Protein AF-A0A9Q9DW95-F1 (afdb_monomer)

Foldseek 3Di:
DPPVVVVVVVVVPDPDDDDDPDPDPPVVVVVVPPPPQPPLLNLLVVLLVCLQADPDADPVNVVVNCVSNDDVDDALVSLVSNLVVQLVVVVPCLPSGHPLLNVQLVVQLVVQVPDPPDDCPDSCSSSSSSQSSCCRGPVVSVVNNCDDPDGHDDDDQDPLCVVCVVLLVVLLPDLLNQVCLCLLLVQDADEAEDADDDDDDDDDDDDDDDDDDDDDDDDDDDDDDDDDDDADADEDEDEDEAEAEAEDEAEAEAQAALAWDAFDFWDWDFPPPPPPPPPRPPPPRDDDPSDDPPDDSVSSNSSSVSDPHPRNYHYDYDDDHDDPDDDDDDDDDDDDDDDDDDADDDPDDDRHDYDYDYDYHYHYTYIYTYGYAYDQFAWKKFKFFDQFAQADLCRVDKPCVVVPTDGPDMDGALAQWFWDPPPPVHFQWTDGPGDPGTDGQFGMKMKIKFKFAAQAFFKKKKKWDLVFFAAKKWKDKAPCQAAVPIPVRTQWMFGVGNDPTDMIMHIDGGHHRIIIIMIMMGHHNGTIGTDFMWMQHRVRDIDRRRRPTTHYHPDPNSRD

Solvent-accessible surface area (backbone atoms only — not comparable to full-atom values): 33742 Å² total; per-residue (Å²): 137,68,66,74,61,53,58,64,57,58,70,76,69,64,93,72,92,73,93,72,96,64,94,66,80,52,78,70,51,66,75,67,48,75,72,82,70,74,51,61,68,58,43,26,50,52,48,43,53,47,58,43,62,32,87,67,57,60,74,63,36,49,55,54,47,51,65,63,55,41,95,80,50,93,45,55,71,42,45,51,49,32,49,56,51,40,18,54,48,63,73,73,44,76,89,73,41,21,74,56,45,41,54,34,42,54,53,24,46,55,56,56,69,69,42,88,90,62,60,84,86,41,81,62,46,42,47,53,32,36,51,37,29,34,55,72,62,46,47,73,57,45,53,58,65,54,39,53,103,87,49,80,89,89,90,87,65,69,70,64,40,68,77,42,44,74,50,49,58,50,38,75,71,34,84,47,33,59,64,32,33,45,62,72,64,60,63,75,67,47,72,47,73,50,80,64,78,83,76,83,84,80,82,89,84,90,84,84,90,82,91,83,88,82,86,88,84,88,86,88,84,84,92,81,92,79,87,89,75,94,75,90,59,67,75,52,76,48,80,50,79,45,77,46,76,45,76,49,75,47,79,46,70,39,75,46,39,82,63,66,42,78,61,69,82,57,68,64,45,61,65,78,73,75,82,67,70,76,73,72,81,80,69,84,65,60,79,44,87,74,54,63,86,87,57,49,71,71,57,47,48,54,54,41,69,58,46,92,68,80,76,53,71,45,74,47,76,58,83,72,82,80,84,76,92,81,90,86,83,88,82,88,86,86,90,77,93,78,90,82,87,86,85,87,89,74,100,70,96,75,85,84,57,75,57,72,54,74,56,77,50,80,46,79,47,66,24,43,26,59,43,77,46,74,45,55,73,6,24,39,34,35,34,32,76,60,86,46,40,36,85,37,69,79,45,81,78,56,69,55,60,60,77,76,50,70,61,82,48,70,55,52,40,47,45,80,40,51,54,15,56,65,63,92,79,44,52,35,51,32,61,54,94,76,44,94,62,65,45,72,26,29,38,26,32,39,45,33,40,26,27,43,44,33,87,52,62,38,49,38,32,43,36,30,46,30,92,52,30,32,23,35,38,38,33,21,55,47,80,35,21,35,62,72,55,35,81,89,63,45,54,27,51,21,28,46,36,36,76,80,60,34,59,19,59,39,79,48,80,44,47,47,63,15,28,39,31,30,22,39,37,39,33,16,27,50,52,44,28,25,42,48,46,32,38,33,38,62,89,66,52,74,40,58,70,36,72,72,32,22,20,24,49,72,48,76,73,61,53,92

Structure (mmCIF, N/CA/C/O backbone):
data_AF-A0A9Q9DW95-F1
#
_entry.id   AF-A0A9Q9DW95-F1
#
loop_
_atom_site.group_PDB
_atom_site.id
_atom_site.type_symbol
_atom_site.label_atom_id
_atom_site.label_alt_id
_atom_site.label_comp_id
_atom_site.label_asym_id
_atom_site.label_entity_id
_atom_site.label_seq_id
_atom_site.pdbx_PDB_ins_code
_atom_site.Cartn_x
_atom_site.Cartn_y
_atom_site.Cartn_z
_atom_site.occupancy
_atom_site.B_iso_or_equiv
_atom_site.auth_seq_id
_atom_site.auth_comp_id
_atom_site.auth_asym_id
_atom_site.auth_atom_id
_atom_site.pdbx_PDB_model_num
ATOM 1 N N . MET A 1 1 ? -35.678 -61.742 -13.729 1.00 56.94 1 MET A N 1
ATOM 2 C CA . MET A 1 1 ? -35.086 -60.841 -12.709 1.00 56.94 1 MET A CA 1
ATOM 3 C C . MET A 1 1 ? -36.108 -60.007 -11.910 1.00 56.94 1 MET A C 1
ATOM 5 O O . MET A 1 1 ? -35.690 -59.138 -11.160 1.00 56.94 1 MET A O 1
ATOM 9 N N . ALA A 1 2 ? -37.418 -60.298 -11.972 1.00 54.91 2 ALA A N 1
ATOM 10 C CA . ALA A 1 2 ? -38.447 -59.600 -11.177 1.00 54.91 2 ALA A CA 1
ATOM 11 C C . ALA A 1 2 ? -39.005 -60.425 -9.990 1.00 54.91 2 ALA A C 1
ATOM 13 O O . ALA A 1 2 ? -39.640 -59.872 -9.102 1.00 54.91 2 ALA A O 1
ATOM 14 N N . ILE A 1 3 ? -38.725 -61.733 -9.928 1.00 51.41 3 ILE A N 1
ATOM 15 C CA . ILE A 1 3 ? -39.269 -62.645 -8.900 1.00 51.41 3 ILE A CA 1
ATOM 16 C C . ILE A 1 3 ? -38.456 -62.599 -7.589 1.00 51.41 3 ILE A C 1
ATOM 18 O O . ILE A 1 3 ? -39.031 -62.651 -6.507 1.00 51.41 3 ILE A O 1
ATOM 22 N N . ALA A 1 4 ? -37.140 -62.364 -7.665 1.00 50.78 4 ALA A N 1
ATOM 23 C CA . ALA A 1 4 ? -36.276 -62.257 -6.482 1.00 50.78 4 ALA A CA 1
ATOM 24 C C . ALA A 1 4 ? -36.528 -60.988 -5.640 1.00 50.78 4 ALA A C 1
ATOM 26 O O . ALA A 1 4 ? -36.248 -60.973 -4.447 1.00 50.78 4 ALA A O 1
ATOM 27 N N . ARG A 1 5 ? -37.087 -59.921 -6.236 1.00 50.78 5 ARG A N 1
ATOM 28 C CA . ARG A 1 5 ? -37.433 -58.691 -5.500 1.00 50.78 5 ARG A CA 1
ATOM 29 C C . ARG A 1 5 ? -38.812 -58.749 -4.838 1.00 50.78 5 ARG A C 1
ATOM 31 O O . ARG A 1 5 ? -39.019 -58.067 -3.843 1.00 50.78 5 ARG A O 1
ATOM 38 N N . LEU A 1 6 ? -39.721 -59.594 -5.331 1.00 52.03 6 LEU A N 1
ATOM 39 C CA . LEU A 1 6 ? -41.043 -59.782 -4.724 1.00 52.03 6 LEU A CA 1
ATOM 40 C C . LEU A 1 6 ? -40.970 -60.645 -3.449 1.00 52.03 6 LEU A C 1
ATOM 42 O O . LEU A 1 6 ? -41.694 -60.391 -2.491 1.00 52.03 6 LEU A O 1
ATOM 46 N N . GLN A 1 7 ? -40.037 -61.606 -3.396 1.00 55.00 7 GLN A N 1
ATOM 47 C CA . GLN A 1 7 ? -39.797 -62.435 -2.205 1.00 55.00 7 GLN A CA 1
ATOM 48 C C . GLN A 1 7 ? -39.175 -61.651 -1.036 1.00 55.00 7 GLN A C 1
ATOM 50 O O . GLN A 1 7 ? -39.480 -61.944 0.116 1.00 55.00 7 GLN A O 1
ATOM 55 N N . ALA A 1 8 ? -38.378 -60.612 -1.313 1.00 53.31 8 ALA A N 1
ATOM 56 C CA . ALA A 1 8 ? -37.793 -59.756 -0.275 1.00 53.31 8 ALA A CA 1
ATOM 57 C C . ALA A 1 8 ? -38.812 -58.800 0.379 1.00 53.31 8 ALA A C 1
ATOM 59 O O . ALA A 1 8 ? -38.626 -58.401 1.522 1.00 53.31 8 ALA A O 1
ATOM 60 N N . ILE A 1 9 ? -39.898 -58.450 -0.322 1.00 55.66 9 ILE A N 1
ATOM 61 C CA . ILE A 1 9 ? -40.952 -57.567 0.206 1.00 55.66 9 ILE A CA 1
ATOM 62 C C . ILE A 1 9 ? -41.971 -58.362 1.041 1.00 55.66 9 ILE A C 1
ATOM 64 O O . ILE A 1 9 ? -42.456 -57.858 2.051 1.00 55.66 9 ILE A O 1
ATOM 68 N N . LEU A 1 10 ? -42.253 -59.622 0.680 1.00 49.09 10 LEU A N 1
ATOM 69 C CA . LEU A 1 10 ? -43.183 -60.472 1.437 1.00 49.09 10 LEU A CA 1
ATOM 70 C C . LEU A 1 10 ? -42.647 -60.883 2.821 1.00 49.09 10 LEU A C 1
ATOM 72 O O . LEU A 1 10 ? -43.438 -61.046 3.745 1.00 49.09 10 LEU A O 1
ATOM 76 N N . ALA A 1 11 ? -41.324 -60.986 2.987 1.00 51.09 11 ALA A N 1
ATOM 77 C CA . ALA A 1 11 ? -40.697 -61.313 4.272 1.00 51.09 11 ALA A CA 1
ATOM 78 C C . ALA A 1 11 ? -40.811 -60.190 5.326 1.00 51.09 11 ALA A C 1
ATOM 80 O O . ALA A 1 11 ? -40.630 -60.450 6.511 1.00 51.09 11 ALA A O 1
ATOM 81 N N . CYS A 1 12 ? -41.147 -58.958 4.920 1.00 48.25 12 CYS A N 1
ATOM 82 C CA . CYS A 1 12 ? -41.281 -57.814 5.829 1.00 48.25 12 CYS A CA 1
ATOM 83 C C . CYS A 1 12 ? -42.717 -57.568 6.332 1.00 48.25 12 CYS A C 1
ATOM 85 O O . CYS A 1 12 ? -42.911 -56.666 7.142 1.00 48.25 12 CYS A O 1
ATOM 87 N N . ILE A 1 13 ? -43.729 -58.307 5.850 1.00 58.03 13 ILE A N 1
ATOM 88 C CA . ILE A 1 13 ? -45.153 -58.003 6.125 1.00 58.03 13 ILE A CA 1
ATOM 89 C C . ILE A 1 13 ? -45.812 -59.011 7.084 1.00 58.03 13 ILE A C 1
ATOM 91 O O . ILE A 1 13 ? -46.801 -58.678 7.734 1.00 58.03 13 ILE A O 1
ATOM 95 N N . THR A 1 14 ? -45.271 -60.218 7.256 1.00 45.94 14 THR A N 1
ATOM 96 C CA . THR A 1 14 ? -45.849 -61.210 8.176 1.00 45.94 14 THR A CA 1
ATOM 97 C C . THR A 1 14 ? -45.093 -61.243 9.501 1.00 45.94 14 THR A C 1
ATOM 99 O O . THR A 1 14 ? -44.084 -61.933 9.631 1.00 45.94 14 THR A O 1
ATOM 102 N N . CYS A 1 15 ? -45.607 -60.529 10.507 1.00 43.94 15 CYS A N 1
ATOM 103 C CA . CYS A 1 15 ? -45.314 -60.807 11.913 1.00 43.94 15 CYS A CA 1
ATOM 104 C C . CYS A 1 15 ? -45.815 -62.219 12.259 1.00 43.94 15 CYS A C 1
ATOM 106 O O . CYS A 1 15 ? -46.967 -62.392 12.652 1.00 43.94 15 CYS A O 1
ATOM 108 N N . ALA A 1 16 ? -44.955 -63.221 12.095 1.00 39.94 16 ALA A N 1
ATOM 109 C CA . ALA A 1 16 ? -45.126 -64.542 12.679 1.00 39.94 16 ALA A CA 1
ATOM 110 C C . ALA A 1 16 ? -44.112 -64.688 13.817 1.00 39.94 16 ALA A C 1
ATOM 112 O O . ALA A 1 16 ? -42.906 -64.567 13.628 1.00 39.94 16 ALA A O 1
ATOM 113 N N . THR A 1 17 ? -44.654 -64.866 15.013 1.00 49.34 17 THR A N 1
ATOM 114 C CA . THR A 1 17 ? -43.971 -65.113 16.278 1.00 49.34 17 THR A CA 1
ATOM 115 C C . THR A 1 17 ? -43.210 -66.435 16.239 1.00 49.34 17 THR A C 1
ATOM 117 O O . THR A 1 17 ? -43.836 -67.490 16.165 1.00 49.34 17 THR A O 1
ATOM 120 N N . GLU A 1 18 ? -41.886 -66.380 16.368 1.00 37.22 18 GLU A N 1
ATOM 121 C CA . GLU A 1 18 ? -41.079 -67.506 16.839 1.00 37.22 18 GLU A CA 1
ATOM 122 C C . GLU A 1 18 ? -40.326 -67.064 18.096 1.00 37.22 18 GLU A C 1
ATOM 124 O O . GLU A 1 18 ? -39.609 -66.061 18.108 1.00 37.22 18 GLU A O 1
ATOM 129 N N . GLU A 1 19 ? -40.580 -67.787 19.184 1.00 47.56 19 GLU A N 1
ATOM 130 C CA . GLU A 1 19 ? -40.000 -67.584 20.504 1.00 47.56 19 GLU A CA 1
ATOM 131 C C . GLU A 1 19 ? -38.493 -67.845 20.462 1.00 47.56 19 GLU A C 1
ATOM 133 O O . GLU A 1 19 ? -38.032 -68.983 20.529 1.00 47.56 19 GLU A O 1
ATOM 138 N N . ILE A 1 20 ? -37.705 -66.774 20.393 1.00 38.44 20 ILE A N 1
ATOM 139 C CA . ILE A 1 20 ? -36.289 -66.822 20.742 1.00 38.44 20 ILE A CA 1
ATOM 140 C C . ILE A 1 20 ? -36.138 -66.141 22.095 1.00 38.44 20 ILE A C 1
ATOM 142 O O . ILE A 1 20 ? -36.223 -64.923 22.238 1.00 38.44 20 ILE A O 1
ATOM 146 N N . HIS A 1 21 ? -35.927 -66.981 23.102 1.00 48.25 21 HIS A N 1
ATOM 147 C CA . HIS A 1 21 ? -35.548 -66.613 24.455 1.00 48.25 21 HIS A CA 1
ATOM 148 C C . HIS A 1 21 ? -34.118 -66.038 24.436 1.00 48.25 21 HIS A C 1
ATOM 150 O O . HIS A 1 21 ? -33.146 -66.713 24.765 1.00 48.25 21 HIS A O 1
ATOM 156 N N . THR A 1 22 ? -33.968 -64.778 24.036 1.00 38.16 22 THR A N 1
ATOM 157 C CA . THR A 1 22 ? -32.773 -63.981 24.319 1.00 38.16 22 THR A CA 1
ATOM 158 C C . THR A 1 22 ? -33.190 -62.824 25.209 1.00 38.16 22 THR A C 1
ATOM 160 O O . THR A 1 22 ? -33.941 -61.934 24.819 1.00 38.16 22 THR A O 1
ATOM 163 N N . SER A 1 23 ? -32.738 -62.862 26.462 1.00 48.94 23 SER A N 1
ATOM 164 C CA . SER A 1 23 ? -32.902 -61.767 27.412 1.00 48.94 23 SER A CA 1
ATOM 165 C C . SER A 1 23 ? -32.042 -60.581 26.969 1.00 48.94 23 SER A C 1
ATOM 167 O O . SER A 1 23 ? -30.962 -60.337 27.506 1.00 48.94 23 SER A O 1
ATOM 169 N N . HIS A 1 24 ? -32.493 -59.856 25.954 1.00 42.38 24 HIS A N 1
ATOM 170 C CA . HIS A 1 24 ? -32.001 -58.518 25.686 1.00 42.38 24 HIS A CA 1
ATOM 171 C C . HIS A 1 24 ? -32.763 -57.565 26.611 1.00 42.38 24 HIS A C 1
ATOM 173 O O . HIS A 1 24 ? -33.998 -57.580 26.604 1.00 42.38 24 HIS A O 1
ATOM 179 N N . PRO A 1 25 ? -32.072 -56.775 27.454 1.00 43.75 25 PRO A N 1
ATOM 180 C CA . PRO A 1 25 ? -32.746 -55.754 28.240 1.00 43.75 25 PRO A CA 1
ATOM 181 C C . PRO A 1 25 ? -33.463 -54.822 27.263 1.00 43.75 25 PRO A C 1
ATOM 183 O O . PRO A 1 25 ? -32.881 -54.401 26.264 1.00 43.75 25 PRO A O 1
ATOM 186 N N . SER A 1 26 ? -34.746 -54.555 27.505 1.00 49.00 26 SER A N 1
ATOM 187 C CA . SER A 1 26 ? -35.503 -53.651 26.644 1.00 49.00 26 SER A CA 1
ATOM 188 C C . SER A 1 26 ? -34.791 -52.294 26.589 1.00 49.00 26 SER A C 1
ATOM 190 O O . SER A 1 26 ? -34.295 -51.825 27.611 1.00 49.00 26 SER A O 1
ATOM 192 N N . GLU A 1 27 ? -34.768 -51.620 25.438 1.00 51.56 27 GLU A N 1
ATOM 193 C CA . GLU A 1 27 ? -34.245 -50.242 25.340 1.00 51.56 27 GLU A CA 1
ATOM 194 C C . GLU A 1 27 ? -35.001 -49.270 26.274 1.00 51.56 27 GLU A C 1
ATOM 196 O O . GLU A 1 27 ? -34.472 -48.233 26.669 1.00 51.56 27 GLU A O 1
ATOM 201 N N . LYS A 1 28 ? -36.215 -49.636 26.721 1.00 48.06 28 LYS A N 1
ATOM 202 C CA . LYS A 1 28 ? -36.948 -48.929 27.786 1.00 48.06 28 LYS A CA 1
ATOM 203 C C . LYS A 1 28 ? -36.366 -49.152 29.184 1.00 48.06 28 LYS A C 1
ATOM 205 O O . LYS A 1 28 ? -36.560 -48.310 30.052 1.00 48.06 28 LYS A O 1
ATOM 210 N N . THR A 1 29 ? -35.633 -50.238 29.407 1.00 48.12 29 THR A N 1
ATOM 211 C CA . THR A 1 29 ? -34.900 -50.493 30.650 1.00 48.12 29 THR A CA 1
ATOM 212 C C . THR A 1 29 ? -33.663 -49.596 30.738 1.00 48.12 29 THR A C 1
ATOM 214 O O . THR A 1 29 ? -33.338 -49.146 31.827 1.00 48.12 29 THR A O 1
ATOM 217 N N . SER A 1 30 ? -33.037 -49.223 29.613 1.00 47.06 30 SER A N 1
ATOM 218 C CA . SER A 1 30 ? -31.919 -48.260 29.575 1.00 47.06 30 SER A CA 1
ATOM 219 C C . SER A 1 30 ? -32.314 -46.822 29.939 1.00 47.06 30 SER A C 1
ATOM 221 O O . SER A 1 30 ? -31.449 -46.041 30.312 1.00 47.06 30 SER A O 1
ATOM 223 N N . LEU A 1 31 ? -33.606 -46.476 29.865 1.00 44.81 31 LEU A N 1
ATOM 224 C CA . LEU A 1 31 ? -34.157 -45.198 30.348 1.00 44.81 31 LEU A CA 1
ATOM 225 C C . LEU A 1 31 ? -34.581 -45.237 31.827 1.00 44.81 31 LEU A C 1
ATOM 227 O O . LEU A 1 31 ? -34.906 -44.198 32.393 1.00 44.81 31 LEU A O 1
ATOM 231 N N . LEU A 1 32 ? -34.615 -46.428 32.434 1.00 44.78 32 LEU A N 1
ATOM 232 C CA . LEU A 1 32 ? -34.973 -46.652 33.841 1.00 44.78 32 LEU A CA 1
ATOM 233 C C . LEU A 1 32 ? -33.764 -47.012 34.713 1.00 44.78 32 LEU A C 1
ATOM 235 O O . LEU A 1 32 ? -33.900 -47.113 35.929 1.00 44.78 32 LEU A O 1
ATOM 239 N N . VAL A 1 33 ? -32.590 -47.198 34.108 1.00 43.62 33 VAL A N 1
ATOM 240 C CA . VAL A 1 33 ? -31.327 -47.160 34.841 1.00 43.62 33 VAL A CA 1
ATOM 241 C C . VAL A 1 33 ? -31.052 -45.683 35.096 1.00 43.62 33 VAL A C 1
ATOM 243 O O . VAL A 1 33 ? -30.729 -44.956 34.158 1.00 43.62 33 VAL A O 1
ATOM 246 N N . GLU A 1 34 ? -31.220 -45.224 36.341 1.00 46.78 34 GLU A N 1
ATOM 247 C CA . GLU A 1 34 ? -30.567 -43.983 36.766 1.00 46.78 34 GLU A CA 1
ATOM 248 C C . GLU A 1 34 ? -29.101 -44.107 36.335 1.00 46.78 34 GLU A C 1
ATOM 250 O O . GLU A 1 34 ? -28.442 -45.065 36.754 1.00 46.78 34 GLU A O 1
ATOM 255 N N . PRO A 1 35 ? -28.590 -43.230 35.446 1.00 52.16 35 PRO A N 1
ATOM 256 C CA . PRO A 1 35 ? -27.168 -43.213 35.158 1.00 52.16 35 PRO A CA 1
ATOM 257 C C . PRO A 1 35 ? -26.485 -43.092 36.507 1.00 52.16 35 PRO A C 1
ATOM 259 O O . PRO A 1 35 ? -26.871 -42.209 37.270 1.00 52.16 35 PRO A O 1
ATOM 262 N N . ASP A 1 36 ? -25.556 -44.002 36.793 1.00 52.75 36 ASP A N 1
ATOM 263 C CA . ASP A 1 36 ? -24.794 -44.057 38.037 1.00 52.75 36 ASP A CA 1
ATOM 264 C C . ASP A 1 36 ? -24.228 -42.653 38.291 1.00 52.75 36 ASP A C 1
ATOM 266 O O . ASP A 1 36 ? -23.265 -42.212 37.652 1.00 52.75 36 ASP A O 1
ATOM 270 N N . ALA A 1 37 ? -24.964 -41.861 39.075 1.00 59.09 37 ALA A N 1
ATOM 271 C CA . ALA A 1 37 ? -24.761 -40.431 39.127 1.00 59.09 37 ALA A CA 1
ATOM 272 C C . ALA A 1 37 ? -23.490 -40.255 39.930 1.00 59.09 37 ALA A C 1
ATOM 274 O O . ALA A 1 37 ? -23.494 -40.468 41.144 1.00 59.09 37 ALA A O 1
ATOM 275 N N . ARG A 1 38 ? -22.391 -39.929 39.236 1.00 73.88 38 ARG A N 1
ATOM 276 C CA . ARG A 1 38 ? -21.097 -39.698 39.877 1.00 73.88 38 ARG A CA 1
ATOM 277 C C . ARG A 1 38 ? -21.327 -38.821 41.111 1.00 73.88 38 ARG A C 1
ATOM 279 O O . ARG A 1 38 ? -21.911 -37.741 40.962 1.00 73.88 38 ARG A O 1
ATOM 286 N N . PRO A 1 39 ? -20.925 -39.269 42.313 1.00 81.44 39 PRO A N 1
ATOM 287 C CA . PRO A 1 39 ? -21.168 -38.515 43.531 1.00 81.44 39 PRO A CA 1
ATOM 288 C C . PRO A 1 39 ? -20.650 -37.083 43.384 1.00 81.44 39 PRO A C 1
ATOM 290 O O . PRO A 1 39 ? -19.532 -36.878 42.911 1.00 81.44 39 PRO A O 1
ATOM 293 N N . GLU A 1 40 ? -21.427 -36.084 43.813 1.00 79.94 40 GLU A N 1
ATOM 294 C CA . GLU A 1 40 ? -21.042 -34.665 43.681 1.00 79.94 40 GLU A CA 1
ATOM 295 C C . GLU A 1 40 ? -19.675 -34.377 44.318 1.00 79.94 40 GLU A C 1
ATOM 297 O O . GLU A 1 40 ? -18.902 -33.571 43.806 1.00 79.94 40 GLU A O 1
ATOM 302 N N . ALA A 1 41 ? -19.335 -35.106 45.384 1.00 82.25 41 ALA A N 1
ATOM 303 C CA . ALA A 1 41 ? -18.028 -35.051 46.024 1.00 82.25 41 ALA A CA 1
ATOM 304 C C . ALA A 1 41 ? -16.881 -35.522 45.108 1.00 82.25 41 ALA A C 1
ATOM 306 O O . ALA A 1 41 ? -15.797 -34.943 45.125 1.00 82.25 41 ALA A O 1
ATOM 307 N N . GLU A 1 42 ? -17.099 -36.561 44.300 1.00 85.44 42 GLU A N 1
ATOM 308 C CA . GLU A 1 42 ? -16.112 -37.061 43.338 1.00 85.44 42 GLU A CA 1
ATOM 309 C C . GLU A 1 42 ? -15.910 -36.054 42.201 1.00 85.44 42 GLU A C 1
ATOM 311 O O . GLU A 1 42 ? -14.776 -35.690 41.890 1.00 85.44 42 GLU A O 1
ATOM 316 N N . ILE A 1 43 ? -17.012 -35.522 41.660 1.00 87.44 43 ILE A N 1
ATOM 317 C CA . ILE A 1 43 ? -16.992 -34.472 40.634 1.00 87.44 43 ILE A CA 1
ATOM 318 C C . ILE A 1 43 ? -16.260 -33.232 41.162 1.00 87.44 43 ILE A C 1
ATOM 320 O O . ILE A 1 43 ? -15.361 -32.712 40.502 1.00 87.44 43 ILE A O 1
ATOM 324 N N . GLY A 1 44 ? -16.600 -32.776 42.368 1.00 86.31 44 GLY A N 1
ATOM 325 C CA . GLY A 1 44 ? -15.975 -31.620 43.002 1.00 86.31 44 GLY A CA 1
ATOM 326 C C . GLY A 1 44 ? -14.474 -31.807 43.231 1.00 86.31 44 GLY A C 1
ATOM 327 O O . GLY A 1 44 ? -13.694 -30.897 42.946 1.00 86.31 44 GLY A O 1
ATOM 328 N N . ASN A 1 45 ? -14.041 -32.995 43.664 1.00 87.81 45 ASN A N 1
ATOM 329 C CA . ASN A 1 45 ? -12.618 -33.309 43.827 1.00 87.81 45 ASN A CA 1
ATOM 330 C C . ASN A 1 45 ? -11.862 -33.281 42.492 1.00 87.81 45 ASN A C 1
ATOM 332 O O . ASN A 1 45 ? -10.755 -32.742 42.429 1.00 87.81 45 ASN A O 1
ATOM 336 N N . ASP A 1 46 ? -12.454 -33.808 41.421 1.00 87.25 46 ASP A N 1
ATOM 337 C CA . ASP A 1 46 ? -11.848 -33.784 40.088 1.00 87.25 46 ASP A CA 1
ATOM 338 C C . ASP A 1 46 ? -11.772 -32.373 39.507 1.00 87.25 46 ASP A C 1
ATOM 340 O O . ASP A 1 46 ? -10.754 -32.003 38.912 1.00 87.25 46 ASP A O 1
ATOM 344 N N . VAL A 1 47 ? -12.809 -31.557 39.717 1.00 87.94 47 VAL A N 1
ATOM 345 C CA . VAL A 1 47 ? -12.810 -30.141 39.332 1.00 87.94 47 VAL A CA 1
ATOM 346 C C . VAL A 1 47 ? -11.692 -29.400 40.059 1.00 87.94 47 VAL A C 1
ATOM 348 O O . VAL A 1 47 ? -10.866 -28.761 39.407 1.00 87.94 47 VAL A O 1
ATOM 351 N N . VAL A 1 48 ? -11.597 -29.537 41.383 1.00 88.31 48 VAL A N 1
ATOM 352 C CA . VAL A 1 48 ? -10.552 -28.885 42.189 1.00 88.31 48 VAL A CA 1
ATOM 353 C C . VAL A 1 48 ? -9.166 -29.368 41.773 1.00 88.31 48 VAL A C 1
ATOM 355 O O . VAL A 1 48 ? -8.277 -28.553 41.540 1.00 88.31 48 VAL A O 1
ATOM 358 N N . LYS A 1 49 ? -8.971 -30.674 41.572 1.00 86.25 49 LYS A N 1
ATOM 359 C CA . LYS A 1 49 ? -7.702 -31.232 41.085 1.00 86.25 49 LYS A CA 1
ATOM 360 C C . LYS A 1 49 ? -7.335 -30.702 39.699 1.00 86.25 49 LYS A C 1
ATOM 362 O O . LYS A 1 49 ? -6.158 -30.440 39.442 1.00 86.25 49 LYS A O 1
ATOM 367 N N . SER A 1 50 ? -8.312 -30.551 38.808 1.00 86.31 50 SER A N 1
ATOM 368 C CA . SER A 1 50 ? -8.103 -29.979 37.479 1.00 86.31 50 SER A CA 1
ATOM 369 C C . SER A 1 50 ? -7.723 -28.503 37.574 1.00 86.31 50 SER A C 1
ATOM 371 O O . SER A 1 50 ? -6.756 -28.104 36.934 1.00 86.31 50 SER A O 1
ATOM 373 N N . ILE A 1 51 ? -8.402 -27.716 38.417 1.00 85.25 51 ILE A N 1
ATOM 374 C CA . ILE A 1 51 ? -8.081 -26.302 38.664 1.00 85.25 51 ILE A CA 1
ATOM 375 C C . ILE A 1 51 ? -6.663 -26.168 39.229 1.00 85.25 51 ILE A C 1
ATOM 377 O O . ILE A 1 51 ? -5.862 -25.439 38.659 1.00 85.25 51 ILE A O 1
ATOM 381 N N . LEU A 1 52 ? -6.308 -26.911 40.279 1.00 84.31 52 LEU A N 1
ATOM 382 C CA . LEU A 1 52 ? -5.011 -26.786 40.961 1.00 84.31 52 LEU A CA 1
ATOM 383 C C . LEU A 1 52 ? -3.801 -27.125 40.072 1.00 84.31 52 LEU A C 1
ATOM 385 O O . LEU A 1 52 ? -2.719 -26.579 40.285 1.00 84.31 52 LEU A O 1
ATOM 389 N N . ASN A 1 53 ? -3.977 -27.997 39.073 1.00 82.31 53 ASN A N 1
ATOM 390 C CA . ASN A 1 53 ? -2.890 -28.506 38.225 1.00 82.31 53 ASN A CA 1
ATOM 391 C C . ASN A 1 53 ? -2.919 -27.984 36.777 1.00 82.31 53 ASN A C 1
ATOM 393 O O . ASN A 1 53 ? -2.088 -28.390 35.963 1.00 82.31 53 ASN A O 1
ATOM 397 N N . THR A 1 54 ? -3.884 -27.139 36.403 1.00 78.81 54 THR A N 1
ATOM 398 C CA . THR A 1 54 ? -4.036 -26.703 35.007 1.00 78.81 54 THR A CA 1
ATOM 399 C C . THR A 1 54 ? -3.003 -25.648 34.604 1.00 78.81 54 THR A C 1
ATOM 401 O O . THR A 1 54 ? -2.676 -24.736 35.362 1.00 78.81 54 THR A O 1
ATOM 404 N N . SER A 1 55 ? -2.539 -25.728 33.357 1.00 75.50 55 SER A N 1
ATOM 405 C CA . SER A 1 55 ? -1.870 -24.629 32.647 1.00 75.50 55 SER A CA 1
ATOM 406 C C . SER A 1 55 ? -2.818 -23.873 31.699 1.00 75.50 55 SER A C 1
ATOM 408 O O . SER A 1 55 ? -2.454 -22.820 31.174 1.00 75.50 55 SER A O 1
ATOM 410 N N . TYR A 1 56 ? -4.036 -24.387 31.489 1.00 76.69 56 TYR A N 1
ATOM 411 C CA . TYR A 1 56 ? -5.062 -23.821 30.607 1.00 76.69 56 TYR A CA 1
ATOM 412 C C . TYR A 1 56 ? -5.871 -22.705 31.286 1.00 76.69 56 TYR A C 1
ATOM 414 O O . TYR A 1 56 ? -6.075 -22.740 32.498 1.00 76.69 56 TYR A O 1
ATOM 422 N N . ALA A 1 57 ? -6.396 -21.763 30.494 1.00 71.81 57 ALA A N 1
ATOM 423 C CA . ALA A 1 57 ? -7.259 -20.668 30.947 1.00 71.81 57 ALA A CA 1
ATOM 424 C C . ALA A 1 57 ? -8.414 -20.407 29.961 1.00 71.81 57 ALA A C 1
ATOM 426 O O . ALA A 1 57 ? -8.401 -20.889 28.824 1.00 71.81 57 ALA A O 1
ATOM 427 N N . GLY A 1 58 ? -9.405 -19.624 30.395 1.00 76.19 58 GLY A N 1
ATOM 428 C CA . GLY A 1 58 ? -10.482 -19.139 29.532 1.00 76.19 58 GLY A CA 1
ATOM 429 C C . GLY A 1 58 ? -11.352 -20.267 28.949 1.00 76.19 58 GLY A C 1
ATOM 430 O O . GLY A 1 58 ? -11.647 -21.235 29.655 1.00 76.19 58 GLY A O 1
ATOM 431 N N . PRO A 1 59 ? -11.766 -20.180 27.669 1.00 77.38 59 PRO A N 1
ATOM 432 C CA . PRO A 1 59 ? -12.679 -21.151 27.053 1.00 77.38 59 PRO A CA 1
ATOM 433 C C . PRO A 1 59 ? -12.192 -22.607 27.107 1.00 77.38 59 PRO A C 1
ATOM 435 O O . PRO A 1 59 ? -12.999 -23.523 27.242 1.00 77.38 59 PRO A O 1
ATOM 438 N N . VAL A 1 60 ? -10.874 -22.827 27.059 1.00 80.19 60 VAL A N 1
ATOM 439 C CA . VAL A 1 60 ? -10.270 -24.171 27.091 1.00 80.19 60 VAL A CA 1
ATOM 440 C C . VAL A 1 60 ? -10.414 -24.813 28.471 1.00 80.19 60 VAL A C 1
ATOM 442 O O . VAL A 1 60 ? -10.746 -25.993 28.574 1.00 80.19 60 VAL A O 1
ATOM 445 N N . LEU A 1 61 ? -10.205 -24.035 29.540 1.00 83.06 61 LEU A N 1
ATOM 446 C CA . LEU A 1 61 ? -10.429 -24.515 30.903 1.00 83.06 61 LEU A CA 1
ATOM 447 C C . LEU A 1 61 ? -11.915 -24.799 31.133 1.00 83.06 61 LEU A C 1
ATOM 449 O O . LEU A 1 61 ? -12.249 -25.845 31.678 1.00 83.06 61 LEU A O 1
ATOM 453 N N . ARG A 1 62 ? -12.798 -23.916 30.655 1.00 85.06 62 ARG A N 1
ATOM 454 C CA . ARG A 1 62 ? -14.250 -24.100 30.750 1.00 85.06 62 ARG A CA 1
ATOM 455 C C . ARG A 1 62 ? -14.702 -25.407 30.102 1.00 85.06 62 ARG A C 1
ATOM 457 O O . ARG A 1 62 ? -15.328 -26.213 30.771 1.00 85.06 62 ARG A O 1
ATOM 464 N N . MET A 1 63 ? -14.287 -25.670 28.863 1.00 82.81 63 MET A N 1
ATOM 465 C CA . MET A 1 63 ? -14.620 -26.917 28.164 1.00 82.81 63 MET A CA 1
ATOM 466 C C . MET A 1 63 ? -14.153 -28.161 28.937 1.00 82.81 63 MET A C 1
ATOM 468 O O . MET A 1 63 ? -14.864 -29.162 29.008 1.00 82.81 63 MET A O 1
ATOM 472 N N . LYS A 1 64 ? -12.967 -28.095 29.554 1.00 85.00 64 LYS A N 1
ATOM 473 C CA . LYS A 1 64 ? -12.437 -29.186 30.377 1.00 85.00 64 LYS A CA 1
ATOM 474 C C . LYS A 1 64 ? -13.243 -29.390 31.662 1.00 85.00 64 LYS A C 1
ATOM 476 O O . LYS A 1 64 ? -13.494 -30.531 32.029 1.00 85.00 64 LYS A O 1
ATOM 481 N N . LEU A 1 65 ? -13.637 -28.314 32.343 1.00 88.00 65 LEU A N 1
ATOM 482 C CA . LEU A 1 65 ? -14.437 -28.397 33.567 1.00 88.00 65 LEU A CA 1
ATOM 483 C C . LEU A 1 65 ? -15.873 -28.850 33.274 1.00 88.00 65 LEU A C 1
ATOM 485 O O . LEU A 1 65 ? -16.375 -29.726 33.971 1.00 88.00 65 LEU A O 1
ATOM 489 N N . ASP A 1 66 ? -16.484 -28.360 32.196 1.00 86.12 66 ASP A N 1
ATOM 490 C CA . ASP A 1 66 ? -17.805 -28.802 31.736 1.00 86.12 66 ASP A CA 1
ATOM 491 C C . ASP A 1 66 ? -17.801 -30.301 31.390 1.00 86.12 66 ASP A C 1
ATOM 493 O O . ASP A 1 66 ? -18.741 -31.021 31.722 1.00 86.12 66 ASP A O 1
ATOM 497 N N . SER A 1 67 ? -16.704 -30.813 30.819 1.00 86.94 67 SER A N 1
ATOM 498 C CA . SER A 1 67 ? -16.531 -32.253 30.590 1.00 86.94 67 SER A CA 1
ATOM 499 C C . SER A 1 67 ? -16.425 -33.076 31.882 1.00 86.94 67 SER A C 1
ATOM 501 O O . SER A 1 67 ? -16.763 -34.257 31.851 1.00 86.94 67 SER A O 1
ATOM 503 N N . ILE A 1 68 ? -15.935 -32.504 32.988 1.00 86.31 68 ILE A N 1
ATOM 504 C CA . ILE A 1 68 ? -15.838 -33.190 34.292 1.00 86.31 68 ILE A CA 1
ATOM 505 C C . ILE A 1 68 ? -17.200 -33.200 34.991 1.00 86.31 68 ILE A C 1
ATOM 507 O O . ILE A 1 68 ? -17.586 -34.217 35.567 1.00 86.31 68 ILE A O 1
ATOM 511 N N . VAL A 1 69 ? -17.922 -32.078 34.924 1.00 85.69 69 VAL A N 1
ATOM 512 C CA . VAL A 1 69 ? -19.252 -31.908 35.526 1.00 85.69 69 VAL A CA 1
ATOM 513 C C . VAL A 1 69 ? -20.322 -32.706 34.777 1.00 85.69 69 VAL A C 1
ATOM 515 O O . VAL A 1 69 ? -21.247 -33.239 35.392 1.00 85.69 69 VAL A O 1
ATOM 518 N N . GLY A 1 70 ? -20.162 -32.869 33.464 1.00 82.81 70 GLY A N 1
ATOM 519 C CA . GLY A 1 70 ? -21.024 -33.713 32.646 1.00 82.81 70 GLY A CA 1
ATOM 520 C C . GLY A 1 70 ? -22.440 -33.155 32.479 1.00 82.81 70 GLY A C 1
ATOM 521 O O . GLY A 1 70 ? -22.701 -31.966 32.658 1.00 82.81 70 GLY A O 1
ATOM 522 N N . ALA A 1 71 ? -23.376 -34.031 32.103 1.00 76.06 71 ALA A N 1
ATOM 523 C CA . ALA A 1 71 ? -24.719 -33.646 31.655 1.00 76.06 71 ALA A CA 1
ATOM 524 C C . ALA A 1 71 ? -25.609 -33.005 32.738 1.00 76.06 71 ALA A C 1
ATOM 526 O O . ALA A 1 71 ? -26.571 -32.319 32.403 1.00 76.06 71 ALA A O 1
ATOM 527 N N . TYR A 1 72 ? -25.297 -33.209 34.022 1.00 71.25 72 TYR A N 1
ATOM 528 C CA . TYR A 1 72 ? -26.077 -32.660 35.137 1.00 71.25 72 TYR A CA 1
ATOM 529 C C . TYR A 1 72 ? -25.761 -31.190 35.445 1.00 71.25 72 TYR A C 1
ATOM 531 O O . TYR A 1 72 ? -26.484 -30.565 36.219 1.00 71.25 72 TYR A O 1
ATOM 539 N N . GLY A 1 73 ? -24.719 -30.637 34.816 1.00 80.19 73 GLY A N 1
ATOM 540 C CA . GLY A 1 73 ? -24.398 -29.216 34.870 1.00 80.19 73 GLY A CA 1
ATOM 541 C C . GLY A 1 73 ? -23.971 -28.700 36.247 1.00 80.19 73 GLY A C 1
ATOM 542 O O . GLY A 1 73 ? -23.803 -29.438 37.220 1.00 80.19 73 GLY A O 1
ATOM 543 N N . TRP A 1 74 ? -23.758 -27.387 36.302 1.00 80.94 74 TRP A N 1
ATOM 544 C CA . TRP A 1 74 ? -23.320 -26.676 37.499 1.00 80.94 74 TRP A CA 1
ATOM 545 C C . TRP A 1 74 ? -24.491 -26.490 38.468 1.00 80.94 74 TRP A C 1
ATOM 547 O O . TRP A 1 74 ? -25.487 -25.854 38.131 1.00 80.94 74 TRP A O 1
ATOM 557 N N . ARG A 1 75 ? -24.361 -27.053 39.673 1.00 79.44 75 ARG A N 1
ATOM 558 C CA . ARG A 1 75 ? -25.323 -26.928 40.778 1.00 79.44 75 ARG A CA 1
ATOM 559 C C . ARG A 1 75 ? -24.716 -26.107 41.911 1.00 79.44 75 ARG A C 1
ATOM 561 O O . ARG A 1 75 ? -23.503 -26.138 42.108 1.00 79.44 75 ARG A O 1
ATOM 568 N N . GLU A 1 76 ? -25.560 -25.421 42.675 1.00 72.69 76 GLU A N 1
ATOM 569 C CA . GLU A 1 76 ? -25.142 -24.608 43.826 1.00 72.69 76 GLU A CA 1
ATOM 570 C C . GLU A 1 76 ? -24.376 -25.443 44.869 1.00 72.69 76 GLU A C 1
ATOM 572 O O . GLU A 1 76 ? -23.305 -25.042 45.321 1.00 72.69 76 GLU A O 1
ATOM 577 N N . THR A 1 77 ? -24.846 -26.664 45.155 1.00 78.12 77 THR A N 1
ATOM 578 C CA . THR A 1 77 ? -24.191 -27.613 46.077 1.00 78.12 77 THR A CA 1
ATOM 579 C C . THR A 1 77 ? -22.786 -28.006 45.620 1.00 78.12 77 THR A C 1
ATOM 581 O O . THR A 1 77 ? -21.851 -28.041 46.420 1.00 78.12 77 THR A O 1
ATOM 584 N N . LEU A 1 78 ? -22.611 -28.246 44.317 1.00 81.75 78 LEU A N 1
ATOM 585 C CA . LEU A 1 78 ? -21.316 -28.553 43.711 1.00 81.75 78 LEU A CA 1
ATOM 586 C C . LEU A 1 78 ? -20.376 -27.342 43.764 1.00 81.75 78 LEU A C 1
ATOM 588 O O . LEU A 1 78 ? -19.195 -27.493 44.073 1.00 81.75 78 LEU A O 1
ATOM 592 N N . ALA A 1 79 ? -20.889 -26.142 43.489 1.00 78.88 79 ALA A N 1
ATOM 593 C CA . ALA A 1 79 ? -20.105 -24.914 43.548 1.00 78.88 79 ALA A CA 1
ATOM 594 C C . ALA A 1 79 ? -19.618 -24.623 44.978 1.00 78.88 79 ALA A C 1
ATOM 596 O O . ALA A 1 79 ? -18.438 -24.322 45.173 1.00 78.88 79 ALA A O 1
ATOM 597 N N . GLN A 1 80 ? -20.485 -24.794 45.980 1.00 78.00 80 GLN A N 1
ATOM 598 C CA . GLN A 1 80 ? -20.121 -24.667 47.392 1.00 78.00 80 GLN A CA 1
ATOM 599 C C . GLN A 1 80 ? -19.050 -25.694 47.787 1.00 78.00 80 GLN A C 1
ATOM 601 O O . GLN A 1 80 ? -18.043 -25.336 48.397 1.00 78.00 80 GLN A O 1
ATOM 606 N N . TYR A 1 81 ? -19.199 -26.949 47.349 1.00 84.00 81 TYR A N 1
ATOM 607 C CA . TYR A 1 81 ? -18.205 -27.998 47.588 1.00 84.00 81 TYR A CA 1
ATOM 608 C C . TYR A 1 81 ? -16.834 -27.663 46.978 1.00 84.00 81 TYR A C 1
ATOM 610 O O . TYR A 1 81 ? -15.796 -27.879 47.607 1.00 84.00 81 TYR A O 1
ATOM 618 N N . ILE A 1 82 ? -16.811 -27.115 45.758 1.00 84.88 82 ILE A N 1
ATOM 619 C CA . ILE A 1 82 ? -15.581 -26.676 45.085 1.00 84.88 82 ILE A CA 1
ATOM 620 C C . ILE A 1 82 ? -14.915 -25.540 45.862 1.00 84.88 82 ILE A C 1
ATOM 622 O O . ILE A 1 82 ? -13.698 -25.581 46.048 1.00 84.88 82 ILE A O 1
ATOM 626 N N . LEU A 1 83 ? -15.687 -24.555 46.334 1.00 84.38 83 LEU A N 1
ATOM 627 C CA . LEU A 1 83 ? -15.166 -23.439 47.124 1.00 84.38 83 LEU A CA 1
ATOM 628 C C . LEU A 1 83 ? -14.517 -23.931 48.425 1.00 84.38 83 LEU A C 1
ATOM 630 O O . LEU A 1 83 ? -13.373 -23.571 48.710 1.00 84.38 83 LEU A O 1
ATOM 634 N N . ASP A 1 84 ? -15.196 -24.809 49.164 1.00 84.25 84 ASP A N 1
ATOM 635 C CA . ASP A 1 84 ? -14.688 -25.371 50.419 1.00 84.25 84 ASP A CA 1
ATOM 636 C C . ASP A 1 84 ? -13.397 -26.169 50.207 1.00 84.25 84 ASP A C 1
ATOM 638 O O . ASP A 1 84 ? -12.426 -26.037 50.960 1.00 84.25 84 ASP A O 1
ATOM 642 N N . LYS A 1 85 ? -13.351 -26.993 49.155 1.00 84.31 85 LYS A N 1
ATOM 643 C CA . LYS A 1 85 ? -12.176 -27.809 48.827 1.00 84.31 85 LYS A CA 1
ATOM 644 C C . LYS A 1 85 ? -11.013 -26.989 48.292 1.00 84.31 85 LYS A C 1
ATOM 646 O O . LYS A 1 85 ? -9.866 -27.306 48.606 1.00 84.31 85 LYS A O 1
ATOM 651 N N . LEU A 1 86 ? -11.284 -25.933 47.532 1.00 85.81 86 LEU A N 1
ATOM 652 C CA . LEU A 1 86 ? -10.257 -25.004 47.077 1.00 85.81 86 LEU A CA 1
ATOM 653 C C . LEU A 1 86 ? -9.660 -24.239 48.264 1.00 85.81 86 LEU A C 1
ATOM 655 O O . LEU A 1 86 ? -8.440 -24.181 48.385 1.00 85.81 86 LEU A O 1
ATOM 659 N N . ALA A 1 87 ? -10.490 -23.739 49.184 1.00 84.75 87 ALA A N 1
ATOM 660 C CA . ALA A 1 87 ? -10.022 -23.084 50.405 1.00 84.75 87 ALA A CA 1
ATOM 661 C C . ALA A 1 87 ? -9.147 -24.021 51.262 1.00 84.75 87 ALA A C 1
ATOM 663 O O . ALA A 1 87 ? -8.069 -23.620 51.700 1.00 84.75 87 ALA A O 1
ATOM 664 N N . GLN A 1 88 ? -9.548 -25.288 51.429 1.00 82.94 88 GLN A N 1
ATOM 665 C CA . GLN A 1 88 ? -8.744 -26.313 52.117 1.00 82.94 88 GLN A CA 1
ATOM 666 C C . GLN A 1 88 ? -7.412 -26.596 51.405 1.00 82.94 88 GLN A C 1
ATOM 668 O O . GLN A 1 88 ? -6.374 -26.726 52.051 1.00 82.94 88 GLN A O 1
ATOM 673 N N . ALA A 1 89 ? -7.412 -26.689 50.073 1.00 80.88 89 ALA A N 1
ATOM 674 C CA . ALA A 1 89 ? -6.197 -26.954 49.304 1.00 80.88 89 ALA A CA 1
ATOM 675 C C . ALA A 1 89 ? -5.182 -25.804 49.409 1.00 80.88 89 ALA A C 1
ATOM 677 O O . ALA A 1 89 ? -3.980 -26.047 49.534 1.00 80.88 89 ALA A O 1
ATOM 678 N N . LEU A 1 90 ? -5.670 -24.562 49.410 1.00 80.81 90 LEU A N 1
ATOM 679 C CA . LEU A 1 90 ? -4.843 -23.365 49.550 1.00 80.81 90 LEU A CA 1
ATOM 680 C C . LEU A 1 90 ? -4.247 -23.215 50.960 1.00 80.81 90 LEU A C 1
ATOM 682 O O . LEU A 1 90 ? -3.171 -22.640 51.092 1.00 80.81 90 LEU A O 1
ATOM 686 N N . GLN A 1 91 ? -4.872 -23.793 51.993 1.00 79.12 91 GLN A N 1
ATOM 687 C CA . GLN A 1 91 ? -4.306 -23.854 53.349 1.00 79.12 91 GLN A CA 1
ATOM 688 C C . GLN A 1 91 ? -3.111 -24.815 53.473 1.00 79.12 91 GLN A C 1
ATOM 690 O O . GLN A 1 91 ? -2.239 -24.597 54.310 1.00 79.12 91 GLN A O 1
ATOM 695 N N . GLY A 1 92 ? -3.076 -25.896 52.685 1.00 66.81 92 GLY A N 1
ATOM 696 C CA . GLY A 1 92 ? -2.183 -27.034 52.939 1.00 66.81 92 GLY A CA 1
ATOM 697 C C . GLY A 1 92 ? -0.921 -27.139 52.077 1.00 66.81 92 GLY A C 1
ATOM 698 O O . GLY A 1 92 ? -0.007 -27.868 52.462 1.00 66.81 92 GLY A O 1
ATOM 699 N N . ALA A 1 93 ? -0.847 -26.493 50.903 1.00 62.16 93 ALA A N 1
ATOM 700 C CA . ALA A 1 93 ? 0.277 -26.713 49.980 1.00 62.16 93 ALA A CA 1
ATOM 701 C C . ALA A 1 93 ? 0.481 -25.604 48.923 1.00 62.16 93 ALA A C 1
ATOM 703 O O . ALA A 1 93 ? 0.316 -25.848 47.726 1.00 62.16 93 ALA A O 1
ATOM 704 N N . HIS A 1 94 ? 0.924 -24.410 49.335 1.00 65.50 94 HIS A N 1
ATOM 705 C CA . HIS A 1 94 ? 1.273 -23.319 48.403 1.00 65.50 94 HIS A CA 1
ATOM 706 C C . HIS A 1 94 ? 2.394 -23.694 47.404 1.00 65.50 94 HIS A C 1
ATOM 708 O O . HIS A 1 94 ? 2.420 -23.194 46.281 1.00 65.50 94 HIS A O 1
ATOM 714 N N . GLU A 1 95 ? 3.289 -24.620 47.770 1.00 61.50 95 GLU A N 1
ATOM 715 C CA . GLU A 1 95 ? 4.431 -25.052 46.939 1.00 61.50 95 GLU A CA 1
ATOM 716 C C . GLU A 1 95 ? 4.067 -26.064 45.840 1.00 61.50 95 GLU A C 1
ATOM 718 O O . GLU A 1 95 ? 4.889 -26.358 44.977 1.00 61.50 95 GLU A O 1
ATOM 723 N N . LYS A 1 96 ? 2.847 -26.619 45.861 1.00 69.06 96 LYS A N 1
ATOM 724 C CA . LYS A 1 96 ? 2.396 -27.658 44.912 1.00 69.06 96 LYS A CA 1
ATOM 725 C C . LYS A 1 96 ? 1.360 -27.150 43.908 1.00 69.06 96 LYS A C 1
ATOM 727 O O . LYS A 1 96 ? 0.753 -27.950 43.199 1.00 69.06 96 LYS A O 1
ATOM 732 N N . LEU A 1 97 ? 1.139 -25.838 43.862 1.00 79.38 97 LEU A N 1
ATOM 733 C CA . LEU A 1 97 ? 0.204 -25.214 42.931 1.00 79.38 97 LEU A CA 1
ATOM 734 C C . LEU A 1 97 ? 0.812 -25.166 41.527 1.00 79.38 97 LEU A C 1
ATOM 736 O O . LEU A 1 97 ? 1.982 -24.823 41.357 1.00 79.38 97 LEU A O 1
ATOM 740 N N . GLY A 1 98 ? 0.007 -25.464 40.505 1.00 78.44 98 GLY A N 1
ATOM 741 C CA . GLY A 1 98 ? 0.410 -25.240 39.120 1.00 78.44 98 GLY A CA 1
ATOM 742 C C . GLY A 1 98 ? 0.765 -23.761 38.875 1.00 78.44 98 GLY A C 1
ATOM 743 O O . GLY A 1 98 ? 0.212 -22.886 39.548 1.00 78.44 98 GLY A O 1
ATOM 744 N N . PRO A 1 99 ? 1.628 -23.438 37.889 1.00 78.12 99 PRO A N 1
ATOM 745 C CA . PRO A 1 99 ? 2.180 -22.087 37.710 1.00 78.12 99 PRO A CA 1
ATOM 746 C C . PRO A 1 99 ? 1.120 -20.978 37.621 1.00 78.12 99 PRO A C 1
ATOM 748 O O . PRO A 1 99 ? 1.303 -19.883 38.142 1.00 78.12 99 PRO A O 1
ATOM 751 N N . ARG A 1 100 ? -0.022 -21.280 36.992 1.00 79.56 100 ARG A N 1
ATOM 752 C CA . ARG A 1 100 ? -1.161 -20.361 36.845 1.00 79.56 100 ARG A CA 1
ATOM 753 C C . ARG A 1 100 ? -1.899 -20.099 38.155 1.00 79.56 100 ARG A C 1
ATOM 755 O O . ARG A 1 100 ? -2.271 -18.962 38.419 1.00 79.56 100 ARG A O 1
ATOM 762 N N . ILE A 1 101 ? -2.131 -21.139 38.954 1.00 83.94 101 ILE A N 1
ATOM 763 C CA . ILE A 1 101 ? -2.817 -21.002 40.244 1.00 83.94 101 ILE A CA 1
ATOM 764 C C . ILE A 1 101 ? -1.900 -20.342 41.263 1.00 83.94 101 ILE A C 1
ATOM 766 O O . ILE A 1 101 ? -2.376 -19.567 42.080 1.00 83.94 101 ILE A O 1
ATOM 770 N N . ASN A 1 102 ? -0.595 -20.592 41.175 1.00 84.12 102 ASN A N 1
ATOM 771 C CA . ASN A 1 102 ? 0.394 -19.913 41.996 1.00 84.12 102 ASN A CA 1
ATOM 772 C C . ASN A 1 102 ? 0.391 -18.386 41.738 1.00 84.12 102 ASN A C 1
ATOM 774 O O . ASN A 1 102 ? 0.247 -17.620 42.687 1.00 84.12 102 ASN A O 1
ATOM 778 N N . ASP A 1 103 ? 0.408 -17.940 40.471 1.00 84.81 103 ASP A N 1
ATOM 779 C CA . ASP A 1 103 ? 0.271 -16.510 40.117 1.00 84.81 103 ASP A CA 1
ATOM 780 C C . ASP A 1 103 ? -1.074 -15.920 40.584 1.00 84.81 103 ASP A C 1
ATOM 782 O O . ASP A 1 103 ? -1.110 -14.863 41.215 1.00 84.81 103 ASP A O 1
ATOM 786 N N . ALA A 1 104 ? -2.189 -16.621 40.346 1.00 87.62 1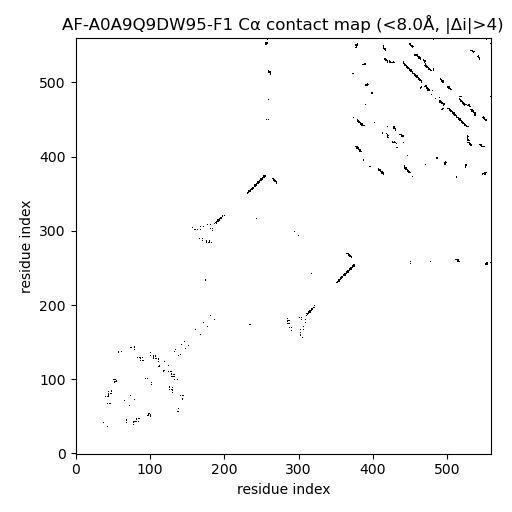04 ALA A N 1
ATOM 787 C CA . ALA A 1 104 ? -3.512 -16.171 40.787 1.00 87.62 104 ALA A CA 1
ATOM 788 C C . ALA A 1 104 ? -3.621 -16.069 42.319 1.00 87.62 104 ALA A C 1
ATOM 790 O O . ALA A 1 104 ? -4.204 -15.115 42.832 1.00 87.62 104 ALA A O 1
ATOM 791 N N . TYR A 1 105 ? -3.035 -17.022 43.045 1.00 87.88 105 TYR A N 1
ATOM 792 C CA . TYR A 1 105 ? -2.972 -17.027 44.502 1.00 87.88 105 TYR A CA 1
ATOM 793 C C . TYR A 1 105 ? -2.198 -15.818 45.027 1.00 87.88 105 TYR A C 1
ATOM 795 O O . TYR A 1 105 ? -2.710 -15.110 45.889 1.00 87.88 105 TYR A O 1
ATOM 803 N N . HIS A 1 106 ? -1.009 -15.534 44.485 1.00 86.69 106 HIS A N 1
ATOM 804 C CA . HIS A 1 106 ? -0.204 -14.392 44.923 1.00 86.69 106 HIS A CA 1
ATOM 805 C C . HIS A 1 106 ? -0.905 -13.054 44.677 1.00 86.69 106 HIS A C 1
ATOM 807 O O . HIS A 1 106 ? -0.897 -12.200 45.560 1.00 86.69 106 HIS A O 1
ATOM 813 N N . ARG A 1 107 ? -1.588 -12.898 43.537 1.00 86.56 107 ARG A N 1
ATOM 814 C CA . ARG A 1 107 ? -2.394 -11.700 43.250 1.00 86.56 107 ARG A CA 1
ATOM 815 C C . ARG A 1 107 ? -3.585 -11.560 44.195 1.00 86.56 107 ARG A C 1
ATOM 817 O O . ARG A 1 107 ? -3.825 -10.478 44.720 1.00 86.56 107 ARG A O 1
ATOM 824 N N . ALA A 1 108 ? -4.328 -12.644 44.425 1.00 87.38 108 ALA A N 1
ATOM 825 C CA . ALA A 1 108 ? -5.462 -12.640 45.350 1.00 87.38 108 ALA A CA 1
ATOM 826 C C . ALA A 1 108 ? -5.012 -12.332 46.788 1.00 87.38 108 ALA A C 1
ATOM 828 O O . ALA A 1 108 ? -5.674 -11.581 47.500 1.00 87.38 108 ALA A O 1
ATOM 829 N N . TRP A 1 109 ? -3.860 -12.869 47.188 1.00 85.44 109 TRP A N 1
ATOM 830 C CA . TRP A 1 109 ? -3.227 -12.615 48.476 1.00 85.44 109 TRP A CA 1
ATOM 831 C C . TRP A 1 109 ? -2.798 -11.151 48.641 1.00 85.44 109 TRP A C 1
ATOM 833 O O . TRP A 1 109 ? -3.116 -10.542 49.658 1.00 85.44 109 TRP A O 1
ATOM 843 N N . GLU A 1 110 ? -2.122 -10.573 47.644 1.00 84.88 110 GLU A N 1
ATOM 844 C CA . GLU A 1 110 ? -1.691 -9.167 47.650 1.00 84.88 110 GLU A CA 1
ATOM 845 C C . GLU A 1 110 ? -2.883 -8.212 47.798 1.00 84.88 110 GLU A C 1
ATOM 847 O O . GLU A 1 110 ? -2.871 -7.328 48.654 1.00 84.88 110 GLU A O 1
ATOM 852 N N . VAL A 1 111 ? -3.953 -8.440 47.028 1.00 84.31 111 VAL A N 1
ATOM 853 C CA . VAL A 1 111 ? -5.182 -7.639 47.118 1.00 84.31 111 VAL A CA 1
ATOM 854 C C . VAL A 1 111 ? -5.836 -7.790 48.488 1.00 84.31 111 VAL A C 1
ATOM 856 O O . VAL A 1 111 ? -6.223 -6.790 49.084 1.00 84.31 111 VAL A O 1
ATOM 859 N N . ALA A 1 112 ? -5.936 -9.015 49.011 1.00 82.88 112 ALA A N 1
ATOM 860 C CA . ALA A 1 112 ? -6.558 -9.267 50.307 1.00 82.88 112 ALA A CA 1
ATOM 861 C C . ALA A 1 112 ? -5.773 -8.641 51.476 1.00 82.88 112 ALA A C 1
ATOM 863 O O . ALA A 1 112 ? -6.390 -8.151 52.419 1.00 82.88 112 ALA A O 1
ATOM 864 N N . GLN A 1 113 ? -4.435 -8.593 51.409 1.00 77.50 113 GLN A N 1
ATOM 865 C CA . GLN A 1 113 ? -3.611 -7.892 52.405 1.00 77.50 113 GLN A CA 1
ATOM 866 C C . GLN A 1 113 ? -3.791 -6.370 52.379 1.00 77.50 113 GLN A C 1
ATOM 868 O O . GLN A 1 113 ? -3.647 -5.722 53.412 1.00 77.50 113 GLN A O 1
ATOM 873 N N . GLY A 1 114 ? -4.099 -5.797 51.214 1.00 75.44 114 GLY A N 1
ATOM 874 C CA . GLY A 1 114 ? -4.323 -4.360 51.057 1.00 75.44 114 GLY A CA 1
ATOM 875 C C . GLY A 1 114 ? -5.647 -3.852 51.642 1.00 75.44 114 GLY A C 1
ATOM 876 O O . GLY A 1 114 ? -5.869 -2.643 51.657 1.00 75.44 114 GLY A O 1
ATOM 877 N N . ILE A 1 115 ? -6.534 -4.740 52.109 1.00 76.62 115 ILE A N 1
ATOM 878 C CA . ILE A 1 115 ? -7.839 -4.366 52.668 1.00 76.62 115 ILE A CA 1
ATOM 879 C C . ILE A 1 115 ? -7.667 -3.953 54.135 1.00 76.62 115 ILE A C 1
ATOM 881 O O . ILE A 1 115 ? -7.462 -4.781 55.024 1.00 76.62 115 ILE A O 1
ATOM 885 N N . GLU A 1 116 ? -7.777 -2.650 54.390 1.00 59.44 116 GLU A N 1
ATOM 886 C CA . GLU A 1 116 ? -7.665 -2.064 55.726 1.00 59.44 116 GLU A CA 1
ATOM 887 C C . GLU A 1 116 ? -8.716 -2.662 56.686 1.00 59.44 116 GLU A C 1
ATOM 889 O O . GLU A 1 116 ? -9.918 -2.634 56.420 1.00 59.44 116 GLU A O 1
ATOM 894 N N . GLY A 1 117 ? -8.259 -3.237 57.805 1.00 63.47 117 GLY A N 1
ATOM 895 C CA . GLY A 1 117 ? -9.117 -3.862 58.821 1.00 63.47 117 GLY A CA 1
ATOM 896 C C . GLY A 1 117 ? -9.364 -5.368 58.658 1.00 63.47 117 GLY A C 1
ATOM 897 O O . GLY A 1 117 ? -10.021 -5.960 59.518 1.00 63.47 117 GLY A O 1
ATOM 898 N N . PHE A 1 118 ? -8.828 -6.017 57.618 1.00 63.88 118 PHE A N 1
ATOM 899 C CA . PHE A 1 118 ? -8.939 -7.468 57.453 1.00 63.88 118 PHE A CA 1
ATOM 900 C C . PHE A 1 118 ? -7.824 -8.212 58.214 1.00 63.88 118 PHE A C 1
ATOM 902 O O . PHE A 1 118 ? -6.636 -7.981 57.998 1.00 63.88 118 PHE A O 1
ATOM 909 N N . VAL A 1 119 ? -8.193 -9.109 59.136 1.00 59.16 119 VAL A N 1
ATOM 910 C CA . VAL A 1 119 ? -7.230 -9.855 59.968 1.00 59.16 119 VAL A CA 1
ATOM 911 C C . VAL A 1 119 ? -6.683 -11.053 59.188 1.00 59.16 119 VAL A C 1
ATOM 913 O O . VAL A 1 119 ? -7.423 -11.983 58.873 1.00 59.16 119 VAL A O 1
ATOM 916 N N . VAL A 1 120 ? -5.372 -11.049 58.922 1.00 59.38 120 VAL A N 1
ATOM 917 C CA . VAL A 1 120 ? -4.656 -12.075 58.130 1.00 59.38 120 VAL A CA 1
ATOM 918 C C . VAL A 1 120 ? -4.817 -13.497 58.697 1.00 59.38 120 VAL A C 1
ATOM 920 O O . VAL A 1 120 ? -4.807 -14.462 57.939 1.00 59.38 120 VAL A O 1
ATOM 923 N N . GLU A 1 121 ? -5.035 -13.641 60.007 1.00 58.12 121 GLU A N 1
ATOM 924 C CA . GLU A 1 121 ? -5.203 -14.941 60.683 1.00 58.12 121 GLU A CA 1
ATOM 925 C C . GLU A 1 121 ? -6.662 -15.434 60.772 1.00 58.12 121 GLU A C 1
ATOM 927 O O . GLU A 1 121 ? -6.952 -16.426 61.442 1.00 58.12 121 GLU A O 1
ATOM 932 N N . HIS A 1 122 ? -7.616 -14.772 60.111 1.00 62.78 122 HIS A N 1
ATOM 933 C CA . HIS A 1 122 ? -9.015 -15.195 60.162 1.00 62.78 122 HIS A CA 1
ATOM 934 C C . HIS A 1 122 ? -9.275 -16.389 59.214 1.00 62.78 122 HIS A C 1
ATOM 936 O O . HIS A 1 122 ? -8.861 -16.336 58.055 1.00 62.78 122 HIS A O 1
ATOM 942 N N . PRO A 1 123 ? -10.030 -17.437 59.612 1.00 63.50 123 PRO A N 1
ATOM 943 C CA . PRO A 1 123 ? -10.326 -18.595 58.749 1.00 63.50 123 PRO A CA 1
ATOM 944 C C . PRO A 1 123 ? -11.027 -18.221 57.429 1.00 63.50 123 PRO A C 1
ATOM 946 O O . PRO A 1 123 ? -10.910 -18.932 56.434 1.00 63.50 123 PRO A O 1
ATOM 949 N N . VAL A 1 124 ? -11.689 -17.060 57.396 1.00 73.50 124 VAL A N 1
ATOM 950 C CA . VAL A 1 124 ? -12.339 -16.490 56.201 1.00 73.50 124 VAL A CA 1
ATOM 951 C C . VAL A 1 124 ? -11.325 -15.968 55.172 1.00 73.50 124 VAL A C 1
ATOM 953 O O . VAL A 1 124 ? -11.667 -15.868 53.999 1.00 73.50 124 VAL A O 1
ATOM 956 N N . MET A 1 125 ? -10.067 -15.707 55.550 1.00 77.88 125 MET A N 1
ATOM 957 C CA . MET A 1 125 ? -9.009 -15.280 54.622 1.00 77.88 125 MET A CA 1
ATOM 958 C C . MET A 1 125 ? -8.797 -16.309 53.510 1.00 77.88 125 MET A C 1
ATOM 960 O O . MET A 1 125 ? -8.702 -15.956 52.341 1.00 77.88 125 MET A O 1
ATOM 964 N N . CYS A 1 126 ? -8.817 -17.599 53.846 1.00 78.12 126 CYS A N 1
ATOM 965 C CA . CYS A 1 126 ? -8.657 -18.667 52.858 1.00 78.12 126 CYS A CA 1
ATOM 966 C C . CYS A 1 126 ? -9.838 -18.732 51.886 1.00 78.12 126 CYS A C 1
ATOM 968 O O . CYS A 1 126 ? -9.638 -18.965 50.698 1.00 78.12 126 CYS A O 1
ATOM 970 N N . THR A 1 127 ? -11.054 -18.466 52.366 1.00 83.06 127 THR A N 1
ATOM 971 C CA . THR A 1 127 ? -12.249 -18.360 51.522 1.00 83.06 127 THR A CA 1
ATOM 972 C C . THR A 1 127 ? -12.178 -17.133 50.616 1.00 83.06 127 THR A C 1
ATOM 974 O O . THR A 1 127 ? -12.479 -17.239 49.434 1.00 83.06 127 THR A O 1
ATOM 977 N N . VAL A 1 128 ? -11.715 -15.987 51.123 1.00 83.06 128 VAL A N 1
ATOM 978 C CA . VAL A 1 128 ? -11.516 -14.761 50.329 1.00 83.06 128 VAL A CA 1
ATOM 979 C C . VAL A 1 128 ? -10.462 -14.976 49.244 1.00 83.06 128 VAL A C 1
ATOM 981 O O . VAL A 1 128 ? -10.697 -14.634 48.087 1.00 83.06 128 VAL A O 1
ATOM 984 N N . ILE A 1 129 ? -9.336 -15.611 49.574 1.00 84.44 129 ILE A N 1
ATOM 985 C CA . ILE A 1 129 ? -8.307 -15.959 48.589 1.00 84.44 129 ILE A CA 1
ATOM 986 C C . ILE A 1 129 ? -8.857 -16.968 47.576 1.00 84.44 129 ILE A C 1
ATOM 988 O O . ILE A 1 129 ? -8.625 -16.807 46.382 1.00 84.44 129 ILE A O 1
ATOM 992 N N . ALA A 1 130 ? -9.621 -17.975 48.011 1.00 85.62 130 ALA A N 1
ATOM 993 C CA . ALA A 1 130 ? -10.248 -18.942 47.111 1.00 85.62 130 ALA A CA 1
ATOM 994 C C . ALA A 1 130 ? -11.227 -18.264 46.137 1.00 85.62 130 ALA A C 1
ATOM 996 O O . ALA A 1 130 ? -11.183 -18.544 44.940 1.00 85.62 130 ALA A O 1
ATOM 997 N N . LEU A 1 131 ? -12.045 -17.319 46.614 1.00 85.25 131 LEU A N 1
ATOM 998 C CA . LEU A 1 131 ? -12.917 -16.495 45.772 1.00 85.25 131 LEU A CA 1
ATOM 999 C C . LEU A 1 131 ? -12.107 -15.619 44.805 1.00 85.25 131 LEU A C 1
ATOM 1001 O O . LEU A 1 131 ? -12.458 -15.532 43.632 1.00 85.25 131 LEU A O 1
ATOM 1005 N N . GLY A 1 132 ? -10.993 -15.030 45.250 1.00 85.75 132 GLY A N 1
ATOM 1006 C CA . GLY A 1 132 ? -10.087 -14.257 44.395 1.00 85.75 132 GLY A CA 1
ATOM 1007 C C . GLY A 1 132 ? -9.423 -15.101 43.300 1.00 85.75 132 GLY A C 1
ATOM 1008 O O . GLY A 1 132 ? -9.366 -14.691 42.141 1.00 85.75 132 GLY A O 1
ATOM 1009 N N . VAL A 1 133 ? -8.989 -16.320 43.627 1.00 85.62 133 VAL A N 1
ATOM 1010 C CA . VAL A 1 133 ? -8.459 -17.282 42.648 1.00 85.62 133 VAL A CA 1
ATOM 1011 C C . VAL A 1 133 ? -9.543 -17.674 41.642 1.00 85.62 133 VAL A C 1
ATOM 1013 O O . VAL A 1 133 ? -9.271 -17.701 40.440 1.00 85.62 133 VAL A O 1
ATOM 1016 N N . LEU A 1 134 ? -10.779 -17.919 42.093 1.00 84.69 134 LEU A N 1
ATOM 1017 C CA . LEU A 1 134 ? -11.913 -18.194 41.203 1.00 84.69 134 LEU A CA 1
ATOM 1018 C C . LEU A 1 134 ? -12.238 -16.997 40.305 1.00 84.69 134 LEU A C 1
ATOM 1020 O O . LEU A 1 134 ? -12.437 -17.194 39.111 1.00 84.69 134 LEU A O 1
ATOM 1024 N N . ALA A 1 135 ? -12.198 -15.767 40.818 1.00 84.88 135 ALA A N 1
ATOM 1025 C CA . ALA A 1 135 ? -12.414 -14.560 40.020 1.00 84.88 135 ALA A CA 1
ATOM 1026 C C . ALA A 1 135 ? -11.392 -14.420 38.877 1.00 84.88 135 ALA A C 1
ATOM 1028 O O . ALA A 1 135 ? -11.739 -13.985 37.780 1.00 84.88 135 ALA A O 1
ATOM 1029 N N . ILE A 1 136 ? -10.138 -14.822 39.109 1.00 83.88 136 ILE A N 1
ATOM 1030 C CA . ILE A 1 136 ? -9.061 -14.739 38.111 1.00 83.88 136 ILE A CA 1
ATOM 1031 C C . ILE A 1 136 ? -9.125 -15.902 37.111 1.00 83.88 136 ILE A C 1
ATOM 1033 O O . ILE A 1 136 ? -8.889 -15.716 35.916 1.00 83.88 136 ILE A O 1
ATOM 1037 N N . VAL A 1 137 ? -9.404 -17.117 37.586 1.00 81.69 137 VAL A N 1
ATOM 1038 C CA . VAL A 1 137 ? -9.234 -18.350 36.798 1.00 81.69 137 VAL A CA 1
ATOM 1039 C C . VAL A 1 137 ? -10.546 -18.824 36.165 1.00 81.69 137 VAL A C 1
ATOM 1041 O O . VAL A 1 137 ? -10.532 -19.348 35.048 1.00 81.69 137 VAL A O 1
ATOM 1044 N N . ALA A 1 138 ? -11.677 -18.635 36.846 1.00 79.56 138 ALA A N 1
ATOM 1045 C CA . ALA A 1 138 ? -13.001 -19.092 36.425 1.00 79.56 138 ALA A CA 1
ATOM 1046 C C . ALA A 1 138 ? -14.148 -18.196 36.966 1.00 79.56 138 ALA A C 1
ATOM 1048 O O . ALA A 1 138 ? -14.983 -18.679 37.732 1.00 79.56 138 ALA A O 1
ATOM 1049 N N . PRO A 1 139 ? -14.232 -16.909 36.560 1.00 79.19 139 PRO A N 1
ATOM 1050 C CA . PRO A 1 139 ? -15.170 -15.941 37.147 1.00 79.19 139 PRO A CA 1
ATOM 1051 C C . PRO A 1 139 ? -16.648 -16.355 37.093 1.00 79.19 139 PRO A C 1
ATOM 1053 O O . PRO A 1 139 ? -17.408 -16.057 38.005 1.00 79.19 139 PRO A O 1
ATOM 1056 N N . TRP A 1 140 ? -17.046 -17.115 36.072 1.00 75.88 140 TRP A N 1
ATOM 1057 C CA . TRP A 1 140 ? -18.414 -17.615 35.906 1.00 75.88 140 TRP A CA 1
ATOM 1058 C C . TRP A 1 140 ? -18.862 -18.588 37.020 1.00 75.88 140 TRP A C 1
ATOM 1060 O O . TRP A 1 140 ? -20.059 -18.782 37.206 1.00 75.88 140 TRP A O 1
ATOM 1070 N N . ILE A 1 141 ? -17.939 -19.182 37.794 1.00 76.56 141 ILE A N 1
ATOM 1071 C CA . ILE A 1 141 ? -18.285 -20.013 38.965 1.00 76.56 141 ILE A CA 1
ATOM 1072 C C . ILE A 1 141 ? -18.903 -19.155 40.085 1.00 76.56 141 ILE A C 1
ATOM 1074 O O . ILE A 1 141 ? -19.730 -19.651 40.847 1.00 76.56 141 ILE A O 1
ATOM 1078 N N . LEU A 1 142 ? -18.552 -17.867 40.177 1.00 78.38 142 LEU A N 1
ATOM 1079 C CA . LEU A 1 142 ? -19.074 -16.961 41.209 1.00 78.38 142 LEU A CA 1
ATOM 1080 C C . LEU A 1 142 ? -20.560 -16.640 41.004 1.00 78.38 142 LEU A C 1
ATOM 1082 O O . LEU A 1 142 ? -21.306 -16.568 41.976 1.00 78.38 142 LEU A O 1
ATOM 1086 N N . GLU A 1 143 ? -21.002 -16.539 39.749 1.00 74.62 143 GLU A N 1
ATOM 1087 C CA . GLU A 1 143 ? -22.418 -16.345 39.411 1.00 74.62 143 GLU A CA 1
ATOM 1088 C C . GLU A 1 143 ? -23.274 -17.531 39.889 1.00 74.62 143 GLU A C 1
ATOM 1090 O O . GLU A 1 143 ? -24.378 -17.348 40.399 1.00 74.62 143 GLU A O 1
ATOM 1095 N N . VAL A 1 144 ? -22.738 -18.756 39.801 1.00 70.69 144 VAL A N 1
ATOM 1096 C CA . VAL A 1 144 ? -23.405 -19.979 40.288 1.00 70.69 144 VAL A CA 1
ATOM 1097 C C . VAL A 1 144 ? -23.484 -20.016 41.820 1.00 70.69 144 VAL A C 1
ATOM 1099 O O . VAL A 1 144 ? -24.409 -20.608 42.368 1.00 70.69 144 VAL A O 1
ATOM 1102 N N . LEU A 1 145 ? -22.552 -19.360 42.517 1.00 65.25 145 LEU A N 1
ATOM 1103 C CA . LEU A 1 145 ? -22.527 -19.239 43.980 1.00 65.25 145 LEU A CA 1
ATOM 1104 C C . LEU A 1 145 ? -23.487 -18.163 44.524 1.00 65.25 145 LEU A C 1
ATOM 1106 O O . LEU A 1 145 ? -23.446 -17.855 45.713 1.00 65.25 145 LEU A O 1
ATOM 1110 N N . GLY A 1 146 ? -24.323 -17.561 43.673 1.00 63.53 146 GLY A N 1
ATOM 1111 C CA . GLY A 1 146 ? -25.271 -16.525 44.088 1.00 63.53 146 GLY A CA 1
ATOM 1112 C C . GLY A 1 146 ? -24.628 -15.160 44.344 1.00 63.53 146 GLY A C 1
ATOM 1113 O O . GLY A 1 146 ? -25.256 -14.296 44.956 1.00 63.53 146 GLY A O 1
ATOM 1114 N N . PHE A 1 147 ? -23.396 -14.942 43.871 1.00 66.31 147 PHE A N 1
ATOM 1115 C CA . PHE A 1 147 ? -22.772 -13.623 43.867 1.00 66.31 147 PHE A CA 1
ATOM 1116 C C . PHE A 1 147 ? -23.165 -12.887 42.585 1.00 66.31 147 PHE A C 1
ATOM 1118 O O . PHE A 1 147 ? -22.801 -13.293 41.483 1.00 66.31 147 PHE A O 1
ATOM 1125 N N . ALA A 1 148 ? -23.900 -11.787 42.736 1.00 59.59 148 ALA A N 1
ATOM 1126 C CA . ALA A 1 148 ? -23.998 -10.766 41.697 1.00 59.59 148 ALA A CA 1
ATOM 1127 C C . ALA A 1 148 ? -22.837 -9.766 41.842 1.00 59.59 148 ALA A C 1
ATOM 1129 O O . ALA A 1 148 ? -22.091 -9.818 42.822 1.00 59.59 148 ALA A O 1
ATOM 1130 N N . ASP A 1 149 ? -22.748 -8.791 40.933 1.00 50.25 149 ASP A N 1
ATOM 1131 C CA . ASP A 1 149 ? -21.732 -7.720 40.938 1.00 50.25 149 ASP A CA 1
ATOM 1132 C C . ASP A 1 149 ? -21.599 -6.965 42.284 1.00 50.25 149 ASP A C 1
ATOM 1134 O O . ASP A 1 149 ? -20.619 -6.253 42.495 1.00 50.25 149 ASP A O 1
ATOM 1138 N N . LEU A 1 150 ? -22.579 -7.104 43.194 1.00 46.88 150 LEU A N 1
ATOM 1139 C CA . LEU A 1 150 ? -22.668 -6.395 44.476 1.00 46.88 150 LEU A CA 1
ATOM 1140 C C . LEU A 1 150 ? -22.822 -7.286 45.739 1.00 46.88 150 LEU A C 1
ATOM 1142 O O . LEU A 1 150 ? -22.932 -6.722 46.826 1.00 46.88 150 LEU A O 1
ATOM 1146 N N . GLY A 1 151 ? -22.816 -8.630 45.657 1.00 54.31 151 GLY A N 1
ATOM 1147 C CA . GLY A 1 151 ? -22.870 -9.533 46.839 1.00 54.31 151 GLY A CA 1
ATOM 1148 C C . GLY A 1 151 ? -24.143 -10.410 47.007 1.00 54.31 151 GLY A C 1
ATOM 1149 O O . GLY A 1 151 ? -24.862 -10.588 46.023 1.00 54.31 151 GLY A O 1
ATOM 1150 N N . PRO A 1 152 ? -24.405 -10.995 48.213 1.00 51.06 152 PRO A N 1
ATOM 1151 C CA . PRO A 1 152 ? -25.470 -11.994 48.472 1.00 51.06 152 PRO A CA 1
ATOM 1152 C C . PRO A 1 152 ? -26.874 -11.423 48.825 1.00 51.06 152 PRO A C 1
ATOM 1154 O O . PRO A 1 152 ? -26.995 -10.270 49.233 1.00 51.06 152 PRO A O 1
ATOM 1157 N N . VAL A 1 153 ? -27.947 -12.234 48.702 1.00 50.22 153 VAL A N 1
ATOM 1158 C CA . VAL A 1 153 ? -29.390 -11.851 48.817 1.00 50.22 153 VAL A CA 1
ATOM 1159 C C . VAL A 1 153 ? -30.087 -12.545 50.033 1.00 50.22 153 VAL A C 1
ATOM 1161 O O . VAL A 1 153 ? -30.001 -13.764 50.126 1.00 50.22 153 VAL A O 1
ATOM 1164 N N . GLU A 1 154 ? -30.793 -11.840 50.958 1.00 47.34 154 GLU A N 1
ATOM 1165 C CA . GLU A 1 154 ? -31.287 -12.368 52.283 1.00 47.34 154 GLU A CA 1
ATOM 1166 C C . GLU A 1 154 ? -32.808 -12.182 52.647 1.00 47.34 154 GLU A C 1
ATOM 1168 O O . GLU A 1 154 ? -33.508 -11.381 52.033 1.00 47.34 154 GLU A O 1
ATOM 1173 N N . ALA A 1 155 ? -33.323 -12.899 53.687 1.00 42.09 155 ALA A N 1
ATOM 1174 C CA . ALA A 1 155 ? -34.743 -13.271 53.948 1.00 42.09 155 ALA A CA 1
ATOM 1175 C C . ALA A 1 155 ? -35.395 -12.912 55.339 1.00 42.09 155 ALA A C 1
ATOM 1177 O O . ALA A 1 155 ? -35.962 -13.782 56.005 1.00 42.09 155 ALA A O 1
ATOM 1178 N N . VAL A 1 156 ? -35.412 -11.648 55.802 1.00 46.19 156 VAL A N 1
ATOM 1179 C CA . VAL A 1 156 ? -35.928 -11.248 57.156 1.00 46.19 156 VAL A CA 1
ATOM 1180 C C . VAL A 1 156 ? -37.340 -10.584 57.167 1.00 46.19 156 VAL A C 1
ATOM 1182 O O . VAL A 1 156 ? -37.838 -10.167 58.215 1.00 46.19 156 VAL A O 1
ATOM 1185 N N . ASP A 1 157 ? -38.073 -10.521 56.049 1.00 59.94 157 ASP A N 1
ATOM 1186 C CA . ASP A 1 157 ? -39.240 -9.614 55.909 1.00 59.94 157 ASP A CA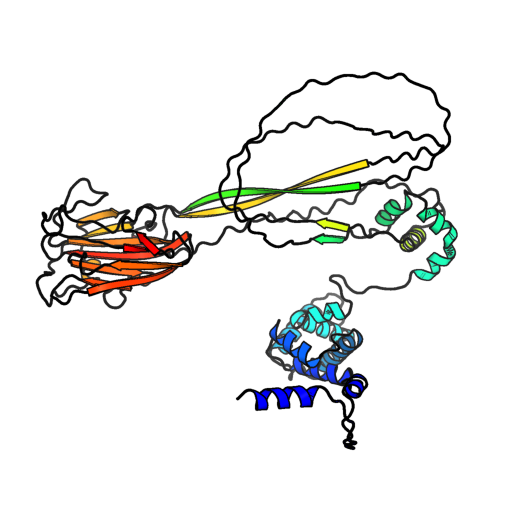 1
ATOM 1187 C C . ASP A 1 157 ? -40.650 -10.175 56.242 1.00 59.94 157 ASP A C 1
ATOM 1189 O O . ASP A 1 157 ? -41.581 -9.411 56.512 1.00 59.94 157 ASP A O 1
ATOM 1193 N N . ALA A 1 158 ? -40.857 -11.494 56.304 1.00 60.78 158 ALA A N 1
ATOM 1194 C CA . ALA A 1 158 ? -42.214 -12.072 56.238 1.00 60.78 158 ALA A CA 1
ATOM 1195 C C . ALA A 1 158 ? -43.140 -11.810 57.456 1.00 60.78 158 ALA A C 1
ATOM 1197 O O . ALA A 1 158 ? -44.362 -11.693 57.306 1.00 60.78 158 ALA A O 1
ATOM 1198 N N . ALA A 1 159 ? -42.602 -11.710 58.678 1.00 65.31 159 ALA A N 1
ATOM 1199 C CA . ALA A 1 159 ? -43.417 -11.615 59.900 1.00 65.31 159 ALA A CA 1
ATOM 1200 C C . ALA A 1 159 ? -44.093 -10.240 60.084 1.00 65.31 159 ALA A C 1
ATOM 1202 O O . ALA A 1 159 ? -45.216 -10.153 60.586 1.00 65.31 159 ALA A O 1
ATOM 1203 N N . PHE A 1 160 ? -43.434 -9.160 59.651 1.00 77.81 160 PHE A N 1
ATOM 1204 C CA . PHE A 1 160 ? -43.976 -7.801 59.746 1.00 77.81 160 PHE A CA 1
ATOM 1205 C C . PHE A 1 160 ? -45.153 -7.593 58.786 1.00 77.81 160 PHE A C 1
ATOM 1207 O O . PHE A 1 160 ? -46.146 -6.959 59.160 1.00 77.81 160 PHE A O 1
ATOM 1214 N N . CYS A 1 161 ? -45.070 -8.171 57.583 1.00 76.69 161 CYS A N 1
ATOM 1215 C CA . CYS A 1 161 ? -46.103 -8.047 56.559 1.00 76.69 161 CYS A CA 1
ATOM 1216 C C . CYS A 1 161 ? -47.435 -8.634 57.025 1.00 76.69 161 CYS A C 1
ATOM 1218 O O . CYS A 1 161 ? -48.483 -8.003 56.911 1.00 76.69 161 CYS A O 1
ATOM 1220 N N . LYS A 1 162 ? -47.388 -9.809 57.658 1.00 75.88 162 LYS A N 1
ATOM 1221 C CA . LYS A 1 162 ? -48.589 -10.499 58.139 1.00 75.88 162 LYS A CA 1
ATOM 1222 C C . LYS A 1 162 ? -49.305 -9.740 59.261 1.00 75.88 162 LYS A C 1
ATOM 1224 O O . LYS A 1 162 ? -50.531 -9.708 59.291 1.00 75.88 162 LYS A O 1
ATOM 1229 N N . ALA A 1 163 ? -48.559 -9.101 60.163 1.00 77.94 163 ALA A N 1
ATOM 1230 C CA . ALA A 1 163 ? -49.127 -8.353 61.287 1.00 77.94 163 ALA A CA 1
ATOM 1231 C C . ALA A 1 163 ? -49.803 -7.028 60.876 1.00 77.94 163 ALA A C 1
ATOM 1233 O O . ALA A 1 163 ? -50.610 -6.497 61.635 1.00 77.94 163 ALA A O 1
ATOM 1234 N N . ASN A 1 164 ? -49.491 -6.493 59.689 1.00 82.12 164 ASN A N 1
ATOM 1235 C CA . ASN A 1 164 ? -49.972 -5.189 59.216 1.00 82.12 164 ASN A CA 1
ATOM 1236 C C . ASN A 1 164 ? -50.797 -5.282 57.914 1.00 82.12 164 ASN A C 1
ATOM 1238 O O . ASN A 1 164 ? -50.964 -4.277 57.222 1.00 82.12 164 ASN A O 1
ATOM 1242 N N . ASP A 1 165 ? -51.344 -6.462 57.597 1.00 82.75 165 ASP A N 1
ATOM 1243 C CA . ASP A 1 165 ? -52.047 -6.770 56.337 1.00 82.75 165 ASP A CA 1
ATOM 1244 C C . ASP A 1 165 ? -53.155 -5.757 55.981 1.00 82.75 165 ASP A C 1
ATOM 1246 O O . ASP A 1 165 ? -53.269 -5.321 54.840 1.00 82.75 165 ASP A O 1
ATOM 1250 N N . VAL A 1 166 ? -53.930 -5.281 56.963 1.00 80.06 166 VAL A N 1
ATOM 1251 C CA . VAL A 1 166 ? -55.008 -4.292 56.738 1.00 80.06 166 VAL A CA 1
ATOM 1252 C C . VAL A 1 166 ? -54.472 -2.960 56.193 1.00 80.06 166 VAL A C 1
ATOM 1254 O O . VAL A 1 166 ? -55.057 -2.366 55.280 1.00 80.06 166 VAL A O 1
ATOM 1257 N N . VAL A 1 167 ? -53.338 -2.494 56.724 1.00 82.69 167 VAL A N 1
ATOM 1258 C CA . VAL A 1 167 ? -52.682 -1.262 56.263 1.00 82.69 167 VAL A CA 1
ATOM 1259 C C . VAL A 1 167 ? -52.033 -1.496 54.901 1.00 82.69 167 VAL A C 1
ATOM 1261 O O . VAL A 1 167 ? -52.151 -0.648 54.021 1.00 82.69 167 VAL A O 1
ATOM 1264 N N . LEU A 1 168 ? -51.425 -2.666 54.683 1.00 82.12 168 LEU A N 1
ATOM 1265 C CA . LEU A 1 168 ? -50.799 -3.028 53.409 1.00 82.12 168 LEU A CA 1
ATOM 1266 C C . LEU A 1 168 ? -51.810 -3.131 52.263 1.00 82.12 168 LEU A C 1
ATOM 1268 O O . LEU A 1 168 ? -51.560 -2.580 51.198 1.00 82.12 168 LEU A O 1
ATOM 1272 N N . ARG A 1 169 ? -52.989 -3.723 52.481 1.00 78.62 169 ARG A N 1
ATOM 1273 C CA . ARG A 1 169 ? -54.074 -3.740 51.480 1.00 78.62 169 ARG A CA 1
ATOM 1274 C C . ARG A 1 169 ? -54.597 -2.344 51.155 1.00 78.62 169 ARG A C 1
ATOM 1276 O O . ARG A 1 169 ? -54.999 -2.079 50.026 1.00 78.62 169 ARG A O 1
ATOM 1283 N N . SER A 1 170 ? -54.601 -1.451 52.142 1.00 79.69 170 SER A N 1
ATOM 1284 C CA . SER A 1 170 ? -54.990 -0.051 51.942 1.00 79.69 170 SER A CA 1
ATOM 1285 C C . SER A 1 170 ? -53.921 0.723 51.165 1.00 79.69 170 SER A C 1
ATOM 1287 O O . SER A 1 170 ? -54.260 1.530 50.302 1.00 79.69 170 SER A O 1
ATOM 1289 N N . LEU A 1 171 ? -52.640 0.434 51.417 1.00 80.38 171 LEU A N 1
ATOM 1290 C CA . LEU A 1 171 ? -51.508 0.967 50.658 1.00 80.38 171 LEU A CA 1
ATOM 1291 C C . LEU A 1 171 ? -51.504 0.452 49.214 1.00 80.38 171 LEU A C 1
ATOM 1293 O O . LEU A 1 171 ? -51.364 1.259 48.307 1.00 80.38 171 LEU A O 1
ATOM 1297 N N . GLN A 1 172 ? -51.755 -0.840 48.976 1.00 78.69 172 GLN A N 1
ATOM 1298 C CA . GLN A 1 172 ? -51.848 -1.423 47.627 1.00 78.69 172 GLN A CA 1
ATOM 1299 C C . GLN A 1 172 ? -52.917 -0.755 46.748 1.00 78.69 172 GLN A C 1
ATOM 1301 O O . GLN A 1 172 ? -52.762 -0.695 45.534 1.00 78.69 172 GLN A O 1
ATOM 1306 N N . LYS A 1 173 ? -53.996 -0.240 47.350 1.00 76.00 173 LYS A N 1
ATOM 1307 C CA . LYS A 1 173 ? -55.068 0.479 46.641 1.00 76.00 173 LYS A CA 1
ATOM 1308 C C . LYS A 1 173 ? -54.780 1.969 46.439 1.00 76.00 173 LYS A C 1
ATOM 1310 O O . LYS A 1 173 ? -55.533 2.640 45.739 1.00 76.00 173 LYS A O 1
ATOM 1315 N N . ASN A 1 174 ? -53.752 2.516 47.085 1.00 76.25 174 ASN A N 1
ATOM 1316 C CA . ASN A 1 174 ? -53.452 3.940 47.047 1.00 76.25 174 ASN A CA 1
ATOM 1317 C C . ASN A 1 174 ? -52.403 4.237 45.968 1.00 76.25 174 ASN A C 1
ATOM 1319 O O . ASN A 1 174 ? -51.254 3.820 46.092 1.00 76.25 174 ASN A O 1
ATOM 1323 N N . ALA A 1 175 ? -52.776 5.021 44.952 1.00 71.00 175 ALA A N 1
ATOM 1324 C CA . ALA A 1 175 ? -51.892 5.380 43.840 1.00 71.00 175 ALA A CA 1
ATOM 1325 C C . ALA A 1 175 ? -50.585 6.074 44.280 1.00 71.00 175 ALA A C 1
ATOM 1327 O O . ALA A 1 175 ? -49.565 5.937 43.612 1.00 71.00 175 ALA A O 1
ATOM 1328 N N . ALA A 1 176 ? -50.573 6.760 45.429 1.00 76.31 176 ALA A N 1
ATOM 1329 C CA . ALA A 1 176 ? -49.372 7.401 45.963 1.00 76.31 176 ALA A CA 1
ATOM 1330 C C . ALA A 1 176 ? -48.421 6.427 46.688 1.00 76.31 176 ALA A C 1
ATOM 1332 O O . ALA A 1 176 ? -47.273 6.782 46.946 1.00 76.31 176 ALA A O 1
ATOM 1333 N N . ALA A 1 177 ? -48.854 5.209 47.041 1.00 78.25 177 ALA A N 1
ATOM 1334 C CA . ALA A 1 177 ? -48.055 4.291 47.857 1.00 78.25 177 ALA A CA 1
ATOM 1335 C C . ALA A 1 177 ? -46.850 3.710 47.110 1.00 78.25 177 ALA A C 1
ATOM 1337 O O . ALA A 1 177 ? -45.756 3.688 47.668 1.00 78.25 177 ALA A O 1
ATOM 1338 N N . THR A 1 178 ? -47.024 3.291 45.855 1.00 74.62 178 THR A N 1
ATOM 1339 C CA . THR A 1 178 ? -45.940 2.750 45.019 1.00 74.62 178 THR A CA 1
ATOM 1340 C C . THR A 1 178 ? -44.821 3.771 44.776 1.00 74.62 178 THR A C 1
ATOM 1342 O O . THR A 1 178 ? -43.685 3.474 45.151 1.00 74.62 178 THR A O 1
ATOM 1345 N N . PRO A 1 179 ? -45.082 4.985 44.242 1.00 67.00 179 PRO A N 1
ATOM 1346 C CA . PRO A 1 179 ? -44.025 5.979 44.040 1.00 67.00 179 PRO A CA 1
ATOM 1347 C C . PRO A 1 179 ? -43.396 6.436 45.363 1.00 67.00 179 PRO A C 1
ATOM 1349 O O . PRO A 1 179 ? -42.181 6.635 45.425 1.00 67.00 179 PRO A O 1
ATOM 1352 N N . TYR A 1 180 ? -44.181 6.531 46.445 1.00 80.81 180 TYR A N 1
ATOM 1353 C CA . TYR A 1 180 ? -43.658 6.861 47.772 1.00 80.81 180 TYR A CA 1
ATOM 1354 C C . TYR A 1 180 ? -42.702 5.780 48.281 1.00 80.81 180 TYR A C 1
ATOM 1356 O O . TYR A 1 180 ? -41.601 6.100 48.711 1.00 80.81 180 TYR A O 1
ATOM 1364 N N . CYS A 1 181 ? -43.080 4.503 48.200 1.00 79.31 181 CYS A N 1
ATOM 1365 C CA . CYS A 1 181 ? -42.271 3.396 48.701 1.00 79.31 181 CYS A CA 1
ATOM 1366 C C . CYS A 1 181 ? -41.024 3.120 47.856 1.00 79.31 181 CYS A C 1
ATOM 1368 O O . CYS A 1 181 ? -39.968 2.862 48.430 1.00 79.31 181 CYS A O 1
ATOM 1370 N N . VAL A 1 182 ? -41.104 3.249 46.527 1.00 75.06 182 VAL A N 1
ATOM 1371 C CA . VAL A 1 182 ? -39.931 3.181 45.635 1.00 75.06 182 VAL A CA 1
ATOM 1372 C C . VAL A 1 182 ? -38.932 4.288 45.981 1.00 75.06 182 VAL A C 1
ATOM 1374 O O . VAL A 1 182 ? -37.741 4.018 46.135 1.00 75.06 182 VAL A O 1
ATOM 1377 N N . SER A 1 183 ? -39.418 5.518 46.191 1.00 74.62 183 SER A N 1
ATOM 1378 C CA . SER A 1 183 ? -38.576 6.639 46.620 1.00 74.62 183 SER A CA 1
ATOM 1379 C C . SER A 1 183 ? -38.019 6.453 48.035 1.00 74.62 183 SER A C 1
ATOM 1381 O O . SER A 1 183 ? -36.859 6.783 48.273 1.00 74.62 183 SER A O 1
ATOM 1383 N N . PHE A 1 184 ? -38.824 5.957 48.977 1.00 78.94 184 PHE A N 1
ATOM 1384 C CA . PHE A 1 184 ? -38.457 5.829 50.389 1.00 78.94 184 PHE A CA 1
ATOM 1385 C C . PHE A 1 184 ? -37.410 4.734 50.615 1.00 78.94 184 PHE A C 1
ATOM 1387 O O . PHE A 1 184 ? -36.468 4.930 51.379 1.00 78.94 184 PHE A O 1
ATOM 1394 N N . LEU A 1 185 ? -37.551 3.599 49.926 1.00 75.06 185 LEU A N 1
ATOM 1395 C CA . LEU A 1 185 ? -36.610 2.479 49.988 1.00 75.06 185 LEU A CA 1
ATOM 1396 C C . LEU A 1 185 ? -35.343 2.703 49.159 1.00 75.06 185 LEU A C 1
ATOM 1398 O O . LEU A 1 185 ? -34.420 1.901 49.251 1.00 75.06 185 LEU A O 1
ATOM 1402 N N . SER A 1 186 ? -35.278 3.780 48.368 1.00 71.44 186 SER A N 1
ATOM 1403 C CA . SER A 1 186 ? -34.172 4.027 47.435 1.00 71.44 186 SER A CA 1
ATOM 1404 C C . SER A 1 186 ? -33.904 2.820 46.526 1.00 71.44 186 SER A C 1
ATOM 1406 O O . SER A 1 186 ? -32.748 2.466 46.303 1.00 71.44 186 SER A O 1
ATOM 1408 N N . ILE A 1 187 ? -34.967 2.165 46.033 1.00 63.66 187 ILE A N 1
ATOM 1409 C CA . ILE A 1 187 ? -34.825 0.976 45.181 1.00 63.66 187 ILE A CA 1
ATOM 1410 C C . ILE A 1 187 ? -34.050 1.384 43.922 1.00 63.66 187 ILE A C 1
ATOM 1412 O O . ILE A 1 187 ? -34.509 2.280 43.205 1.00 63.66 187 ILE A O 1
ATOM 1416 N N . PRO A 1 188 ? -32.887 0.767 43.651 1.00 47.38 188 PRO A N 1
ATOM 1417 C CA . PRO A 1 188 ? -32.102 1.094 42.476 1.00 47.38 188 PRO A CA 1
ATOM 1418 C C . PRO A 1 188 ? -32.878 0.716 41.214 1.00 47.38 188 PRO A C 1
ATOM 1420 O O . PRO A 1 188 ? -33.445 -0.371 41.102 1.00 47.38 188 PRO A O 1
ATOM 1423 N N . THR A 1 189 ? -32.899 1.630 40.252 1.00 45.28 189 THR A N 1
ATOM 1424 C CA . THR A 1 189 ? -33.459 1.382 38.926 1.00 45.28 189 THR A CA 1
ATOM 1425 C C . THR A 1 189 ? -32.573 0.383 38.191 1.00 45.28 189 THR A C 1
ATOM 1427 O O . THR A 1 189 ? -31.377 0.623 38.025 1.00 45.28 189 THR A O 1
ATOM 1430 N N . SER A 1 190 ? -33.135 -0.739 37.739 1.00 35.28 190 SER A N 1
ATOM 1431 C CA . SER A 1 190 ? -32.390 -1.671 36.892 1.00 35.28 190 SER A CA 1
ATOM 1432 C C . SER A 1 190 ? -32.351 -1.126 35.467 1.00 35.28 190 SER A C 1
ATOM 1434 O O . SER A 1 190 ? -33.368 -1.112 34.769 1.00 35.28 190 SER A O 1
ATOM 1436 N N . THR A 1 191 ? -31.172 -0.686 35.032 1.00 36.28 191 THR A N 1
ATOM 1437 C CA . THR A 1 191 ? -30.907 -0.336 33.634 1.00 36.28 191 THR A CA 1
ATOM 1438 C C . THR A 1 191 ? -30.599 -1.612 32.861 1.00 36.28 191 THR A C 1
ATOM 1440 O O . THR A 1 191 ? -29.530 -2.200 33.015 1.00 36.28 191 THR A O 1
ATOM 1443 N N . ILE A 1 192 ? -31.529 -2.060 32.023 1.00 32.38 192 ILE A N 1
ATOM 1444 C CA . ILE A 1 192 ? -31.280 -3.145 31.075 1.00 32.38 192 ILE A CA 1
ATOM 1445 C C . ILE A 1 192 ? -30.774 -2.498 29.785 1.00 32.38 192 ILE A C 1
ATOM 1447 O O . ILE A 1 192 ? -31.556 -2.022 28.962 1.00 32.38 192 ILE A O 1
ATOM 1451 N N . SER A 1 193 ? -29.454 -2.474 29.607 1.00 34.41 193 SER A N 1
ATOM 1452 C CA . SER A 1 193 ? -28.833 -2.126 28.325 1.00 34.41 193 SER A CA 1
ATOM 1453 C C . SER A 1 193 ? -28.916 -3.333 27.400 1.00 34.41 193 SER A C 1
ATOM 1455 O O . SER A 1 193 ? -28.152 -4.287 27.541 1.00 34.41 193 SER A O 1
ATOM 1457 N N . THR A 1 194 ? -29.849 -3.319 26.452 1.00 32.34 194 THR A N 1
ATOM 1458 C CA . THR A 1 194 ? -29.921 -4.368 25.426 1.00 32.34 194 THR A CA 1
ATOM 1459 C C . THR A 1 194 ? -29.066 -3.935 24.239 1.00 32.34 194 THR A C 1
ATOM 1461 O O . THR A 1 194 ? -29.371 -2.957 23.559 1.00 32.34 194 THR A O 1
ATOM 1464 N N . LYS A 1 195 ? -27.950 -4.636 24.010 1.00 32.75 195 LYS A N 1
ATOM 1465 C CA . LYS A 1 195 ? -27.071 -4.414 22.856 1.00 32.75 195 LYS A CA 1
ATOM 1466 C C . LYS A 1 195 ? -27.572 -5.270 21.696 1.00 32.75 195 LYS A C 1
ATOM 1468 O O . LYS A 1 195 ? -27.252 -6.453 21.615 1.00 32.75 195 LYS A O 1
ATOM 1473 N N . THR A 1 196 ? -28.388 -4.693 20.823 1.00 34.62 196 THR A N 1
ATOM 1474 C CA . THR A 1 196 ? -28.888 -5.401 19.639 1.00 34.62 196 THR A CA 1
ATOM 1475 C C . THR A 1 196 ? -27.828 -5.395 18.537 1.00 34.62 196 THR A C 1
ATOM 1477 O O . THR A 1 196 ? -27.145 -4.396 18.312 1.00 34.62 196 THR A O 1
ATOM 1480 N N . ALA A 1 197 ? -27.659 -6.549 17.894 1.00 31.81 197 ALA A N 1
ATOM 1481 C CA . ALA A 1 197 ? -26.633 -6.822 16.898 1.00 31.81 197 ALA A CA 1
ATOM 1482 C C . ALA A 1 197 ? -26.803 -6.027 15.593 1.00 31.81 197 ALA A C 1
ATOM 1484 O O . ALA A 1 197 ? -27.900 -5.634 15.199 1.00 31.81 197 ALA A O 1
ATOM 1485 N N . THR A 1 198 ? -2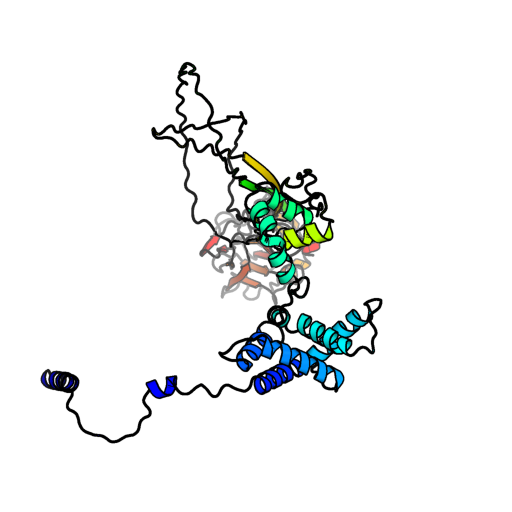5.670 -5.851 14.917 1.00 32.34 198 THR A N 1
ATOM 1486 C CA . THR A 1 198 ? -25.489 -5.237 13.603 1.00 32.34 198 THR A CA 1
ATOM 1487 C C . THR A 1 198 ? -26.381 -5.882 12.542 1.00 32.34 198 THR A C 1
ATOM 1489 O O . THR A 1 198 ? -26.245 -7.069 12.254 1.00 32.34 198 THR A O 1
ATOM 1492 N N . VAL A 1 199 ? -27.237 -5.082 11.905 1.00 31.78 199 VAL A N 1
ATOM 1493 C CA . VAL A 1 199 ? -27.894 -5.448 10.646 1.00 31.78 199 VAL A CA 1
ATOM 1494 C C . VAL A 1 199 ? -27.316 -4.551 9.561 1.00 31.78 199 VAL A C 1
ATOM 1496 O O . VAL A 1 199 ? -27.454 -3.332 9.620 1.00 31.78 199 VAL A O 1
ATOM 1499 N N . THR A 1 200 ? -26.632 -5.149 8.590 1.00 32.31 200 THR A N 1
ATOM 1500 C CA . THR A 1 200 ? -26.192 -4.478 7.363 1.00 32.31 200 THR A CA 1
ATOM 1501 C C . THR A 1 200 ? -27.392 -4.397 6.415 1.00 32.31 200 THR A C 1
ATOM 1503 O O . THR A 1 200 ? -27.837 -5.448 5.949 1.00 32.31 200 THR A O 1
ATOM 1506 N N . PRO A 1 201 ? -27.963 -3.215 6.116 1.00 31.27 201 PRO A N 1
ATOM 1507 C CA . PRO A 1 201 ? -29.035 -3.136 5.136 1.00 31.27 201 PRO A CA 1
ATOM 1508 C C . PRO A 1 201 ? -28.461 -3.303 3.725 1.00 31.27 201 PRO A C 1
ATOM 1510 O O . PRO A 1 201 ? -27.666 -2.496 3.247 1.00 31.27 201 PRO A O 1
ATOM 1513 N N . SER A 1 202 ? -28.882 -4.362 3.041 1.00 29.20 202 SER A N 1
ATOM 1514 C CA . SER A 1 202 ? -28.766 -4.480 1.592 1.00 29.20 202 SER A CA 1
ATOM 1515 C C . SER A 1 202 ? -29.823 -3.593 0.922 1.00 29.20 202 SER A C 1
ATOM 1517 O O . SER A 1 202 ? -31.016 -3.787 1.147 1.00 29.20 202 SER A O 1
ATOM 1519 N N . SER A 1 203 ? -29.355 -2.678 0.063 1.00 29.42 203 SER A N 1
ATOM 1520 C CA . SER A 1 203 ? -30.088 -1.834 -0.906 1.00 29.42 203 SER A CA 1
ATOM 1521 C C . SER A 1 203 ? -31.070 -0.777 -0.366 1.00 29.42 203 SER A C 1
ATOM 1523 O O . SER A 1 203 ? -32.060 -1.089 0.285 1.00 29.42 203 SER A O 1
ATOM 1525 N N . ALA A 1 204 ? -30.823 0.489 -0.727 1.00 27.11 204 ALA A N 1
ATOM 1526 C CA . ALA A 1 204 ? -31.725 1.621 -0.511 1.00 27.11 204 ALA A CA 1
ATOM 1527 C C . ALA A 1 204 ? -32.616 1.861 -1.747 1.00 27.11 204 ALA A C 1
ATOM 1529 O O . ALA A 1 204 ? -32.115 1.907 -2.871 1.00 27.11 204 ALA A O 1
ATOM 1530 N N . TYR A 1 205 ? -33.920 2.055 -1.531 1.00 27.86 205 TYR A N 1
ATOM 1531 C CA . TYR A 1 205 ? -34.861 2.580 -2.527 1.00 27.86 205 TYR A CA 1
ATOM 1532 C C . TYR A 1 205 ? -35.156 4.060 -2.249 1.00 27.86 205 TYR A C 1
ATOM 1534 O O . TYR A 1 205 ? -35.131 4.502 -1.103 1.00 27.86 205 TYR A O 1
ATOM 1542 N N . SER A 1 206 ? -35.442 4.810 -3.316 1.00 24.80 206 SER A N 1
ATOM 1543 C CA . SER A 1 206 ? -35.780 6.237 -3.298 1.00 24.80 206 SER A CA 1
ATOM 1544 C C . SER A 1 206 ? -37.295 6.435 -3.391 1.00 24.80 206 SER A C 1
ATOM 1546 O O . SER A 1 206 ? -37.940 5.837 -4.253 1.00 24.80 206 SER A O 1
ATOM 1548 N N . THR A 1 207 ? -37.860 7.295 -2.542 1.00 26.88 207 THR A N 1
ATOM 1549 C CA . THR A 1 207 ? -39.255 7.759 -2.633 1.00 26.88 207 THR A CA 1
ATOM 1550 C C . THR A 1 207 ? -39.305 9.281 -2.576 1.00 26.88 207 THR A C 1
ATOM 1552 O O . THR A 1 207 ? -38.742 9.887 -1.667 1.00 26.88 207 THR A O 1
ATOM 1555 N N . ILE A 1 208 ? -40.003 9.890 -3.539 1.00 25.12 208 ILE A N 1
ATOM 1556 C CA . ILE A 1 208 ? -40.237 11.338 -3.639 1.00 25.12 208 ILE A CA 1
ATOM 1557 C C . ILE A 1 208 ? -41.612 11.648 -3.018 1.00 25.12 208 ILE A C 1
ATOM 1559 O O . ILE A 1 208 ? -42.599 11.066 -3.471 1.00 25.12 208 ILE A O 1
ATOM 1563 N N . PRO A 1 209 ? -41.727 12.548 -2.026 1.00 29.20 209 PRO A N 1
ATOM 1564 C CA . PRO A 1 209 ? -43.027 12.968 -1.513 1.00 29.20 209 PRO A CA 1
ATOM 1565 C C . PRO A 1 209 ? -43.674 14.056 -2.391 1.00 29.20 209 PRO A C 1
ATOM 1567 O O . PRO A 1 209 ? -43.015 15.002 -2.820 1.00 29.20 209 PRO A O 1
ATOM 1570 N N . VAL A 1 210 ? -44.986 13.927 -2.617 1.00 26.11 210 VAL A N 1
ATOM 1571 C CA . VAL A 1 210 ? -45.876 14.959 -3.180 1.00 26.11 210 VAL A CA 1
ATOM 1572 C C . VAL A 1 210 ? -46.741 15.509 -2.048 1.00 26.11 210 VAL A C 1
ATOM 1574 O O . VAL A 1 210 ? -47.340 14.736 -1.302 1.00 26.11 210 VAL A O 1
ATOM 1577 N N . THR A 1 211 ? -46.825 16.833 -1.932 1.00 27.69 211 THR A N 1
ATOM 1578 C CA . THR A 1 211 ? -47.639 17.522 -0.919 1.00 27.69 211 THR A CA 1
ATOM 1579 C C . THR A 1 211 ? -49.007 17.888 -1.494 1.00 27.69 211 THR A C 1
ATOM 1581 O O . THR A 1 211 ? -49.078 18.528 -2.543 1.00 27.69 211 THR A O 1
ATOM 1584 N N . ILE A 1 212 ? -50.089 17.534 -0.794 1.00 28.53 212 ILE A N 1
ATOM 1585 C CA . ILE A 1 212 ? -51.445 18.047 -1.044 1.00 28.53 212 ILE A CA 1
ATOM 1586 C C . ILE A 1 212 ? -51.922 18.726 0.241 1.00 28.53 212 ILE A C 1
ATOM 1588 O O . ILE A 1 212 ? -51.885 18.119 1.309 1.00 28.53 212 ILE A O 1
ATOM 1592 N N . THR A 1 213 ? -52.364 19.976 0.127 1.00 29.72 213 THR A N 1
ATOM 1593 C CA . THR A 1 213 ? -52.889 20.782 1.237 1.00 29.72 213 THR A CA 1
ATOM 1594 C C . THR A 1 213 ? -54.406 20.894 1.105 1.00 29.72 213 THR A C 1
ATOM 1596 O O . THR A 1 213 ? -54.898 21.206 0.022 1.00 29.72 213 THR A O 1
ATOM 1599 N N . THR A 1 214 ? -55.146 20.679 2.194 1.00 31.27 214 THR A N 1
ATOM 1600 C CA . THR A 1 214 ? -56.585 20.987 2.282 1.00 31.27 214 THR A CA 1
ATOM 1601 C C . THR A 1 214 ? -56.889 21.736 3.577 1.00 31.27 214 THR A C 1
ATOM 1603 O O . THR A 1 214 ? -56.324 21.401 4.618 1.00 31.27 214 THR A O 1
ATOM 1606 N N . ASP A 1 215 ? -57.779 22.728 3.500 1.00 31.20 215 ASP A N 1
ATOM 1607 C CA . ASP A 1 215 ? -58.119 23.652 4.591 1.00 31.20 215 ASP A CA 1
ATOM 1608 C C . ASP A 1 215 ? -58.997 23.030 5.694 1.00 31.20 215 ASP A C 1
ATOM 1610 O O . ASP A 1 215 ? -59.781 22.108 5.459 1.00 31.20 215 ASP A O 1
ATOM 1614 N N . ALA A 1 216 ? -58.870 23.569 6.913 1.00 30.08 216 ALA A N 1
ATOM 1615 C CA . ALA A 1 216 ? -59.550 23.102 8.121 1.00 30.08 216 ALA A CA 1
ATOM 1616 C C . ALA A 1 216 ? -60.997 23.620 8.242 1.00 30.08 216 ALA A C 1
ATOM 1618 O O . ALA A 1 216 ? -61.273 24.801 8.029 1.00 30.08 216 ALA A O 1
ATOM 1619 N N . VAL A 1 217 ? -61.911 22.735 8.654 1.00 27.56 217 VAL A N 1
ATOM 1620 C CA . VAL A 1 217 ? -63.321 23.035 8.956 1.00 27.56 217 VAL A CA 1
ATOM 1621 C C . VAL A 1 217 ? -63.514 23.135 10.470 1.00 27.56 217 VAL A C 1
ATOM 1623 O O . VAL A 1 217 ? -63.148 22.223 11.209 1.00 27.56 217 VAL A O 1
ATOM 1626 N N . THR A 1 218 ? -64.130 24.224 10.928 1.00 32.44 218 THR A N 1
ATOM 1627 C CA . THR A 1 218 ? -64.501 24.457 12.332 1.00 32.44 218 THR A CA 1
ATOM 1628 C C . THR A 1 218 ? -65.921 23.954 12.600 1.00 32.44 218 THR A C 1
ATOM 1630 O O . THR A 1 218 ? -66.840 24.296 11.855 1.00 32.44 218 THR A O 1
ATOM 1633 N N . VAL A 1 219 ? -66.132 23.200 13.685 1.00 28.30 219 VAL A N 1
ATOM 1634 C CA . VAL A 1 219 ? -67.471 22.822 14.176 1.00 28.30 219 VAL A CA 1
ATOM 1635 C C . VAL A 1 219 ? -67.604 23.200 15.651 1.00 28.30 219 VAL A C 1
ATOM 1637 O O . VAL A 1 219 ? -66.755 22.850 16.466 1.00 28.30 219 VAL A O 1
ATOM 1640 N N . THR A 1 220 ? -68.686 23.903 15.983 1.00 37.41 220 THR A N 1
ATOM 1641 C CA . THR A 1 220 ? -69.069 24.322 17.341 1.00 37.41 220 THR A CA 1
ATOM 1642 C C . THR A 1 220 ? -70.246 23.469 17.826 1.00 37.41 220 THR A C 1
ATOM 1644 O O . THR A 1 220 ? -71.188 23.259 17.062 1.00 37.41 220 THR A O 1
ATOM 1647 N N . VAL A 1 221 ? -70.241 23.013 19.086 1.00 29.73 221 VAL A N 1
ATOM 1648 C CA . VAL A 1 221 ? -71.356 22.261 19.711 1.00 29.73 221 VAL A CA 1
ATOM 1649 C C . VAL A 1 221 ? -71.607 22.792 21.139 1.00 29.73 221 VAL A C 1
ATOM 1651 O O . VAL A 1 221 ? -70.631 23.151 21.800 1.00 29.73 221 VAL A O 1
ATOM 1654 N N . PRO A 1 222 ? -72.871 22.907 21.612 1.00 36.12 222 PRO A N 1
ATOM 1655 C CA . PRO A 1 222 ? -73.210 23.651 22.830 1.00 36.12 222 PRO A CA 1
ATOM 1656 C C . PRO A 1 222 ? -73.186 22.814 24.125 1.00 36.12 222 PRO A C 1
ATOM 1658 O O . PRO A 1 222 ? -73.338 21.594 24.105 1.00 36.12 222 PRO A O 1
ATOM 1661 N N . GLU A 1 223 ? -73.029 23.517 25.254 1.00 36.91 223 GLU A N 1
ATOM 1662 C CA . GLU A 1 223 ? -72.978 22.999 26.630 1.00 36.91 223 GLU A CA 1
ATOM 1663 C C . GLU A 1 223 ? -74.281 22.334 27.096 1.00 36.91 223 GLU A C 1
ATOM 1665 O O . GLU A 1 223 ? -75.386 22.807 26.826 1.00 36.91 223 GLU A O 1
ATOM 1670 N N . THR A 1 224 ? -74.156 21.263 27.885 1.00 29.66 224 THR A N 1
ATOM 1671 C CA . THR A 1 224 ? -75.255 20.710 28.689 1.00 29.66 224 THR A CA 1
ATOM 1672 C C . THR A 1 224 ? -74.744 20.317 30.075 1.00 29.66 224 THR A C 1
ATOM 1674 O O . THR A 1 224 ? -73.723 19.646 30.215 1.00 29.66 224 THR A O 1
ATOM 1677 N N . THR A 1 225 ? -75.461 20.755 31.107 1.00 40.38 225 THR A N 1
ATOM 1678 C CA . THR A 1 225 ? -75.169 20.553 32.532 1.00 40.38 225 THR A CA 1
ATOM 1679 C C . THR A 1 225 ? -75.555 19.136 32.977 1.00 40.38 225 THR A C 1
ATOM 1681 O O . THR A 1 225 ? -76.712 18.750 32.813 1.00 40.38 225 THR A O 1
ATOM 1684 N N . ILE A 1 226 ? -74.631 18.371 33.579 1.00 33.06 226 ILE A N 1
ATOM 1685 C CA . ILE A 1 226 ? -74.898 17.031 34.146 1.00 33.06 226 ILE A CA 1
ATOM 1686 C C . ILE A 1 226 ? -74.366 16.930 35.587 1.00 33.06 226 ILE A C 1
ATOM 1688 O O . ILE A 1 226 ? -73.306 17.450 35.928 1.00 33.06 226 ILE A O 1
ATOM 1692 N N . THR A 1 227 ? -75.155 16.272 36.438 1.00 34.22 227 THR A N 1
ATOM 1693 C CA . THR A 1 227 ? -74.946 16.022 37.872 1.00 34.22 227 THR A CA 1
ATOM 1694 C C . THR A 1 227 ? -73.854 14.968 38.122 1.00 34.22 227 THR A C 1
ATOM 1696 O O . THR A 1 227 ? -73.835 13.923 37.479 1.00 34.22 227 THR A O 1
ATOM 1699 N N . VAL A 1 228 ? -72.955 15.236 39.077 1.00 31.88 228 VAL A N 1
ATOM 1700 C CA . VAL A 1 228 ? -71.739 14.445 39.356 1.00 31.88 228 VAL A CA 1
ATOM 1701 C C . VAL A 1 228 ? -72.027 13.227 40.245 1.00 31.88 228 VAL A C 1
ATOM 1703 O O . VAL A 1 228 ? -72.550 13.377 41.349 1.00 31.88 228 VAL A O 1
ATOM 1706 N N . ILE A 1 229 ? -71.600 12.036 39.809 1.00 35.12 229 ILE A N 1
ATOM 1707 C CA . ILE A 1 229 ? -71.419 10.838 40.647 1.00 35.12 229 ILE A CA 1
ATOM 1708 C C . ILE A 1 229 ? -69.905 10.608 40.776 1.00 35.12 229 ILE A C 1
ATOM 1710 O O . ILE A 1 229 ? -69.182 10.703 39.789 1.00 35.12 229 ILE A O 1
ATOM 1714 N N . GLN A 1 230 ? -69.413 10.374 41.997 1.00 36.94 230 GLN A N 1
ATOM 1715 C CA . GLN A 1 230 ? -67.987 10.160 42.274 1.00 36.94 230 GLN A CA 1
ATOM 1716 C C . GLN A 1 230 ? -67.465 8.899 41.579 1.00 36.94 230 GLN A C 1
ATOM 1718 O O . GLN A 1 230 ? -67.969 7.802 41.816 1.00 36.94 230 GLN A O 1
ATOM 1723 N N . GLU A 1 231 ? -66.408 9.058 40.787 1.00 36.31 231 GLU A N 1
ATOM 1724 C CA . GLU A 1 231 ? -65.842 8.000 39.961 1.00 36.31 231 GLU A CA 1
ATOM 1725 C C . GLU A 1 231 ? -64.348 7.808 40.230 1.00 36.31 231 GLU A C 1
ATOM 1727 O O . GLU A 1 231 ? -63.607 8.757 40.492 1.00 36.31 231 GLU A O 1
ATOM 1732 N N . THR A 1 232 ? -63.916 6.547 40.227 1.00 36.91 232 THR A N 1
ATOM 1733 C CA . THR A 1 232 ? -62.547 6.141 40.569 1.00 36.91 232 THR A CA 1
ATOM 1734 C C . THR A 1 232 ? -61.709 6.083 39.295 1.00 36.91 232 THR A C 1
ATOM 1736 O O . THR A 1 232 ? -61.753 5.098 38.564 1.00 36.91 232 THR A O 1
ATOM 1739 N N . ALA A 1 233 ? -60.945 7.139 39.021 1.00 34.44 233 ALA A N 1
ATOM 1740 C CA . ALA A 1 233 ? -59.965 7.164 37.939 1.00 34.44 233 ALA A CA 1
ATOM 1741 C C . ALA A 1 233 ? -58.641 6.537 38.408 1.00 34.44 233 ALA A C 1
ATOM 1743 O O . ALA A 1 233 ? -58.097 6.924 39.443 1.00 34.44 233 ALA A O 1
ATOM 1744 N N . THR A 1 234 ? -58.113 5.577 37.647 1.00 37.03 234 THR A N 1
ATOM 1745 C CA . THR A 1 234 ? -56.771 5.017 37.877 1.00 37.03 234 THR A CA 1
ATOM 1746 C C . THR A 1 234 ? -55.800 5.758 36.952 1.00 37.03 234 THR A C 1
ATOM 1748 O O . THR A 1 234 ? -55.900 5.575 35.738 1.00 37.03 234 THR A O 1
ATOM 1751 N N . PRO A 1 235 ? -54.912 6.633 37.458 1.00 35.59 235 PRO A N 1
ATOM 1752 C CA . PRO A 1 235 ? -53.950 7.326 36.607 1.00 35.59 235 PRO A CA 1
ATOM 1753 C C . PRO A 1 235 ? -52.907 6.325 36.097 1.00 35.59 235 PRO A C 1
ATOM 1755 O O . PRO A 1 235 ? -52.279 5.618 36.885 1.00 35.59 235 PRO A O 1
ATOM 1758 N N . VAL A 1 236 ? -52.733 6.259 34.777 1.00 36.62 236 VAL A N 1
ATOM 1759 C CA . VAL A 1 236 ? -51.649 5.504 34.137 1.00 36.62 236 VAL A CA 1
ATOM 1760 C C . VAL A 1 236 ? -50.604 6.523 33.694 1.00 36.62 236 VAL A C 1
ATOM 1762 O O . VAL A 1 236 ? -50.779 7.204 32.684 1.00 36.62 236 VAL A O 1
ATOM 1765 N N . GLU A 1 237 ? -49.535 6.665 34.477 1.00 38.88 237 GLU A N 1
ATOM 1766 C CA . GLU A 1 237 ? -48.353 7.429 34.068 1.00 38.88 237 GLU A CA 1
ATOM 1767 C C . GLU A 1 237 ? -47.513 6.564 33.130 1.00 38.88 237 GLU A C 1
ATOM 1769 O O . GLU A 1 237 ? -47.036 5.494 33.514 1.00 38.88 237 GLU A O 1
ATOM 1774 N N . THR A 1 238 ? -47.349 7.019 31.889 1.00 33.94 238 THR A N 1
ATOM 1775 C CA . THR A 1 238 ? -46.527 6.321 30.895 1.00 33.94 238 THR A CA 1
ATOM 1776 C C . THR A 1 238 ? -45.294 7.172 30.631 1.00 33.94 238 THR A C 1
ATOM 1778 O O . THR A 1 238 ? -45.384 8.244 30.037 1.00 33.94 238 THR A O 1
ATOM 1781 N N . HIS A 1 239 ? -44.141 6.714 31.114 1.00 39.19 239 HIS A N 1
ATOM 1782 C CA . HIS A 1 239 ? -42.856 7.384 30.916 1.00 39.19 239 HIS A CA 1
ATOM 1783 C C . HIS A 1 239 ? -42.183 6.809 29.674 1.00 39.19 239 HIS A C 1
ATOM 1785 O O . HIS A 1 239 ? -41.911 5.608 29.632 1.00 39.19 239 HIS A O 1
ATOM 1791 N N . THR A 1 240 ? -41.932 7.642 28.662 1.00 37.09 240 THR A N 1
ATOM 1792 C CA . THR A 1 240 ? -41.240 7.207 27.440 1.00 37.09 240 THR A CA 1
ATOM 1793 C C . THR A 1 240 ? -39.963 8.018 27.265 1.00 37.09 240 THR A C 1
ATOM 1795 O O . THR A 1 240 ? -40.003 9.231 27.062 1.00 37.09 240 THR A O 1
ATOM 1798 N N . GLU A 1 241 ? -38.819 7.343 27.354 1.00 39.03 241 GLU A N 1
ATOM 1799 C CA . GLU A 1 241 ? -37.507 7.948 27.123 1.00 39.03 241 GLU A CA 1
ATOM 1800 C C . GLU A 1 241 ? -37.056 7.663 25.694 1.00 39.03 241 GLU A C 1
ATOM 1802 O O . GLU A 1 241 ? -36.991 6.509 25.268 1.00 39.03 241 GLU A O 1
ATOM 1807 N N . TYR A 1 242 ? -36.705 8.717 24.962 1.00 39.75 242 TYR A N 1
ATOM 1808 C CA . TYR A 1 242 ? -36.107 8.598 23.639 1.00 39.75 242 TYR A CA 1
ATOM 1809 C C . TYR A 1 242 ? -34.642 9.017 23.727 1.00 39.75 242 TYR A C 1
ATOM 1811 O O . TYR A 1 242 ? -34.315 10.118 24.174 1.00 39.75 242 TYR A O 1
ATOM 1819 N N . THR A 1 243 ? -33.742 8.145 23.275 1.00 37.94 243 THR A N 1
ATOM 1820 C CA . THR A 1 243 ? -32.337 8.509 23.070 1.00 37.94 243 THR A CA 1
ATOM 1821 C C . THR A 1 243 ? -32.111 8.739 21.584 1.00 37.94 243 THR A C 1
ATOM 1823 O O . THR A 1 243 ? -32.255 7.820 20.782 1.00 37.94 243 THR A O 1
ATOM 1826 N N . THR A 1 244 ? -31.758 9.966 21.213 1.00 42.44 244 THR A N 1
ATOM 1827 C CA . THR A 1 244 ? -31.372 10.315 19.843 1.00 42.44 244 THR A CA 1
ATOM 1828 C C . THR A 1 244 ? -29.852 10.281 19.754 1.00 42.44 244 THR A C 1
ATOM 1830 O O . THR A 1 244 ? -29.170 11.034 20.448 1.00 42.44 244 THR A O 1
ATOM 1833 N N . THR A 1 245 ? -29.294 9.394 18.931 1.00 43.19 245 THR A N 1
ATOM 1834 C CA . THR A 1 245 ? -27.850 9.367 18.668 1.00 43.19 245 THR A CA 1
ATOM 1835 C C . THR A 1 245 ? -27.548 10.151 17.398 1.00 43.19 245 THR A C 1
ATOM 1837 O O . THR A 1 245 ? -27.971 9.762 16.312 1.00 43.19 245 THR A O 1
ATOM 1840 N N . THR A 1 246 ? -26.794 11.237 17.527 1.00 46.84 246 THR A N 1
ATOM 1841 C CA . THR A 1 246 ? -26.317 12.036 16.397 1.00 46.84 246 THR A CA 1
ATOM 1842 C C . THR A 1 246 ? -24.876 11.639 16.104 1.00 46.84 246 THR A C 1
ATOM 1844 O O . THR A 1 246 ? -24.006 11.791 16.956 1.00 46.84 246 THR A O 1
ATOM 1847 N N . VAL A 1 247 ? -24.592 11.109 14.916 1.00 48.34 247 VAL A N 1
ATOM 1848 C CA . VAL A 1 247 ? -23.213 10.796 14.516 1.00 48.34 247 VAL A CA 1
ATOM 1849 C C . VAL A 1 247 ? -22.671 11.954 13.690 1.00 48.34 247 VAL A C 1
ATOM 1851 O O . VAL A 1 247 ? -23.173 12.233 12.605 1.00 48.34 247 VAL A O 1
ATOM 1854 N N . THR A 1 248 ? -21.637 12.615 14.197 1.00 52.88 248 THR A N 1
ATOM 1855 C CA . THR A 1 248 ? -20.905 13.653 13.470 1.00 52.88 248 THR A CA 1
ATOM 1856 C C . THR A 1 248 ? -19.641 13.031 12.892 1.00 52.88 248 THR A C 1
ATOM 1858 O O . THR A 1 248 ? -18.722 12.668 13.629 1.00 52.88 248 THR A O 1
ATOM 1861 N N . SER A 1 249 ? -19.582 12.891 11.568 1.00 56.00 249 SER A N 1
ATOM 1862 C CA . SER A 1 249 ? -18.384 12.412 10.878 1.00 56.00 249 SER A CA 1
ATOM 1863 C C . SER A 1 249 ? -17.507 13.573 10.414 1.00 56.00 249 SER A C 1
ATOM 1865 O O . SER A 1 249 ? -18.011 14.545 9.853 1.00 56.00 249 SER A O 1
ATOM 1867 N N . SER A 1 250 ? -16.195 13.447 10.589 1.00 57.59 250 SER A N 1
ATOM 1868 C CA . SER A 1 250 ? -15.204 14.312 9.942 1.00 57.59 250 SER A CA 1
ATOM 1869 C C . SER A 1 250 ? -14.272 13.472 9.074 1.00 57.59 250 SER A C 1
ATOM 1871 O O . SER A 1 250 ? -14.101 12.280 9.324 1.00 57.59 250 SER A O 1
ATOM 1873 N N . THR A 1 251 ? -13.679 14.072 8.047 1.00 67.12 251 THR A N 1
ATOM 1874 C CA . THR A 1 251 ? -12.716 13.387 7.178 1.00 67.12 251 THR A CA 1
ATOM 1875 C C . THR A 1 251 ? -11.364 14.073 7.305 1.00 67.12 251 THR A C 1
ATOM 1877 O O . THR A 1 251 ? -11.260 15.284 7.120 1.00 67.12 251 THR A O 1
ATOM 1880 N N . SER A 1 252 ? -10.332 13.299 7.624 1.00 74.06 252 SER A N 1
ATOM 1881 C CA . SER A 1 252 ? -8.934 13.723 7.590 1.00 74.06 252 SER A CA 1
ATOM 1882 C C . SER A 1 252 ? -8.266 13.114 6.365 1.00 74.06 252 SER A C 1
ATOM 1884 O O . SER A 1 252 ? -8.413 11.919 6.119 1.00 74.06 252 SER A O 1
ATOM 1886 N N . THR A 1 253 ? -7.533 13.907 5.588 1.00 83.75 253 THR A N 1
ATOM 1887 C CA . THR A 1 253 ? -6.843 13.416 4.389 1.00 83.75 253 THR A CA 1
ATOM 1888 C C . THR A 1 253 ? -5.336 13.517 4.568 1.00 83.75 253 THR A C 1
ATOM 1890 O O . THR A 1 253 ? -4.789 14.610 4.707 1.00 83.75 253 THR A O 1
ATOM 1893 N N . LEU A 1 254 ? -4.656 12.373 4.524 1.00 86.12 254 LEU A N 1
ATOM 1894 C CA . LEU A 1 254 ? -3.200 12.291 4.494 1.00 86.12 254 LEU A CA 1
ATOM 1895 C C . LEU A 1 254 ? -2.712 12.676 3.096 1.00 86.12 254 LEU A C 1
ATOM 1897 O O . LEU A 1 254 ? -3.011 11.993 2.119 1.00 86.12 254 LEU A O 1
ATOM 1901 N N . SER A 1 255 ? -1.968 13.774 2.985 1.00 90.75 255 SER A N 1
ATOM 1902 C CA . SER A 1 255 ? -1.415 14.249 1.708 1.00 90.75 255 SER A CA 1
ATOM 1903 C C . SER A 1 255 ? -0.174 13.473 1.251 1.00 90.75 255 SER A C 1
ATOM 1905 O O . SER A 1 255 ? 0.198 13.544 0.081 1.00 90.75 255 SER A O 1
ATOM 1907 N N . CYS A 1 256 ? 0.473 12.756 2.167 1.00 91.44 256 CYS A N 1
ATOM 1908 C CA . CYS A 1 256 ? 1.701 11.998 1.958 1.00 91.44 256 CYS A CA 1
ATOM 1909 C C . CYS A 1 256 ? 1.840 10.910 3.034 1.00 91.44 256 CYS A C 1
ATOM 1911 O O . CYS A 1 256 ? 1.128 10.943 4.041 1.00 91.44 256 CYS A O 1
ATOM 1913 N N . LEU A 1 257 ? 2.772 9.971 2.844 1.00 90.75 257 LEU A N 1
ATOM 1914 C CA . LEU A 1 257 ? 3.083 8.919 3.820 1.00 90.75 257 LEU A CA 1
ATOM 1915 C C . LEU A 1 257 ? 4.587 8.837 4.124 1.00 90.75 257 LEU A C 1
ATOM 1917 O O . LEU A 1 257 ? 5.423 9.176 3.294 1.00 90.75 257 LEU A O 1
ATOM 1921 N N . ASN A 1 258 ? 4.939 8.366 5.321 1.00 90.69 258 ASN A N 1
ATOM 1922 C CA . ASN A 1 258 ? 6.329 8.056 5.701 1.00 90.69 258 ASN A CA 1
ATOM 1923 C C . ASN A 1 258 ? 6.591 6.551 5.817 1.00 90.69 258 ASN A C 1
ATOM 1925 O O . ASN A 1 258 ? 7.739 6.128 5.889 1.00 90.69 258 ASN A O 1
ATOM 1929 N N . SER A 1 259 ? 5.531 5.748 5.862 1.00 92.75 259 SER A N 1
ATOM 1930 C CA . SER A 1 259 ? 5.591 4.301 6.014 1.00 92.75 259 SER A CA 1
ATOM 1931 C C . SER A 1 259 ? 4.358 3.657 5.389 1.00 92.75 259 SER A C 1
ATOM 1933 O O . SER A 1 259 ? 3.417 4.354 5.001 1.00 92.75 259 SER A O 1
ATOM 1935 N N . ALA A 1 260 ? 4.341 2.323 5.336 1.00 90.81 260 ALA A N 1
ATOM 1936 C CA . ALA A 1 260 ? 3.109 1.588 5.078 1.00 90.81 260 ALA A CA 1
ATOM 1937 C C . ALA A 1 260 ? 1.989 2.084 6.011 1.00 90.81 260 ALA A C 1
ATOM 1939 O O . ALA A 1 260 ? 2.235 2.430 7.172 1.00 90.81 260 ALA A O 1
ATOM 1940 N N . TYR A 1 261 ? 0.770 2.116 5.487 1.00 92.12 261 TYR A N 1
ATOM 1941 C CA . TYR A 1 261 ? -0.429 2.518 6.202 1.00 92.12 261 TYR A CA 1
ATOM 1942 C C . TYR A 1 261 ? -1.431 1.371 6.168 1.00 92.12 261 TYR A C 1
ATOM 1944 O O . TYR A 1 261 ? -1.736 0.837 5.103 1.00 92.12 261 TYR A O 1
ATOM 1952 N N . THR A 1 262 ? -1.942 0.996 7.335 1.00 88.88 262 THR A N 1
ATOM 1953 C CA . THR A 1 262 ? -3.059 0.059 7.454 1.00 88.88 262 THR A CA 1
ATOM 1954 C C . THR A 1 262 ? -4.301 0.862 7.786 1.00 88.88 262 THR A C 1
ATOM 1956 O O . THR A 1 262 ? -4.329 1.573 8.792 1.00 88.88 262 THR A O 1
ATOM 1959 N N . TYR A 1 263 ? -5.315 0.767 6.935 1.00 81.38 263 TYR A N 1
ATOM 1960 C CA . TYR A 1 263 ? -6.593 1.401 7.176 1.00 81.38 263 TYR A CA 1
ATOM 1961 C C . TYR A 1 263 ? -7.246 0.789 8.409 1.00 81.38 263 TYR A C 1
ATOM 1963 O O . TYR A 1 263 ? -7.430 -0.425 8.522 1.00 81.38 263 TYR A O 1
ATOM 1971 N N . VAL A 1 264 ? -7.624 1.663 9.334 1.00 71.62 264 VAL A N 1
ATOM 1972 C CA . VAL A 1 264 ? -8.425 1.308 10.496 1.00 71.62 264 VAL A CA 1
ATOM 1973 C C . VAL A 1 264 ? -9.772 1.979 10.316 1.00 71.62 264 VAL A C 1
ATOM 1975 O O . VAL A 1 264 ? -9.853 3.206 10.237 1.00 71.62 264 VAL A O 1
ATOM 1978 N N . ALA A 1 265 ? -10.828 1.169 10.236 1.00 66.44 265 ALA A N 1
ATOM 1979 C CA . ALA A 1 265 ? -12.182 1.688 10.137 1.00 66.44 265 ALA A CA 1
ATOM 1980 C C . ALA A 1 265 ? -12.460 2.621 11.329 1.00 66.44 265 ALA A C 1
ATOM 1982 O O . ALA A 1 265 ? -12.176 2.242 12.472 1.00 66.44 265 ALA A O 1
ATOM 1983 N N . PRO A 1 266 ? -13.002 3.830 11.098 1.00 61.44 266 PRO A N 1
ATOM 1984 C CA . PRO A 1 266 ? -13.258 4.764 12.178 1.00 61.44 266 PRO A CA 1
ATOM 1985 C C . PRO A 1 266 ? -14.285 4.175 13.143 1.00 61.44 266 PRO A C 1
ATOM 1987 O O . PRO A 1 266 ? -15.451 3.972 12.807 1.00 61.44 266 PRO A O 1
ATOM 1990 N N . THR A 1 267 ? -13.857 3.908 14.373 1.00 53.62 267 THR A N 1
ATOM 1991 C CA . THR A 1 267 ? -14.766 3.581 15.469 1.00 53.62 267 THR A CA 1
ATOM 1992 C C . THR A 1 267 ? -15.375 4.867 16.000 1.00 53.62 267 THR A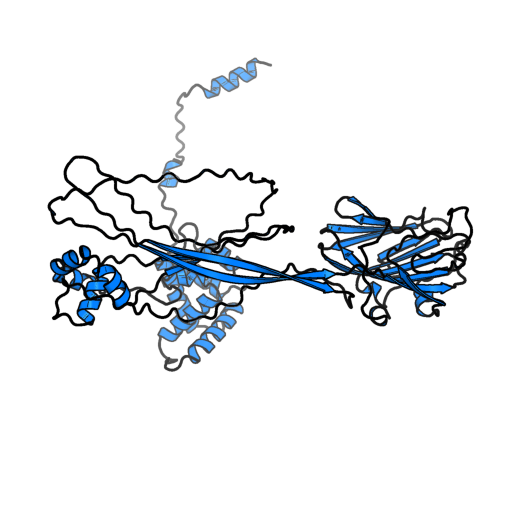 C 1
ATOM 1994 O O . THR A 1 267 ? -14.652 5.744 16.470 1.00 53.62 267 THR A O 1
ATOM 1997 N N . GLY A 1 268 ? -16.705 4.976 15.935 1.00 53.38 268 GLY A N 1
ATOM 1998 C CA . GLY A 1 268 ? -17.426 6.080 16.557 1.00 53.38 268 GLY A CA 1
ATOM 1999 C C . GLY A 1 268 ? -17.143 6.104 18.056 1.00 53.38 268 GLY A C 1
ATOM 2000 O O . GLY A 1 268 ? -17.478 5.156 18.766 1.00 53.38 268 GLY A O 1
ATOM 2001 N N . VAL A 1 269 ? -16.516 7.176 18.534 1.00 46.09 269 VAL A N 1
ATOM 2002 C CA . VAL A 1 269 ? -16.310 7.387 19.965 1.00 46.09 269 VAL A CA 1
ATOM 2003 C C . VAL A 1 269 ? -17.521 8.152 20.469 1.00 46.09 269 VAL A C 1
ATOM 2005 O O . VAL A 1 269 ? -17.733 9.314 20.116 1.00 46.09 269 VAL A O 1
ATOM 2008 N N . VAL A 1 270 ? -18.340 7.484 21.277 1.00 50.38 270 VAL A N 1
ATOM 2009 C CA . VAL A 1 270 ? -19.289 8.177 22.145 1.00 50.38 270 VAL A CA 1
ATOM 2010 C C . VAL A 1 270 ? -18.440 8.782 23.261 1.00 50.38 270 VAL A C 1
ATOM 2012 O O . VAL A 1 270 ? -17.773 8.014 23.962 1.00 50.38 270 VAL A O 1
ATOM 2015 N N . PRO A 1 271 ? -18.387 10.119 23.421 1.00 47.22 271 PRO A N 1
ATOM 2016 C CA . PRO A 1 271 ? -17.746 10.718 24.582 1.00 47.22 271 PRO A CA 1
ATOM 2017 C C . PRO A 1 271 ? -18.307 10.027 25.816 1.00 47.22 271 PRO A C 1
ATOM 2019 O O . PRO A 1 271 ? -19.524 9.836 25.890 1.00 47.22 271 PRO A O 1
ATOM 2022 N N . ALA A 1 272 ? -17.441 9.608 26.744 1.00 41.84 272 ALA A N 1
ATOM 2023 C CA . ALA A 1 272 ? -17.906 9.074 28.014 1.00 41.84 272 ALA A CA 1
ATOM 2024 C C . ALA A 1 272 ? -18.964 10.045 28.535 1.00 41.84 272 ALA A C 1
ATOM 2026 O O . ALA A 1 272 ? -18.667 11.229 28.713 1.00 41.84 272 ALA A O 1
ATOM 2027 N N . GLN A 1 273 ? -20.209 9.576 28.686 1.00 42.75 273 GLN A N 1
ATOM 2028 C CA . GLN A 1 273 ? -21.181 10.379 29.401 1.00 42.75 273 GLN A CA 1
ATOM 2029 C C . GLN A 1 273 ? -20.510 10.680 30.728 1.00 42.75 273 GLN A C 1
ATOM 2031 O O . GLN A 1 273 ? -20.094 9.754 31.436 1.00 42.75 273 GLN A O 1
ATOM 2036 N N . ASN A 1 274 ? -20.335 11.969 31.029 1.00 37.19 274 ASN A N 1
ATOM 2037 C CA . ASN A 1 274 ? -20.082 12.366 32.396 1.00 37.19 274 ASN A CA 1
ATOM 2038 C C . ASN A 1 274 ? -21.103 11.573 33.206 1.00 37.19 274 ASN A C 1
ATOM 2040 O O . ASN A 1 274 ? -22.299 11.638 32.906 1.00 37.19 274 ASN A O 1
ATOM 2044 N N . LYS A 1 275 ? -20.634 10.760 34.156 1.00 36.56 275 LYS A N 1
ATOM 2045 C CA . LYS A 1 275 ? -21.492 10.255 35.220 1.00 36.56 275 LYS A CA 1
ATOM 2046 C C . LYS A 1 275 ? -21.935 11.488 36.005 1.00 36.56 275 LYS A C 1
ATOM 2048 O O . LYS A 1 275 ? -21.450 11.733 37.102 1.00 36.56 275 LYS A O 1
ATOM 2053 N N . GLU A 1 276 ? -22.790 12.319 35.420 1.00 34.88 276 GLU A N 1
ATOM 2054 C CA . GLU A 1 276 ? -23.688 13.107 36.221 1.00 34.88 276 GLU A CA 1
ATOM 2055 C C . GLU A 1 276 ? -24.517 12.058 36.938 1.00 34.88 276 GLU A C 1
ATOM 2057 O O . GLU A 1 276 ? -25.314 11.332 36.341 1.00 34.88 276 GLU A O 1
ATOM 2062 N N . GLU A 1 277 ? -24.188 11.895 38.217 1.00 33.44 277 GLU A N 1
ATOM 2063 C CA . GLU A 1 277 ? -25.074 11.327 39.210 1.00 33.44 277 GLU A CA 1
ATOM 2064 C C . GLU A 1 277 ? -26.489 11.749 38.831 1.00 33.44 277 GLU A C 1
ATOM 2066 O O . GLU A 1 277 ? -26.783 12.947 38.774 1.00 33.44 277 GLU A O 1
ATOM 2071 N N . ILE A 1 278 ? -27.337 10.771 38.503 1.00 33.41 278 ILE A N 1
ATOM 2072 C CA . ILE A 1 278 ? -28.762 11.002 38.310 1.00 33.41 278 ILE A CA 1
ATOM 2073 C C . ILE A 1 278 ? -29.196 11.761 39.557 1.00 33.41 278 ILE A C 1
ATOM 2075 O O . ILE A 1 278 ? -29.240 11.181 40.646 1.00 33.41 278 ILE A O 1
ATOM 2079 N N . LYS A 1 279 ? -29.440 13.073 39.431 1.00 32.41 279 LYS A N 1
ATOM 2080 C CA . LYS A 1 279 ? -29.952 13.868 40.542 1.00 32.41 279 LYS A CA 1
ATOM 2081 C C . LYS A 1 279 ? -31.181 13.121 41.028 1.00 32.41 279 LYS A C 1
ATOM 2083 O O . LYS A 1 279 ? -32.126 12.934 40.259 1.00 32.41 279 LYS A O 1
ATOM 2088 N N . LYS A 1 280 ? -31.127 12.642 42.279 1.00 33.78 280 LYS A N 1
ATOM 2089 C CA . LYS A 1 280 ? -32.265 12.033 42.976 1.00 33.78 280 LYS A CA 1
ATOM 2090 C C . LYS A 1 280 ? -33.508 12.826 42.594 1.00 33.78 280 LYS A C 1
ATOM 2092 O O . LYS A 1 280 ? -33.498 14.046 42.740 1.00 33.78 280 LYS A O 1
ATOM 2097 N N . ARG A 1 281 ? -34.551 12.155 42.090 1.00 37.38 281 ARG A N 1
ATOM 2098 C CA . ARG A 1 281 ? -35.861 12.778 41.869 1.00 37.38 281 ARG A CA 1
ATOM 2099 C C . ARG A 1 281 ? -36.298 13.414 43.193 1.00 37.38 281 ARG A C 1
ATOM 2101 O O . ARG A 1 281 ? -36.797 12.727 44.074 1.00 37.38 281 ARG A O 1
ATOM 2108 N N . THR A 1 282 ? -36.100 14.720 43.349 1.00 33.41 282 THR A N 1
ATOM 2109 C CA . THR A 1 282 ? -36.568 15.496 44.507 1.00 33.41 282 THR A CA 1
ATOM 2110 C C . THR A 1 282 ? -37.982 16.020 44.267 1.00 33.41 282 THR A C 1
ATOM 2112 O O . THR A 1 282 ? -38.334 17.109 44.714 1.00 33.41 282 THR A O 1
ATOM 2115 N N . ALA A 1 283 ? -38.821 15.267 43.553 1.00 43.50 283 ALA A N 1
ATOM 2116 C CA . ALA A 1 283 ? -40.253 15.491 43.643 1.00 43.50 283 ALA A CA 1
ATOM 2117 C C . ALA A 1 283 ? -40.666 15.044 45.052 1.00 43.50 283 ALA A C 1
ATOM 2119 O O . ALA A 1 283 ? -40.465 13.887 45.417 1.00 43.50 283 ALA A O 1
ATOM 2120 N N . LYS A 1 284 ? -41.172 15.964 45.882 1.00 44.25 284 LYS A N 1
ATOM 2121 C CA . LYS A 1 284 ? -41.755 15.625 47.189 1.00 44.25 284 LYS A CA 1
ATOM 2122 C C . LYS A 1 284 ? -42.950 14.698 46.948 1.00 44.25 284 LYS A C 1
ATOM 2124 O O . LYS A 1 284 ? -44.057 15.174 46.727 1.00 44.25 284 LYS A O 1
ATOM 2129 N N . VAL A 1 285 ? -42.731 13.386 46.974 1.00 61.75 285 VAL A N 1
ATOM 2130 C CA . VAL A 1 285 ? -43.827 12.417 46.924 1.00 61.75 285 VAL A CA 1
ATOM 2131 C C . VAL A 1 285 ? -44.555 12.479 48.266 1.00 61.75 285 VAL A C 1
ATOM 2133 O O . VAL A 1 285 ? -43.957 12.239 49.319 1.00 61.75 285 VAL A O 1
ATOM 2136 N N . GLU A 1 286 ? -45.829 12.866 48.252 1.00 72.31 286 GLU A N 1
ATOM 2137 C CA . GLU A 1 286 ? -46.624 12.995 49.473 1.00 72.31 286 GLU A CA 1
ATOM 2138 C C . GLU A 1 286 ? -46.843 11.630 50.145 1.00 72.31 286 GLU A C 1
ATOM 2140 O O . GLU A 1 286 ? -47.154 10.633 49.492 1.00 72.31 286 GLU A O 1
ATOM 2145 N N . LYS A 1 287 ? -46.695 11.581 51.478 1.00 80.56 287 LYS A N 1
ATOM 2146 C CA . LYS A 1 287 ? -46.941 10.365 52.268 1.00 80.56 287 LYS A CA 1
ATOM 2147 C C . LYS A 1 287 ? -48.413 9.941 52.112 1.00 80.56 287 LYS A C 1
ATOM 2149 O O . LYS A 1 287 ? -49.295 10.754 52.400 1.00 80.56 287 LYS A O 1
ATOM 2154 N N . PRO A 1 288 ? -48.712 8.678 51.746 1.00 84.19 288 PRO A N 1
ATOM 2155 C CA . PRO A 1 288 ? -50.087 8.209 51.602 1.00 84.19 288 PRO A CA 1
ATOM 2156 C C . PRO A 1 288 ? -50.898 8.411 52.886 1.00 84.19 288 PRO A C 1
ATOM 2158 O O . PRO A 1 288 ? -50.477 7.994 53.964 1.00 84.19 288 PRO A O 1
ATOM 2161 N N . LYS A 1 289 ? -52.106 8.980 52.774 1.00 79.81 289 LYS A N 1
ATOM 2162 C CA . LYS A 1 289 ? -52.998 9.253 53.924 1.00 79.81 289 LYS A CA 1
ATOM 2163 C C . LYS A 1 289 ? -53.393 8.001 54.720 1.00 79.81 289 LYS A C 1
ATOM 2165 O O . LYS A 1 289 ? -53.733 8.103 55.892 1.00 79.81 289 LYS A O 1
ATOM 2170 N N . CYS A 1 290 ? -53.350 6.829 54.086 1.00 78.75 290 CYS A N 1
ATOM 2171 C CA . CYS A 1 290 ? -53.628 5.538 54.720 1.00 78.75 290 CYS A CA 1
ATOM 2172 C C . CYS A 1 290 ? -52.458 5.003 55.564 1.00 78.75 290 CYS A C 1
ATOM 2174 O O . CYS A 1 290 ? -52.635 4.046 56.315 1.00 78.75 290 CYS A O 1
ATOM 2176 N N . MET A 1 291 ? -51.271 5.611 55.466 1.00 84.19 291 MET A N 1
ATOM 2177 C CA . MET A 1 291 ? -50.122 5.242 56.280 1.00 84.19 291 MET A CA 1
ATOM 2178 C C . MET A 1 291 ? -50.219 5.929 57.649 1.00 84.19 291 MET A C 1
ATOM 2180 O O . MET A 1 291 ? -50.262 7.163 57.698 1.00 84.19 291 MET A O 1
ATOM 2184 N N . PRO A 1 292 ? -50.197 5.181 58.769 1.00 85.88 292 PRO A N 1
ATOM 2185 C CA . PRO A 1 292 ? -50.331 5.776 60.090 1.00 85.88 292 PRO A CA 1
ATOM 2186 C C . PRO A 1 292 ? -49.300 6.882 60.335 1.00 85.88 292 PRO A C 1
ATOM 2188 O O . PRO A 1 292 ? -48.101 6.745 60.053 1.00 85.88 292 PRO A O 1
ATOM 2191 N N . SER A 1 293 ? -49.762 8.003 60.886 1.00 80.62 293 SER A N 1
ATOM 2192 C CA . SER A 1 293 ? -48.894 9.119 61.275 1.00 80.62 293 SER A CA 1
ATOM 2193 C C . SER A 1 293 ? -47.910 8.719 62.379 1.00 80.62 293 SER A C 1
ATOM 2195 O O . SER A 1 293 ? -46.804 9.244 62.421 1.00 80.62 293 SER A O 1
ATOM 2197 N N . SER A 1 294 ? -48.270 7.728 63.201 1.00 82.31 294 SER A N 1
ATOM 2198 C CA . SER A 1 294 ? -47.452 7.163 64.281 1.00 82.31 294 SER A CA 1
ATOM 2199 C C . SER A 1 294 ? -46.340 6.210 63.820 1.00 82.31 294 SER A C 1
ATOM 2201 O O . SER A 1 294 ? -45.555 5.738 64.645 1.00 82.31 294 SER A O 1
ATOM 2203 N N . TRP A 1 295 ? -46.257 5.876 62.526 1.00 86.81 295 TRP A N 1
ATOM 2204 C CA . TRP A 1 295 ? -45.196 5.009 62.013 1.00 86.81 295 TRP A CA 1
ATOM 2205 C C . TRP A 1 295 ? -43.880 5.762 61.838 1.00 86.81 295 TRP A C 1
ATOM 2207 O O . TRP A 1 295 ? -43.801 6.756 61.117 1.00 86.81 295 TRP A O 1
ATOM 2217 N N . THR A 1 296 ? -42.833 5.233 62.468 1.00 86.62 296 THR A N 1
ATOM 2218 C CA . THR A 1 296 ? -41.450 5.686 62.311 1.00 86.62 296 THR A CA 1
ATOM 2219 C C . THR A 1 296 ? -40.858 5.197 60.988 1.00 86.62 296 THR A C 1
ATOM 2221 O O . THR A 1 296 ? -41.330 4.213 60.418 1.00 86.62 296 THR A O 1
ATOM 2224 N N . ALA A 1 297 ? -39.781 5.836 60.521 1.00 78.50 297 ALA A N 1
ATOM 2225 C CA . ALA A 1 297 ? -39.107 5.470 59.272 1.00 78.50 297 ALA A CA 1
ATOM 2226 C C . ALA A 1 297 ? -38.782 3.961 59.130 1.00 78.50 297 ALA A C 1
ATOM 2228 O O . ALA A 1 297 ? -39.047 3.413 58.062 1.00 78.50 297 ALA A O 1
ATOM 2229 N N . PRO A 1 298 ? -38.334 3.234 60.177 1.00 80.31 298 PRO A N 1
ATOM 2230 C CA . PRO A 1 298 ? -38.127 1.785 60.088 1.00 80.31 298 PRO A CA 1
ATOM 2231 C C . PRO A 1 298 ? -39.411 0.979 59.851 1.00 80.31 298 PRO A C 1
ATOM 2233 O O . PRO A 1 298 ? -39.393 -0.001 59.113 1.00 80.31 298 PRO A O 1
ATOM 2236 N N . LYS A 1 299 ? -40.542 1.383 60.447 1.00 79.81 299 LYS A N 1
ATOM 2237 C CA . LYS A 1 299 ? -41.843 0.729 60.211 1.00 79.81 299 LYS A CA 1
ATOM 2238 C C . LYS A 1 299 ? -42.376 1.035 58.813 1.00 79.81 299 LYS A C 1
ATOM 2240 O O . LYS A 1 299 ? -42.963 0.160 58.191 1.00 79.81 299 LYS A O 1
ATOM 2245 N N . ILE A 1 300 ? -42.140 2.253 58.322 1.00 83.62 300 ILE A N 1
ATOM 2246 C CA . ILE A 1 300 ? -42.470 2.657 56.950 1.00 83.62 300 ILE A CA 1
ATOM 2247 C C . ILE A 1 300 ? -41.649 1.842 55.947 1.00 83.62 300 ILE A C 1
ATOM 2249 O O . ILE A 1 300 ? -42.228 1.270 55.032 1.00 83.62 300 ILE A O 1
ATOM 2253 N N . SER A 1 301 ? -40.336 1.718 56.165 1.00 81.75 301 SER A N 1
ATOM 2254 C CA . SER A 1 301 ? -39.442 0.899 55.338 1.00 81.75 301 SER A CA 1
ATOM 2255 C C . SER A 1 301 ? -39.929 -0.550 55.259 1.00 81.75 301 SER A C 1
ATOM 2257 O O . SER A 1 301 ? -40.183 -1.054 54.169 1.00 81.75 301 SER A O 1
ATOM 2259 N N . LYS A 1 302 ? -40.209 -1.178 56.410 1.00 79.44 302 LYS A N 1
ATOM 2260 C CA . LYS A 1 302 ? -40.745 -2.547 56.450 1.00 79.44 302 LYS A CA 1
ATOM 2261 C C . LYS A 1 302 ? -42.111 -2.687 55.777 1.00 79.44 302 LYS A C 1
ATOM 2263 O O . LYS A 1 302 ? -42.404 -3.710 55.184 1.00 79.44 302 LYS A O 1
ATOM 2268 N N . ALA A 1 303 ? -42.976 -1.679 55.858 1.00 81.75 303 ALA A N 1
ATOM 2269 C CA . ALA A 1 303 ? -44.257 -1.727 55.160 1.00 81.75 303 ALA A CA 1
ATOM 2270 C C . ALA A 1 303 ? -44.092 -1.592 53.644 1.00 81.75 303 ALA A C 1
ATOM 2272 O O . ALA A 1 303 ? -44.806 -2.247 52.892 1.00 81.75 303 ALA A O 1
ATOM 2273 N N . CYS A 1 304 ? -43.141 -0.772 53.202 1.00 81.44 304 CYS A N 1
ATOM 2274 C CA . CYS A 1 304 ? -42.797 -0.634 51.798 1.00 81.44 304 CYS A CA 1
ATOM 2275 C C . CYS A 1 304 ? -42.139 -1.901 51.234 1.00 81.44 304 CYS A C 1
ATOM 2277 O O . CYS A 1 304 ? -42.442 -2.250 50.097 1.00 81.44 304 CYS A O 1
ATOM 2279 N N . SER A 1 305 ? -41.315 -2.623 52.008 1.00 79.38 305 SER A N 1
ATOM 2280 C CA . SER A 1 305 ? -40.727 -3.903 51.571 1.00 79.38 305 SER A CA 1
ATOM 2281 C C . SER A 1 305 ? -41.763 -5.028 51.463 1.00 79.38 305 SER A C 1
ATOM 2283 O O . SER A 1 305 ? -41.585 -5.958 50.684 1.00 79.38 305 SER A O 1
ATOM 2285 N N . CYS A 1 306 ? -42.888 -4.917 52.175 1.00 78.88 306 CYS A N 1
ATOM 2286 C CA . CYS A 1 306 ? -44.021 -5.839 52.058 1.00 78.88 306 CYS A CA 1
ATOM 2287 C C . CYS A 1 306 ? -44.897 -5.622 50.815 1.00 78.88 306 CYS A C 1
ATOM 2289 O O . CYS A 1 306 ? -45.777 -6.441 50.539 1.00 78.88 306 CYS A O 1
ATOM 2291 N N . LEU A 1 307 ? -44.731 -4.507 50.100 1.00 76.81 307 LEU A N 1
ATOM 2292 C CA . LEU A 1 307 ? -45.440 -4.270 48.849 1.00 76.81 307 LEU A CA 1
ATOM 2293 C C . LEU A 1 307 ? -44.683 -4.965 47.717 1.00 76.81 307 LEU A C 1
ATOM 2295 O O . LEU A 1 307 ? -43.463 -4.866 47.623 1.00 76.81 307 LEU A O 1
ATOM 2299 N N . VAL A 1 308 ? -45.413 -5.634 46.824 1.00 69.50 308 VAL A N 1
ATOM 2300 C CA . VAL A 1 308 ? -44.847 -6.102 45.553 1.00 69.50 308 VAL A CA 1
ATOM 2301 C C . VAL A 1 308 ? -44.610 -4.864 44.689 1.00 69.50 308 VAL A C 1
ATOM 2303 O O . VAL A 1 308 ? -45.487 -4.433 43.943 1.00 69.50 308 VAL A O 1
ATOM 2306 N N . LEU A 1 309 ? -43.455 -4.228 44.873 1.00 68.31 309 LEU A N 1
ATOM 2307 C CA . LEU A 1 309 ? -43.057 -3.057 44.107 1.00 68.31 309 LEU A CA 1
ATOM 2308 C C . LEU A 1 309 ? -42.462 -3.543 42.781 1.00 68.31 309 LEU A C 1
ATOM 2310 O O . LEU A 1 309 ? -41.512 -4.329 42.803 1.00 68.31 309 LEU A O 1
ATOM 2314 N N . PRO A 1 310 ? -42.987 -3.113 41.620 1.00 54.16 310 PRO A N 1
ATOM 2315 C CA . PRO A 1 310 ? -42.326 -3.403 40.361 1.00 54.16 310 PRO A CA 1
ATOM 2316 C C . PRO A 1 310 ? -40.951 -2.735 40.386 1.00 54.16 310 PRO A C 1
ATOM 2318 O O . PRO A 1 310 ? -40.853 -1.532 40.630 1.00 54.16 310 PRO A O 1
ATOM 2321 N N . THR A 1 311 ? -39.883 -3.499 40.146 1.00 46.31 311 THR A N 1
ATOM 2322 C CA . THR A 1 311 ? -38.561 -2.909 39.924 1.00 46.31 311 THR A CA 1
ATOM 2323 C C . THR A 1 311 ? -38.680 -1.973 38.722 1.00 46.31 311 THR A C 1
ATOM 2325 O O . THR A 1 311 ? -39.052 -2.447 37.642 1.00 46.31 311 THR A O 1
ATOM 2328 N N . PRO A 1 312 ? -38.413 -0.664 38.869 1.00 48.19 312 PRO A N 1
ATOM 2329 C CA . PRO A 1 312 ? -38.439 0.229 37.727 1.00 48.19 312 PRO A CA 1
ATOM 2330 C C . PRO A 1 312 ? -37.367 -0.242 36.739 1.00 48.19 312 PRO A C 1
ATOM 2332 O O . PRO A 1 312 ? -36.185 -0.342 37.080 1.00 48.19 312 PRO A O 1
ATOM 2335 N N . LYS A 1 313 ? -37.805 -0.606 35.531 1.00 38.09 313 LYS A N 1
ATOM 2336 C CA . LYS A 1 313 ? -36.934 -1.030 34.434 1.00 38.09 313 LYS A CA 1
ATOM 2337 C C . LYS A 1 313 ? -36.739 0.144 33.492 1.00 38.09 313 LYS A C 1
ATOM 2339 O O . LYS A 1 313 ? -37.701 0.606 32.886 1.00 38.09 313 LYS A O 1
ATOM 2344 N N . VAL A 1 314 ? -35.496 0.582 33.339 1.00 38.00 314 VAL A N 1
ATOM 2345 C CA . VAL A 1 314 ? -35.094 1.466 32.240 1.00 38.00 314 VAL A CA 1
ATOM 2346 C C . VAL A 1 314 ? -34.506 0.569 31.163 1.00 38.00 314 VAL A C 1
ATOM 2348 O O . VAL A 1 314 ? -33.523 -0.129 31.405 1.00 38.00 314 VAL A O 1
ATOM 2351 N N . THR A 1 315 ? -35.144 0.526 29.995 1.00 33.81 315 THR A N 1
ATOM 2352 C CA . THR A 1 315 ? -34.623 -0.229 28.849 1.00 33.81 315 THR A CA 1
ATOM 2353 C C . THR A 1 315 ? -33.893 0.741 27.937 1.00 33.81 315 THR A C 1
ATOM 2355 O O . THR A 1 315 ? -34.523 1.495 27.198 1.00 33.81 315 THR A O 1
ATOM 2358 N N . THR A 1 316 ? -32.563 0.726 27.981 1.00 33.66 316 THR A N 1
ATOM 2359 C CA . THR A 1 316 ? -31.739 1.532 27.076 1.00 33.66 316 THR A CA 1
ATOM 2360 C C . THR A 1 316 ? -31.480 0.713 25.819 1.00 33.66 316 THR A C 1
ATOM 2362 O O . THR A 1 316 ? -30.663 -0.210 25.823 1.00 33.66 316 THR A O 1
ATOM 2365 N N . THR A 1 317 ? -32.188 1.038 24.737 1.00 32.00 317 THR A N 1
ATOM 2366 C CA . THR A 1 317 ? -31.944 0.432 23.422 1.00 32.00 317 THR A CA 1
ATOM 2367 C C . THR A 1 317 ? -30.963 1.311 22.655 1.00 32.00 317 THR A C 1
ATOM 2369 O O . THR A 1 317 ? -31.324 2.391 22.193 1.00 32.00 317 THR A O 1
ATOM 2372 N N . VAL A 1 318 ? -29.714 0.861 22.520 1.00 32.53 318 VAL A N 1
ATOM 2373 C CA . VAL A 1 318 ? -28.713 1.534 21.680 1.00 32.53 318 VAL A CA 1
ATOM 2374 C C . VAL A 1 318 ? -28.691 0.840 20.325 1.00 32.53 318 VAL A C 1
ATOM 2376 O O . VAL A 1 318 ? -28.181 -0.272 20.200 1.00 32.53 318 VAL A O 1
ATOM 2379 N N . THR A 1 319 ? -29.243 1.495 19.306 1.00 33.69 319 THR A N 1
ATOM 2380 C CA . THR A 1 319 ? -29.175 1.004 17.924 1.00 33.69 319 THR A CA 1
ATOM 2381 C C . THR A 1 319 ? -27.971 1.638 17.242 1.00 33.69 319 THR A C 1
ATOM 2383 O O . THR A 1 319 ? -27.951 2.844 17.008 1.00 33.69 319 THR A O 1
ATOM 2386 N N . MET A 1 320 ? -26.950 0.838 16.933 1.00 34.25 320 MET A N 1
ATOM 2387 C CA . MET A 1 320 ? -25.781 1.299 16.184 1.00 34.25 320 MET A CA 1
ATOM 2388 C C . MET A 1 320 ? -25.990 1.002 14.698 1.00 34.25 320 MET A C 1
ATOM 2390 O O . MET A 1 320 ? -25.887 -0.145 14.265 1.00 34.25 320 MET A O 1
ATOM 2394 N N . ILE A 1 321 ? -26.299 2.038 13.919 1.00 35.59 321 ILE A N 1
ATOM 2395 C CA . ILE A 1 321 ? -26.373 1.956 12.457 1.00 35.59 321 ILE A CA 1
ATOM 2396 C C . ILE A 1 321 ? -24.983 2.298 11.905 1.00 35.59 321 ILE A C 1
ATOM 2398 O O . ILE A 1 321 ? -24.475 3.394 12.135 1.00 35.59 321 ILE A O 1
ATOM 2402 N N . LEU A 1 322 ? -24.357 1.356 11.196 1.00 34.16 322 LEU A N 1
ATOM 2403 C CA . LEU A 1 322 ? -23.134 1.605 10.426 1.00 34.16 322 LEU A CA 1
ATOM 2404 C C . LEU A 1 322 ? -23.514 2.224 9.071 1.00 34.16 322 LEU A C 1
ATOM 2406 O O . LEU A 1 322 ? -24.392 1.684 8.394 1.00 34.16 322 LEU A O 1
ATOM 2410 N N . PRO A 1 323 ? -22.878 3.328 8.645 1.00 35.59 323 PRO A N 1
ATOM 2411 C CA . PRO A 1 323 ? -23.186 3.938 7.363 1.00 35.59 323 PRO A CA 1
ATOM 2412 C C . PRO A 1 323 ? -22.669 3.068 6.210 1.00 35.59 323 PRO A C 1
ATOM 2414 O O . PRO A 1 323 ? -21.523 2.625 6.213 1.00 35.59 323 PRO A O 1
ATOM 2417 N N . THR A 1 324 ? -23.486 2.892 5.172 1.00 34.66 324 THR A N 1
ATOM 2418 C CA . THR A 1 324 ? -22.966 2.841 3.799 1.00 34.66 324 THR A CA 1
ATOM 2419 C C . THR A 1 324 ? -23.112 4.252 3.249 1.00 34.66 324 THR A C 1
ATOM 2421 O O . THR A 1 324 ? -24.195 4.833 3.308 1.00 34.66 324 THR A O 1
ATOM 2424 N N . GLY A 1 325 ? -21.999 4.847 2.820 1.00 42.28 325 GLY A N 1
ATOM 2425 C CA . GLY A 1 325 ? -21.945 6.260 2.464 1.00 42.28 325 GLY A CA 1
ATOM 2426 C C . GLY A 1 325 ? -22.902 6.621 1.331 1.00 42.28 325 GLY A C 1
ATOM 2427 O O . GLY A 1 325 ? -22.825 6.043 0.253 1.00 42.28 325 GLY A O 1
ATOM 2428 N N . THR A 1 326 ? -23.794 7.578 1.592 1.00 28.75 326 THR A N 1
ATOM 2429 C CA . THR A 1 326 ? -24.077 8.802 0.814 1.00 28.75 326 THR A CA 1
ATOM 2430 C C . THR A 1 326 ? -25.059 9.635 1.653 1.00 28.75 326 THR A C 1
ATOM 2432 O O . THR A 1 326 ? -26.068 9.096 2.100 1.00 28.75 326 THR A O 1
ATOM 2435 N N . ILE A 1 327 ? -24.803 10.932 1.879 1.00 25.92 327 ILE A N 1
ATOM 2436 C CA . ILE A 1 327 ? -25.773 11.837 2.524 1.00 25.92 327 ILE A CA 1
ATOM 2437 C C . ILE A 1 327 ? -26.098 12.986 1.572 1.00 25.92 327 ILE A C 1
ATOM 2439 O O . ILE A 1 327 ? -25.241 13.782 1.199 1.00 25.92 327 ILE A O 1
ATOM 2443 N N . THR A 1 328 ? -27.373 13.113 1.227 1.00 30.38 328 THR A N 1
ATOM 2444 C CA . THR A 1 328 ? -28.006 14.407 0.976 1.00 30.38 328 THR A CA 1
ATOM 2445 C C . THR A 1 328 ? -29.418 14.320 1.528 1.00 30.38 328 THR A C 1
ATOM 2447 O O . THR A 1 328 ? -30.202 13.527 1.021 1.00 30.38 328 THR A O 1
ATOM 2450 N N . ALA A 1 329 ? -29.735 15.120 2.547 1.00 23.41 329 ALA A N 1
ATOM 2451 C CA . ALA A 1 329 ? -31.074 15.668 2.754 1.00 23.41 329 ALA A CA 1
ATOM 2452 C C . ALA A 1 329 ? -31.075 16.692 3.895 1.00 23.41 329 ALA A C 1
ATOM 2454 O O . ALA A 1 329 ? -30.551 16.455 4.982 1.00 23.41 329 ALA A O 1
ATOM 2455 N N . TYR A 1 330 ? -31.710 17.821 3.605 1.00 33.16 330 TYR A N 1
ATOM 2456 C CA . TYR A 1 330 ? -32.140 18.848 4.543 1.00 33.16 330 TYR A CA 1
ATOM 2457 C C . TYR A 1 330 ? -33.413 18.378 5.255 1.00 33.16 330 TYR A C 1
ATOM 2459 O O . TYR A 1 330 ? -34.252 17.746 4.617 1.00 33.16 330 TYR A O 1
ATOM 2467 N N . SER A 1 331 ? -33.623 18.763 6.516 1.00 25.77 331 SER A N 1
ATOM 2468 C CA . SER A 1 331 ? -34.990 18.894 7.031 1.00 25.77 331 SER A CA 1
ATOM 2469 C C . SER A 1 331 ? -35.071 19.865 8.201 1.00 25.77 331 SER A C 1
ATOM 2471 O O . SER A 1 331 ? -34.423 19.699 9.232 1.00 25.77 331 SER A O 1
ATOM 2473 N N . THR A 1 332 ? -35.915 20.870 8.019 1.00 33.69 332 THR A N 1
ATOM 2474 C CA . THR A 1 332 ? -36.490 21.744 9.039 1.00 33.69 332 THR A CA 1
ATOM 2475 C C . THR A 1 332 ? -37.681 21.033 9.679 1.00 33.69 332 THR A C 1
ATOM 2477 O O . THR A 1 332 ? -38.474 20.432 8.956 1.00 33.69 332 THR A O 1
ATOM 2480 N N . GLN A 1 333 ? -37.899 21.177 10.989 1.00 24.67 333 GLN A N 1
ATOM 2481 C CA . GLN A 1 333 ? -39.276 21.159 11.489 1.00 24.67 333 GLN A CA 1
ATOM 2482 C C . GLN A 1 333 ? -39.484 21.997 12.752 1.00 24.67 333 GLN A C 1
ATOM 2484 O O . GLN A 1 333 ? -38.671 22.019 13.672 1.00 24.67 333 GLN A O 1
ATOM 2489 N N . VAL A 1 334 ? -40.607 22.709 12.706 1.00 34.62 334 VAL A N 1
ATOM 2490 C CA . VAL A 1 334 ? -41.222 23.587 13.700 1.00 34.62 334 VAL A CA 1
ATOM 2491 C C . VAL A 1 334 ? -42.110 22.741 14.616 1.00 34.62 334 VAL A C 1
ATOM 2493 O O . VAL A 1 334 ? -42.760 21.815 14.135 1.00 34.62 334 VAL A O 1
ATOM 2496 N N . ILE A 1 335 ? -42.185 23.078 15.907 1.00 24.48 335 ILE A N 1
ATOM 2497 C CA . ILE A 1 335 ? -43.115 22.454 16.862 1.00 24.48 335 ILE A CA 1
ATOM 2498 C C . ILE A 1 335 ? -44.242 23.449 17.172 1.00 24.48 335 ILE A C 1
ATOM 2500 O O . ILE A 1 335 ? -43.981 24.592 17.543 1.00 24.48 335 ILE A O 1
ATOM 2504 N N . THR A 1 336 ? -45.495 23.014 17.038 1.00 31.09 336 THR A N 1
ATOM 2505 C CA . THR A 1 336 ? -46.690 23.669 17.598 1.00 31.09 336 THR A CA 1
ATOM 2506 C C . THR A 1 336 ? -47.360 22.664 18.541 1.00 31.09 336 THR A C 1
ATOM 2508 O O . THR A 1 336 ? -47.472 21.499 18.160 1.00 31.09 336 THR A O 1
ATOM 2511 N N . PRO A 1 337 ? -47.775 23.047 19.762 1.00 28.86 337 PRO A N 1
ATOM 2512 C CA . PRO A 1 337 ? -48.434 22.123 20.681 1.00 28.86 337 PRO A CA 1
ATOM 2513 C C . PRO A 1 337 ? -49.864 21.811 20.216 1.00 28.86 337 PRO A C 1
ATOM 2515 O O . PRO A 1 337 ? -50.570 22.686 19.716 1.00 28.86 337 PRO A O 1
ATOM 2518 N N . THR A 1 338 ? -50.305 20.565 20.386 1.00 30.84 338 THR A N 1
ATOM 2519 C CA . THR A 1 338 ? -51.707 20.160 20.208 1.00 30.84 338 THR A CA 1
ATOM 2520 C C . THR A 1 338 ? -52.094 19.236 21.355 1.00 30.84 338 THR A C 1
ATOM 2522 O O . THR A 1 338 ? -51.670 18.083 21.394 1.00 30.84 338 THR A O 1
ATOM 2525 N N . ASP A 1 339 ? -52.903 19.740 22.285 1.00 29.64 339 ASP A N 1
ATOM 2526 C CA . ASP A 1 339 ? -53.606 18.909 23.260 1.00 29.64 339 ASP A CA 1
ATOM 2527 C C . ASP A 1 339 ? -54.796 18.247 22.559 1.00 29.64 339 ASP A C 1
ATOM 2529 O O . ASP A 1 339 ? -55.641 18.931 21.982 1.00 29.64 339 ASP A O 1
ATOM 2533 N N . THR A 1 340 ? -54.872 16.916 22.589 1.00 30.81 340 THR A N 1
ATOM 2534 C CA . THR A 1 340 ? -56.037 16.177 22.078 1.00 30.81 340 THR A CA 1
ATOM 2535 C C . THR A 1 340 ? -56.670 15.389 23.217 1.00 30.81 340 THR A C 1
ATOM 2537 O O . THR A 1 340 ? -56.122 14.386 23.668 1.00 30.81 340 THR A O 1
ATOM 2540 N N . ALA A 1 341 ? -57.839 15.834 23.679 1.00 31.27 341 ALA A N 1
ATOM 2541 C CA . ALA A 1 341 ? -58.696 15.069 24.577 1.00 31.27 341 ALA A CA 1
ATOM 2542 C C . ALA A 1 341 ? -59.711 14.274 23.741 1.00 31.27 341 ALA A C 1
ATOM 2544 O O . ALA A 1 341 ? -60.415 14.848 22.914 1.00 31.27 341 ALA A O 1
ATOM 2545 N N . THR A 1 342 ? -59.788 12.957 23.947 1.00 30.22 342 THR A N 1
ATOM 2546 C CA . THR A 1 342 ? -60.782 12.098 23.281 1.00 30.22 342 THR A CA 1
ATOM 2547 C C . THR A 1 342 ? -61.820 11.658 24.307 1.00 30.22 342 THR A C 1
ATOM 2549 O O . THR A 1 342 ? -61.461 11.083 25.333 1.00 30.22 342 THR A O 1
ATOM 2552 N N . THR A 1 343 ? -63.102 11.911 24.044 1.00 30.08 343 THR A N 1
ATOM 2553 C CA . THR A 1 343 ? -64.219 11.484 24.901 1.00 30.08 343 THR A CA 1
ATOM 2554 C C . THR A 1 343 ? -65.078 10.489 24.127 1.00 30.08 343 THR A C 1
ATOM 2556 O O . THR A 1 343 ? -65.608 10.824 23.071 1.00 30.08 343 THR A O 1
ATOM 2559 N N . ILE A 1 344 ? -65.213 9.261 24.632 1.00 29.23 344 ILE A N 1
ATOM 2560 C CA . ILE A 1 344 ? -66.108 8.242 24.069 1.00 29.23 344 ILE A CA 1
ATOM 2561 C C . ILE A 1 344 ? -67.307 8.128 25.010 1.00 29.23 344 ILE A C 1
ATOM 2563 O O . ILE A 1 344 ? -67.143 7.768 26.173 1.00 29.23 344 ILE A O 1
ATOM 2567 N N . VAL A 1 345 ? -68.506 8.432 24.515 1.00 29.31 345 VAL A N 1
ATOM 2568 C CA . VAL A 1 345 ? -69.763 8.255 25.256 1.00 29.31 345 VAL A CA 1
ATOM 2569 C C . VAL A 1 345 ? -70.462 7.019 24.704 1.00 29.31 345 VAL A C 1
ATOM 2571 O O . VAL A 1 345 ? -70.783 6.968 23.520 1.00 29.31 345 VAL A O 1
ATOM 2574 N N . THR A 1 346 ? -70.680 6.011 25.549 1.00 27.73 346 THR A N 1
ATOM 2575 C CA . THR A 1 346 ? -71.552 4.868 25.242 1.00 27.73 346 THR A CA 1
ATOM 2576 C C . THR A 1 346 ? -72.605 4.781 26.342 1.00 27.73 346 THR A C 1
ATOM 2578 O O . THR A 1 346 ? -72.260 4.696 27.521 1.00 27.73 346 THR A O 1
ATOM 2581 N N . ASP A 1 347 ? -73.881 4.855 25.965 1.00 31.83 347 ASP A N 1
ATOM 2582 C CA . ASP A 1 347 ? -75.019 4.848 26.886 1.00 31.83 347 ASP A CA 1
ATOM 2583 C C . ASP A 1 347 ? -75.135 3.516 27.637 1.00 31.83 347 ASP A C 1
ATOM 2585 O O . ASP A 1 347 ? -75.643 2.527 27.112 1.00 31.83 347 ASP A O 1
ATOM 2589 N N . SER A 1 348 ? -74.637 3.488 28.874 1.00 29.86 348 SER A N 1
ATOM 2590 C CA . SER A 1 348 ? -75.234 2.856 30.066 1.00 29.86 348 SER A CA 1
ATOM 2591 C C . SER A 1 348 ? -74.245 2.953 31.239 1.00 29.86 348 SER A C 1
ATOM 2593 O O . SER A 1 348 ? -73.349 2.136 31.399 1.00 29.86 348 SER A O 1
ATOM 2595 N N . THR A 1 349 ? -74.406 4.012 32.042 1.00 37.22 349 THR A N 1
ATOM 2596 C CA . THR A 1 349 ? -73.897 4.218 33.417 1.00 37.22 349 THR A CA 1
ATOM 2597 C C . THR A 1 349 ? -72.604 3.483 33.821 1.00 37.22 349 THR A C 1
ATOM 2599 O O . THR A 1 349 ? -72.672 2.552 34.618 1.00 37.22 349 THR A O 1
ATOM 2602 N N . THR A 1 350 ? -71.436 3.926 33.336 1.00 29.78 350 THR A N 1
ATOM 2603 C CA . THR A 1 350 ? -70.139 4.025 34.064 1.00 29.78 350 THR A CA 1
ATOM 2604 C C . THR A 1 350 ? -69.190 4.884 33.198 1.00 29.78 350 THR A C 1
ATOM 2606 O O . THR A 1 350 ? -68.852 4.482 32.086 1.00 29.78 350 THR A O 1
ATOM 2609 N N . THR A 1 351 ? -68.785 6.075 33.643 1.00 33.66 351 THR A N 1
ATOM 2610 C CA . THR A 1 351 ? -67.996 7.059 32.868 1.00 33.66 351 THR A CA 1
ATOM 2611 C C . THR A 1 351 ? -66.497 6.963 33.191 1.00 33.66 351 THR A C 1
ATOM 2613 O O . THR A 1 351 ? -65.878 7.881 33.721 1.00 33.66 351 THR A O 1
ATOM 2616 N N . THR A 1 352 ? -65.847 5.849 32.861 1.00 31.48 352 THR A N 1
ATOM 2617 C CA . THR A 1 352 ? -64.424 5.655 33.205 1.00 31.48 352 THR A CA 1
ATOM 2618 C C . THR A 1 352 ? -63.535 6.754 32.592 1.00 31.48 352 THR A C 1
ATOM 2620 O O . THR A 1 352 ? -63.262 6.750 31.394 1.00 31.48 352 THR A O 1
ATOM 2623 N N . THR A 1 353 ? -63.070 7.706 33.409 1.00 33.91 353 THR A N 1
ATOM 2624 C CA . THR A 1 353 ? -62.201 8.806 32.967 1.00 33.91 353 THR A CA 1
ATOM 2625 C C . THR A 1 353 ? -60.744 8.395 33.164 1.00 33.91 353 THR A C 1
ATOM 2627 O O . THR A 1 353 ? -60.236 8.387 34.285 1.00 33.91 353 THR A O 1
ATOM 2630 N N . SER A 1 354 ? -60.058 8.019 32.088 1.00 33.38 354 SER A N 1
ATOM 2631 C CA . SER A 1 354 ? -58.620 7.738 32.099 1.00 33.38 354 SER A CA 1
ATOM 2632 C C . SER A 1 354 ? -57.839 9.007 31.756 1.00 33.38 354 SER A C 1
ATOM 2634 O O . SER A 1 354 ? -57.902 9.486 30.627 1.00 33.38 354 SER A O 1
ATOM 2636 N N . VAL A 1 355 ? -57.104 9.555 32.726 1.00 29.89 355 VAL A N 1
ATOM 2637 C CA . VAL A 1 355 ? -56.158 10.658 32.499 1.00 29.89 355 VAL A CA 1
ATOM 2638 C C . VAL A 1 355 ? -54.784 10.043 32.245 1.00 29.89 355 VAL A C 1
ATOM 2640 O O . VAL A 1 355 ? -54.210 9.421 33.140 1.00 29.89 355 VAL A O 1
ATOM 2643 N N . THR A 1 356 ? -54.272 10.189 31.025 1.00 32.28 356 THR A N 1
ATOM 2644 C CA . THR A 1 356 ? -52.934 9.721 30.641 1.00 32.28 356 THR A CA 1
ATOM 2645 C C . THR A 1 356 ? -51.994 10.919 30.607 1.00 32.28 356 THR A C 1
ATOM 2647 O O . THR A 1 356 ? -52.119 11.786 29.747 1.00 32.28 356 THR A O 1
ATOM 2650 N N . SER A 1 357 ? -51.063 10.983 31.557 1.00 30.84 357 SER A N 1
ATOM 2651 C CA . SER A 1 357 ? -49.972 11.960 31.547 1.00 30.84 357 SER A CA 1
ATOM 2652 C C . SER A 1 357 ? -48.754 11.308 30.895 1.00 30.84 357 SER A C 1
ATOM 2654 O O . SER A 1 357 ? -48.319 10.242 31.339 1.00 30.84 357 SER A O 1
ATOM 2656 N N . THR A 1 358 ? -48.242 11.914 29.821 1.00 34.88 358 THR A N 1
ATOM 2657 C CA . THR A 1 358 ? -47.065 11.421 29.090 1.00 34.88 358 THR A CA 1
ATOM 2658 C C . THR A 1 358 ? -45.921 12.405 29.291 1.00 34.88 358 THR A C 1
ATOM 2660 O O . THR A 1 358 ? -45.940 13.506 28.745 1.00 34.88 358 THR A O 1
ATOM 2663 N N . GLU A 1 359 ? -44.917 12.016 30.074 1.00 35.03 359 GLU A N 1
ATOM 2664 C CA . GLU A 1 359 ? -43.667 12.764 30.205 1.00 35.03 359 GLU A CA 1
ATOM 2665 C C . GLU A 1 359 ? -42.676 12.217 29.170 1.00 35.03 359 GLU A C 1
ATOM 2667 O O . GLU A 1 359 ? -42.401 11.016 29.126 1.00 35.03 359 GLU A O 1
ATOM 2672 N N . THR A 1 360 ? -42.186 13.090 28.287 1.00 36.66 360 THR A N 1
ATOM 2673 C CA . THR A 1 360 ? -41.216 12.727 27.246 1.00 36.66 360 THR A CA 1
ATOM 2674 C C . THR A 1 360 ? -39.861 13.313 27.609 1.00 36.66 360 THR A C 1
ATOM 2676 O O . THR A 1 360 ? -39.703 14.533 27.645 1.00 36.66 360 THR A O 1
ATOM 2679 N N . VAL A 1 361 ? -38.876 12.450 27.859 1.00 33.25 361 VAL A N 1
ATOM 2680 C CA . VAL A 1 361 ? -37.488 12.862 28.103 1.00 33.25 361 VAL A CA 1
ATOM 2681 C C . VAL A 1 361 ? -36.652 12.488 26.886 1.00 33.25 361 VAL A C 1
ATOM 2683 O O . VAL A 1 361 ? -36.504 11.309 26.558 1.00 33.25 361 VAL A O 1
ATOM 2686 N N . THR A 1 362 ? -36.103 13.501 26.216 1.00 39.03 362 THR A N 1
ATOM 2687 C CA . THR A 1 362 ? -35.220 13.323 25.058 1.00 39.03 362 THR A CA 1
ATOM 2688 C C . THR A 1 362 ? -33.775 13.533 25.486 1.00 39.03 362 THR A C 1
ATOM 2690 O O . THR A 1 362 ? -33.392 14.636 25.874 1.00 39.03 362 THR A O 1
ATOM 2693 N N . SER A 1 363 ? -32.954 12.490 25.378 1.00 38.88 363 SER A N 1
ATOM 2694 C CA . SER A 1 363 ? -31.503 12.582 25.565 1.00 38.88 363 SER A CA 1
ATOM 2695 C C . SER A 1 363 ? -30.807 12.522 24.211 1.00 38.88 363 SER A C 1
ATOM 2697 O O . SER A 1 363 ? -31.115 11.657 23.391 1.00 38.88 363 SER A O 1
ATOM 2699 N N . THR A 1 364 ? -29.884 13.449 23.950 1.00 41.53 364 THR A N 1
ATOM 2700 C CA . THR A 1 364 ? -29.100 13.468 22.706 1.00 41.53 364 THR A CA 1
ATOM 2701 C C . THR A 1 364 ? -27.671 13.038 22.998 1.00 41.53 364 THR A C 1
ATOM 2703 O O . THR A 1 364 ? -27.000 13.636 23.838 1.00 41.53 364 THR A O 1
ATOM 2706 N N . VAL A 1 365 ? -27.193 12.014 22.295 1.00 41.31 365 VAL A N 1
ATOM 2707 C CA . VAL A 1 365 ? -25.812 11.528 22.389 1.00 41.31 365 VAL A CA 1
ATOM 2708 C C . VAL A 1 365 ? -25.115 11.785 21.064 1.00 41.31 365 VAL A C 1
ATOM 2710 O O . VAL A 1 365 ? -25.499 11.213 20.048 1.00 41.31 365 VAL A O 1
ATOM 2713 N N . THR A 1 366 ? -24.076 12.619 21.070 1.00 47.38 366 THR A N 1
ATOM 2714 C CA . THR A 1 366 ? -23.284 12.889 19.865 1.00 47.38 366 THR A CA 1
ATOM 2715 C C . THR A 1 366 ? -22.055 11.986 19.828 1.00 47.38 366 THR A C 1
ATOM 2717 O O . THR A 1 366 ? -21.201 12.085 20.705 1.00 47.38 366 THR A O 1
ATOM 2720 N N . ALA A 1 367 ? -21.952 11.116 18.824 1.00 45.44 367 ALA A N 1
ATOM 2721 C CA . ALA A 1 367 ? -20.770 10.294 18.571 1.00 45.44 367 ALA A CA 1
ATOM 2722 C C . ALA A 1 367 ? -19.922 10.920 17.460 1.00 45.44 367 ALA A C 1
ATOM 2724 O O . ALA A 1 367 ? -20.467 11.371 16.453 1.00 45.44 367 ALA A O 1
ATOM 2725 N N . TYR A 1 368 ? -18.598 10.914 17.615 1.00 50.56 368 TYR A N 1
ATOM 2726 C CA . TYR A 1 368 ? -17.680 11.430 16.599 1.00 50.56 368 TYR A CA 1
ATOM 2727 C C . TYR A 1 368 ? -16.932 10.280 15.928 1.00 50.56 368 TYR A C 1
ATOM 2729 O O . TYR A 1 368 ? -16.392 9.404 16.606 1.00 50.56 368 TYR A O 1
ATOM 2737 N N . ALA A 1 369 ? -16.898 10.284 14.598 1.00 52.53 369 ALA A N 1
ATOM 2738 C CA . ALA A 1 369 ? -16.109 9.351 13.799 1.00 52.53 369 ALA A CA 1
ATOM 2739 C C . ALA A 1 369 ? -15.240 10.141 12.814 1.00 52.53 369 ALA A C 1
ATOM 2741 O O . ALA A 1 369 ? -15.754 10.975 12.070 1.00 52.53 369 ALA A O 1
ATOM 2742 N N . THR A 1 370 ? -13.929 9.897 12.803 1.00 57.62 370 THR A N 1
ATOM 2743 C CA . THR A 1 370 ? -13.013 10.565 11.866 1.00 57.62 370 THR A CA 1
ATOM 2744 C C . THR A 1 370 ? -12.498 9.565 10.850 1.00 57.62 370 THR A C 1
ATOM 2746 O O . THR A 1 370 ? -11.632 8.752 11.165 1.00 57.62 370 THR A O 1
ATOM 2749 N N . GLU A 1 371 ? -13.023 9.615 9.630 1.00 72.69 371 GLU A N 1
ATOM 2750 C CA . GLU A 1 371 ? -12.507 8.806 8.531 1.00 72.69 371 GLU A CA 1
ATOM 2751 C C . GLU A 1 371 ? -11.162 9.370 8.069 1.00 72.69 371 GLU A C 1
ATOM 2753 O O . GLU A 1 371 ? -11.033 10.571 7.835 1.00 72.69 371 GLU A O 1
ATOM 2758 N N . THR A 1 372 ? -10.155 8.507 7.941 1.00 73.75 372 THR A N 1
ATOM 2759 C CA . THR A 1 372 ? -8.866 8.894 7.363 1.00 73.75 372 THR A CA 1
ATOM 2760 C C . THR A 1 372 ? -8.797 8.410 5.922 1.00 73.75 372 THR A C 1
ATOM 2762 O O . THR A 1 372 ? -8.906 7.214 5.660 1.00 73.75 372 THR A O 1
ATOM 2765 N N . THR A 1 373 ? -8.610 9.337 4.988 1.00 84.06 373 THR A N 1
ATOM 2766 C CA . THR A 1 373 ? -8.381 9.052 3.570 1.00 84.06 373 THR A CA 1
ATOM 2767 C C . THR A 1 373 ? -6.944 9.390 3.183 1.00 84.06 373 THR A C 1
ATOM 2769 O O . THR A 1 373 ? -6.259 10.150 3.867 1.00 84.06 373 THR A O 1
ATOM 2772 N N . ILE A 1 374 ? -6.472 8.828 2.072 1.00 88.25 374 ILE A N 1
ATOM 2773 C CA . ILE A 1 374 ? -5.140 9.098 1.520 1.00 88.25 374 ILE A CA 1
ATOM 2774 C C . ILE A 1 374 ? -5.320 9.846 0.201 1.00 88.25 374 ILE A C 1
ATOM 2776 O O . ILE A 1 374 ? -6.079 9.410 -0.671 1.00 88.25 374 ILE A O 1
ATOM 2780 N N . ALA A 1 375 ? -4.634 10.977 0.052 1.00 89.38 375 ALA A N 1
ATOM 2781 C CA . ALA A 1 375 ? -4.597 11.725 -1.195 1.00 89.38 375 ALA A CA 1
ATOM 2782 C C . ALA A 1 375 ? -3.943 10.891 -2.304 1.00 89.38 375 ALA A C 1
ATOM 2784 O O . ALA A 1 375 ? -3.057 10.088 -2.050 1.00 89.38 375 ALA A O 1
ATOM 2785 N N . SER A 1 376 ? -4.334 11.117 -3.555 1.00 92.44 376 SER A N 1
ATOM 2786 C CA . SER A 1 376 ? -3.670 10.503 -4.706 1.00 92.44 376 SER A CA 1
ATOM 2787 C C . SER A 1 376 ? -2.922 11.564 -5.500 1.00 92.44 376 SER A C 1
ATOM 2789 O O . SER A 1 376 ? -3.482 12.163 -6.417 1.00 92.44 376 SER A O 1
ATOM 2791 N N . ASN A 1 377 ? -1.658 11.783 -5.159 1.00 94.25 377 ASN A N 1
ATOM 2792 C CA . ASN A 1 377 ? -0.784 12.761 -5.806 1.00 94.25 377 ASN A CA 1
ATOM 2793 C C . ASN A 1 377 ? 0.426 12.125 -6.513 1.00 94.25 377 ASN A C 1
ATOM 2795 O O . ASN A 1 377 ? 1.357 12.846 -6.859 1.00 94.25 377 ASN A O 1
ATOM 2799 N N . GLY A 1 378 ? 0.406 10.812 -6.761 1.00 96.06 378 GLY A N 1
ATOM 2800 C CA . GLY A 1 378 ? 1.398 10.119 -7.585 1.00 96.06 378 GLY A CA 1
ATOM 2801 C C . GLY A 1 378 ? 2.622 9.616 -6.821 1.00 96.06 378 GLY A C 1
ATOM 2802 O O . GLY A 1 378 ? 2.619 9.534 -5.600 1.00 96.06 378 GLY A O 1
ATOM 2803 N N . VAL A 1 379 ? 3.667 9.253 -7.557 1.00 97.12 379 VAL A N 1
ATOM 2804 C CA . VAL A 1 379 ? 4.988 8.850 -7.053 1.00 97.12 379 VAL A CA 1
ATOM 2805 C C . VAL A 1 379 ? 6.024 9.897 -7.429 1.00 97.12 379 VAL A C 1
ATOM 2807 O O . VAL A 1 379 ? 5.896 10.539 -8.472 1.00 97.12 379 VAL A O 1
ATOM 2810 N N . THR A 1 380 ? 7.072 10.049 -6.628 1.00 97.31 380 THR A N 1
ATOM 2811 C CA . THR A 1 380 ? 8.247 10.815 -7.050 1.00 97.31 380 THR A CA 1
ATOM 2812 C C . THR A 1 380 ? 9.108 9.958 -7.969 1.00 97.31 380 THR A C 1
ATOM 2814 O O . THR A 1 380 ? 9.103 8.731 -7.868 1.00 97.31 380 THR A O 1
ATOM 2817 N N . TYR A 1 381 ? 9.851 10.580 -8.880 1.00 97.62 381 TYR A N 1
ATOM 2818 C CA . TYR A 1 381 ? 10.830 9.861 -9.688 1.00 97.62 381 TYR A CA 1
ATOM 2819 C C . TYR A 1 381 ? 12.120 10.643 -9.895 1.00 97.62 381 TYR A C 1
ATOM 2821 O O . TYR A 1 381 ? 12.139 11.875 -9.832 1.00 97.62 381 TYR A O 1
ATOM 2829 N N . SER A 1 382 ? 13.181 9.910 -10.213 1.00 97.44 382 SER A N 1
ATOM 2830 C CA . SER A 1 382 ? 14.457 10.419 -10.702 1.00 97.44 382 SER A CA 1
ATOM 2831 C C . SER A 1 382 ? 14.805 9.791 -12.049 1.00 97.44 382 SER A C 1
ATOM 2833 O O . SER A 1 382 ? 14.668 8.583 -12.250 1.00 97.44 382 SER A O 1
ATOM 2835 N N . LYS A 1 383 ? 15.251 10.625 -12.993 1.00 98.12 383 LYS A N 1
ATOM 2836 C CA . LYS A 1 383 ? 15.756 10.187 -14.296 1.00 98.12 383 LYS A CA 1
ATOM 2837 C C . LYS A 1 383 ? 17.267 10.066 -14.268 1.00 98.12 383 LYS A C 1
ATOM 2839 O O . LYS A 1 383 ? 17.955 11.007 -13.879 1.00 98.12 383 LYS A O 1
ATOM 2844 N N . HIS A 1 384 ? 17.771 8.952 -14.781 1.00 98.38 384 HIS A N 1
ATOM 2845 C CA . HIS A 1 384 ? 19.196 8.666 -14.915 1.00 98.38 384 HIS A CA 1
ATOM 2846 C C . HIS A 1 384 ? 19.529 8.260 -16.353 1.00 98.38 384 HIS A C 1
ATOM 2848 O O . HIS A 1 384 ? 18.673 7.736 -17.068 1.00 98.38 384 HIS A O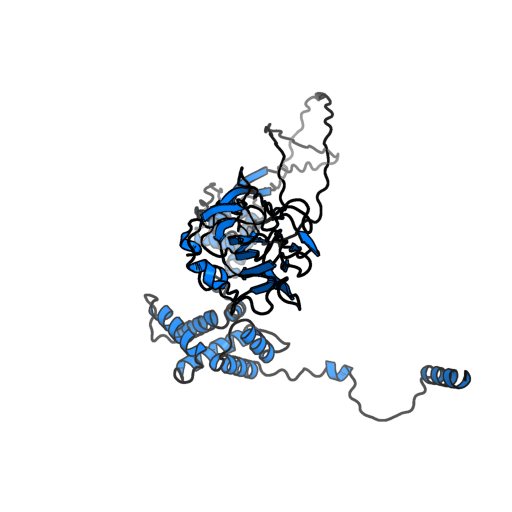 1
ATOM 2854 N N . THR A 1 385 ? 20.776 8.477 -16.768 1.00 97.50 385 THR A N 1
ATOM 2855 C CA . THR A 1 385 ? 21.348 7.864 -17.977 1.00 97.50 385 THR A CA 1
ATOM 2856 C C . THR A 1 385 ? 22.227 6.683 -17.584 1.00 97.50 385 THR A C 1
ATOM 2858 O O . THR A 1 385 ? 22.834 6.679 -16.513 1.00 97.50 385 THR A O 1
ATOM 2861 N N . HIS A 1 386 ? 22.310 5.676 -18.448 1.00 97.38 386 HIS A N 1
ATOM 2862 C CA . HIS A 1 386 ? 23.209 4.536 -18.275 1.00 97.38 386 HIS A CA 1
ATOM 2863 C C . HIS A 1 386 ? 23.853 4.100 -19.593 1.00 97.38 386 HIS A C 1
ATOM 2865 O O . HIS A 1 386 ? 23.523 4.615 -20.651 1.00 97.38 386 HIS A O 1
ATOM 2871 N N . GLY A 1 387 ? 24.781 3.142 -19.532 1.00 96.19 387 GLY A N 1
ATOM 2872 C CA . GLY A 1 387 ? 25.437 2.563 -20.714 1.00 96.19 387 GLY A CA 1
ATOM 2873 C C . GLY A 1 387 ? 24.996 1.137 -21.066 1.00 96.19 387 GLY A C 1
ATOM 2874 O O . GLY A 1 387 ? 25.595 0.522 -21.945 1.00 96.19 387 GLY A O 1
ATOM 2875 N N . PHE A 1 388 ? 24.015 0.567 -20.357 1.00 96.00 388 PHE A N 1
ATOM 2876 C CA . PHE A 1 388 ? 23.586 -0.818 -20.572 1.00 96.00 388 PHE A CA 1
ATOM 2877 C C . PHE A 1 388 ? 22.888 -0.999 -21.926 1.00 96.00 388 PHE A C 1
ATOM 2879 O O . PHE A 1 388 ? 21.855 -0.392 -22.184 1.00 96.00 388 PHE A O 1
ATOM 2886 N N . ASN A 1 389 ? 23.414 -1.889 -22.770 1.00 94.00 389 ASN A N 1
ATOM 2887 C CA . ASN A 1 389 ? 22.873 -2.152 -24.105 1.00 94.00 389 ASN A CA 1
ATOM 2888 C C . ASN A 1 389 ? 21.977 -3.398 -24.112 1.00 94.00 389 ASN A C 1
ATOM 2890 O O . ASN A 1 389 ? 22.477 -4.511 -23.959 1.00 94.00 389 ASN A O 1
ATOM 2894 N N . ALA A 1 390 ? 20.677 -3.220 -24.348 1.00 92.44 390 ALA A N 1
ATOM 2895 C CA . ALA A 1 390 ? 19.676 -4.292 -24.316 1.00 92.44 390 ALA A CA 1
ATOM 2896 C C . ALA A 1 390 ? 19.795 -5.321 -25.463 1.00 92.44 390 ALA A C 1
ATOM 2898 O O . ALA A 1 390 ? 19.205 -6.402 -25.407 1.00 92.44 390 ALA A O 1
ATOM 2899 N N . ASN A 1 391 ? 20.590 -5.026 -26.498 1.00 88.38 391 ASN A N 1
ATOM 2900 C CA . ASN A 1 391 ? 20.856 -5.965 -27.591 1.00 88.38 391 ASN A CA 1
ATOM 2901 C C . ASN A 1 391 ? 21.911 -7.021 -27.230 1.00 88.38 391 ASN A C 1
ATOM 2903 O O . ASN A 1 391 ? 22.073 -8.002 -27.956 1.00 88.38 391 ASN A O 1
ATOM 2907 N N . LEU A 1 392 ? 22.649 -6.832 -26.133 1.00 88.88 392 LEU A N 1
ATOM 2908 C CA . LEU A 1 392 ? 23.629 -7.805 -25.662 1.00 88.88 392 LEU A CA 1
ATOM 2909 C C . LEU A 1 392 ? 22.947 -8.861 -24.785 1.00 88.88 392 LEU A C 1
ATOM 2911 O O . LEU A 1 392 ? 22.081 -8.551 -23.974 1.00 88.88 392 LEU A O 1
ATOM 2915 N N . VAL A 1 393 ? 23.370 -10.121 -24.914 1.00 81.06 393 VAL A N 1
ATOM 2916 C CA . VAL A 1 393 ? 22.875 -11.215 -24.055 1.00 81.06 393 VAL A CA 1
ATOM 2917 C C . VAL A 1 393 ? 23.302 -11.006 -22.602 1.00 81.06 393 VAL A C 1
ATOM 2919 O O . VAL A 1 393 ? 22.518 -11.209 -21.681 1.00 81.06 393 VAL A O 1
ATOM 2922 N N . ASN A 1 394 ? 24.540 -10.556 -22.396 1.00 85.94 394 ASN A N 1
ATOM 2923 C CA . ASN A 1 394 ? 25.047 -10.172 -21.087 1.00 85.94 394 ASN A CA 1
ATOM 2924 C C . ASN A 1 394 ? 25.307 -8.667 -21.071 1.00 85.94 394 ASN A C 1
ATOM 2926 O O . ASN A 1 394 ? 26.347 -8.199 -21.532 1.00 85.94 394 ASN A O 1
ATOM 2930 N N . THR A 1 395 ? 24.333 -7.914 -20.574 1.00 89.44 395 THR A N 1
ATOM 2931 C CA . THR A 1 395 ? 24.388 -6.448 -20.545 1.00 89.44 395 THR A CA 1
ATOM 2932 C C . THR A 1 395 ? 25.157 -5.906 -19.345 1.00 89.44 395 THR A C 1
ATOM 2934 O O . THR A 1 395 ? 25.521 -4.734 -19.347 1.00 89.44 395 THR A O 1
ATOM 2937 N N . GLY A 1 396 ? 25.373 -6.729 -18.311 1.00 92.25 396 GLY A N 1
ATOM 2938 C CA . GLY A 1 396 ? 25.864 -6.279 -17.008 1.00 92.25 396 GLY A CA 1
ATOM 2939 C C . GLY A 1 396 ? 24.875 -5.394 -16.235 1.00 92.25 396 GLY A C 1
ATOM 2940 O O . GLY A 1 396 ? 25.289 -4.743 -15.281 1.00 92.25 396 GLY A O 1
ATOM 2941 N N . PHE A 1 397 ? 23.600 -5.339 -16.645 1.00 94.62 397 PHE A N 1
ATOM 2942 C CA . PHE A 1 397 ? 22.574 -4.530 -15.983 1.00 94.62 397 PHE A CA 1
ATOM 2943 C C . PHE A 1 397 ? 22.391 -4.958 -14.523 1.00 94.62 397 PHE A C 1
ATOM 2945 O O . PHE A 1 397 ? 22.151 -6.132 -14.243 1.00 94.62 397 PHE A O 1
ATOM 2952 N N . LEU A 1 398 ? 22.469 -3.987 -13.616 1.00 94.81 398 LEU A N 1
ATOM 2953 C CA . LEU A 1 398 ? 22.226 -4.147 -12.184 1.00 94.81 398 LEU A CA 1
ATOM 2954 C C . LEU A 1 398 ? 21.354 -2.987 -11.718 1.00 94.81 398 LEU A C 1
ATOM 2956 O O . LEU A 1 398 ? 21.682 -1.830 -11.994 1.00 94.81 398 LEU A O 1
ATOM 2960 N N . SER A 1 399 ? 20.273 -3.262 -10.988 1.00 95.81 399 SER A N 1
ATOM 2961 C CA . SER A 1 399 ? 19.383 -2.196 -10.517 1.00 95.81 399 SER A CA 1
ATOM 2962 C C . SER A 1 399 ? 20.102 -1.253 -9.552 1.00 95.81 399 SER A C 1
ATOM 2964 O O . SER A 1 399 ? 19.918 -0.037 -9.603 1.00 95.81 399 SER A O 1
ATOM 2966 N N . SER A 1 400 ? 20.995 -1.800 -8.725 1.00 95.12 400 SER A N 1
ATOM 2967 C CA . SER A 1 400 ? 21.773 -1.059 -7.731 1.00 95.12 400 SER A CA 1
ATOM 2968 C C . SER A 1 400 ? 22.679 0.019 -8.333 1.00 95.12 400 SER A C 1
ATOM 2970 O O . SER A 1 400 ? 23.024 0.967 -7.628 1.00 95.12 400 SER A O 1
ATOM 2972 N N . PHE A 1 401 ? 23.001 -0.060 -9.632 1.00 96.94 401 PHE A N 1
ATOM 2973 C CA . PHE A 1 401 ? 23.731 0.984 -10.356 1.00 96.94 401 PHE A CA 1
ATOM 2974 C C . PHE A 1 401 ? 23.078 2.361 -10.177 1.00 96.94 401 PHE A C 1
ATOM 2976 O O . PHE A 1 401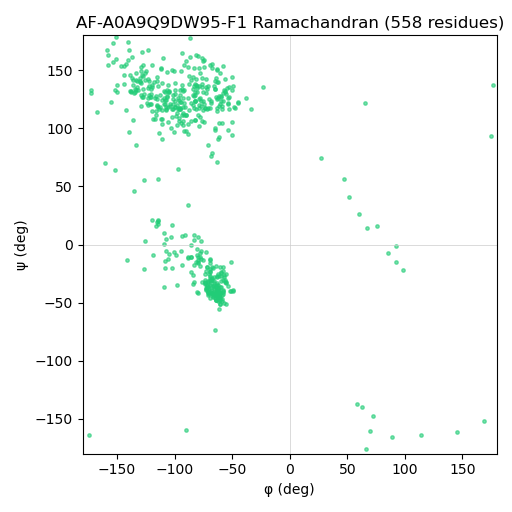 ? 23.776 3.349 -9.962 1.00 96.94 401 PHE A O 1
ATOM 2983 N N . PHE A 1 402 ? 21.743 2.426 -10.197 1.00 96.50 402 PHE A N 1
ATOM 2984 C CA . PHE A 1 402 ? 20.995 3.684 -10.148 1.00 96.50 402 PHE A CA 1
ATOM 2985 C C . PHE A 1 402 ? 20.946 4.336 -8.764 1.00 96.50 402 PHE A C 1
ATOM 2987 O O . PHE A 1 402 ? 20.626 5.515 -8.679 1.00 96.50 402 PHE A O 1
ATOM 2994 N N . LYS A 1 403 ? 21.328 3.628 -7.692 1.00 93.06 403 LYS A N 1
ATOM 2995 C CA . LYS A 1 403 ? 21.418 4.221 -6.344 1.00 93.06 403 LYS A CA 1
ATOM 2996 C C . LYS A 1 403 ? 22.502 5.285 -6.240 1.00 93.06 403 LYS A C 1
ATOM 2998 O O . LYS A 1 403 ? 22.391 6.212 -5.448 1.00 93.06 403 LYS A O 1
ATOM 3003 N N . THR A 1 404 ? 23.577 5.122 -7.008 1.00 91.69 404 THR A N 1
ATOM 3004 C CA . THR A 1 404 ? 24.749 6.004 -6.959 1.00 91.69 404 THR A CA 1
ATOM 3005 C C . THR A 1 404 ? 24.821 6.951 -8.148 1.00 91.69 404 THR A C 1
ATOM 3007 O O . THR A 1 404 ? 25.664 7.849 -8.155 1.00 91.69 404 THR A O 1
ATOM 3010 N N . GLN A 1 405 ? 23.952 6.782 -9.150 1.00 95.31 405 GLN A N 1
ATOM 3011 C CA . GLN A 1 405 ? 23.928 7.682 -10.294 1.00 95.31 405 GLN A CA 1
ATOM 3012 C C . GLN A 1 405 ? 23.259 9.009 -9.938 1.00 95.31 405 GLN A C 1
ATOM 3014 O O . GLN A 1 405 ? 22.169 9.014 -9.362 1.00 95.31 405 GLN A O 1
ATOM 3019 N N . PRO A 1 406 ? 23.842 10.148 -10.347 1.00 94.75 406 PRO A N 1
ATOM 3020 C CA . PRO A 1 406 ? 23.167 11.426 -10.214 1.00 94.75 406 PRO A CA 1
ATOM 3021 C C . PRO A 1 406 ? 21.880 11.422 -11.044 1.00 94.75 406 PRO A C 1
ATOM 3023 O O . PRO A 1 406 ? 21.836 10.894 -12.159 1.00 94.75 406 PRO A O 1
ATOM 3026 N N . ALA A 1 407 ? 20.821 12.004 -10.490 1.00 96.75 407 ALA A N 1
ATOM 3027 C CA . ALA A 1 407 ? 19.605 12.265 -11.243 1.00 96.75 407 ALA A CA 1
ATOM 3028 C C . ALA A 1 407 ? 19.832 13.468 -12.169 1.00 96.75 407 ALA A C 1
ATOM 3030 O O . ALA A 1 407 ? 20.300 14.515 -11.726 1.00 96.75 407 ALA A O 1
ATOM 3031 N N . GLU A 1 408 ? 19.470 13.346 -13.443 1.00 97.12 408 GLU A N 1
ATOM 3032 C CA . GLU A 1 408 ? 19.462 14.484 -14.373 1.00 97.12 408 GLU A CA 1
ATOM 3033 C C . GLU A 1 408 ? 18.313 15.440 -14.078 1.00 97.12 408 GLU A C 1
ATOM 3035 O O . GLU A 1 408 ? 18.447 16.656 -14.192 1.00 97.12 408 GLU A O 1
ATOM 3040 N N . PHE A 1 409 ? 17.165 14.874 -13.718 1.00 96.88 409 PHE A N 1
ATOM 3041 C CA . PHE A 1 409 ? 16.013 15.607 -13.230 1.00 96.88 409 PHE A CA 1
ATOM 3042 C C . PHE A 1 409 ? 15.117 14.684 -12.414 1.00 96.88 409 PHE A C 1
ATOM 3044 O O . PHE A 1 409 ? 15.192 13.456 -12.507 1.00 96.88 409 PHE A O 1
ATOM 3051 N N . THR A 1 410 ? 14.244 15.304 -11.633 1.00 97.00 410 THR A N 1
ATOM 3052 C CA . THR A 1 410 ? 13.216 14.638 -10.842 1.00 97.00 410 THR A CA 1
ATOM 3053 C C . THR A 1 410 ? 11.838 15.172 -11.214 1.00 97.00 410 THR A C 1
ATOM 3055 O O . THR A 1 410 ? 11.717 16.180 -11.921 1.00 97.00 410 THR A O 1
ATOM 3058 N N . GLY A 1 411 ? 10.800 14.479 -10.760 1.00 96.75 411 GLY A N 1
ATOM 3059 C CA . GLY A 1 411 ? 9.419 14.873 -10.994 1.00 96.75 411 GLY A CA 1
ATOM 3060 C C . GLY A 1 411 ? 8.424 13.992 -10.249 1.00 96.75 411 GLY A C 1
ATOM 3061 O O . GLY A 1 411 ? 8.798 13.261 -9.327 1.00 96.75 411 GLY A O 1
ATOM 3062 N N . VAL A 1 412 ? 7.158 14.069 -10.655 1.00 96.94 412 VAL A N 1
ATOM 3063 C CA . VAL A 1 412 ? 6.048 13.297 -10.085 1.00 96.94 412 VAL A CA 1
ATOM 3064 C C . VAL A 1 412 ? 5.230 12.647 -11.197 1.00 96.94 412 VAL A C 1
ATOM 3066 O O . VAL A 1 412 ? 4.847 13.311 -12.151 1.00 96.94 412 VAL A O 1
ATOM 3069 N N . LEU A 1 413 ? 4.902 11.363 -11.068 1.00 96.50 413 LEU A N 1
ATOM 3070 C CA . LEU A 1 413 ? 4.025 10.654 -12.009 1.00 96.50 413 LEU A CA 1
ATOM 3071 C C . LEU A 1 413 ? 2.794 10.118 -11.293 1.00 96.50 413 LEU A C 1
ATOM 3073 O O . LEU A 1 413 ? 2.917 9.494 -10.243 1.00 96.50 413 LEU A O 1
ATOM 3077 N N . THR A 1 414 ? 1.608 10.271 -11.880 1.00 95.75 414 THR A N 1
ATOM 3078 C CA . THR A 1 414 ? 0.413 9.561 -11.391 1.00 95.75 414 THR A CA 1
ATOM 3079 C C . THR A 1 414 ? 0.256 8.185 -12.035 1.00 95.75 414 THR A C 1
ATOM 3081 O O . THR A 1 414 ? -0.508 7.362 -11.540 1.00 95.75 414 THR A O 1
ATOM 3084 N N . SER A 1 415 ? 1.028 7.889 -13.088 1.00 95.50 415 SER A N 1
ATOM 3085 C CA . SER A 1 415 ? 1.041 6.591 -13.760 1.00 95.50 415 SER A CA 1
ATOM 3086 C C . SER A 1 415 ? 2.456 6.079 -14.029 1.00 95.50 415 SER A C 1
ATOM 3088 O O . SER A 1 415 ? 3.293 6.780 -14.587 1.00 95.50 415 SER A O 1
ATOM 3090 N N . LEU A 1 416 ? 2.689 4.806 -13.696 1.00 96.81 416 LEU A N 1
ATOM 3091 C CA . LEU A 1 416 ? 3.916 4.061 -14.014 1.00 96.81 416 LEU A CA 1
ATOM 3092 C C . LEU A 1 416 ? 3.916 3.463 -15.437 1.00 96.81 416 LEU A C 1
ATOM 3094 O O . LEU A 1 416 ? 4.837 2.730 -15.803 1.00 96.81 416 LEU A O 1
ATOM 3098 N N . SER A 1 417 ? 2.876 3.746 -16.229 1.00 97.12 417 SER A N 1
ATOM 3099 C CA . SER A 1 417 ? 2.743 3.302 -17.619 1.00 97.12 417 SER A CA 1
ATOM 3100 C C . SER A 1 417 ? 2.896 4.483 -18.570 1.00 97.12 417 SER A C 1
ATOM 3102 O O . SER A 1 417 ? 2.129 5.441 -18.510 1.00 97.12 417 SER A O 1
ATOM 3104 N N . PHE A 1 418 ? 3.877 4.398 -19.462 1.00 96.56 418 PHE A N 1
ATOM 3105 C CA . PHE A 1 418 ? 4.217 5.425 -20.444 1.00 96.56 418 PHE A CA 1
ATOM 3106 C C . PHE A 1 418 ? 4.981 4.793 -21.608 1.00 96.56 418 PHE A C 1
ATOM 3108 O O . PHE A 1 418 ? 5.636 3.763 -21.456 1.00 96.56 418 PHE A O 1
ATOM 3115 N N . ALA A 1 419 ? 4.915 5.418 -22.778 1.00 97.12 419 ALA A N 1
ATOM 3116 C CA . ALA A 1 419 ? 5.605 4.943 -23.967 1.00 97.12 419 ALA A CA 1
ATOM 3117 C C . ALA A 1 419 ? 6.061 6.113 -24.830 1.00 97.12 419 ALA A C 1
ATOM 3119 O O . ALA A 1 419 ? 5.456 7.188 -24.840 1.00 97.12 419 ALA A O 1
ATOM 3120 N N . THR A 1 420 ? 7.118 5.872 -25.592 1.00 97.69 420 THR A N 1
ATOM 3121 C CA . THR A 1 420 ? 7.460 6.709 -26.742 1.00 97.69 420 THR A CA 1
ATOM 3122 C C . THR A 1 420 ? 6.326 6.688 -27.783 1.00 97.69 420 THR A C 1
ATOM 3124 O O . THR A 1 420 ? 5.627 5.676 -27.922 1.00 97.69 420 THR A O 1
ATOM 3127 N N . PRO A 1 421 ? 6.096 7.787 -28.527 1.00 96.31 421 PRO A N 1
ATOM 3128 C CA . PRO A 1 421 ? 5.050 7.835 -29.546 1.00 96.31 421 PRO A CA 1
ATOM 3129 C C . PRO A 1 421 ? 5.233 6.737 -30.598 1.00 96.31 421 PRO A C 1
ATOM 3131 O O . PRO A 1 421 ? 6.322 6.601 -31.143 1.00 96.31 421 PRO A O 1
ATOM 3134 N N . ASN A 1 422 ? 4.166 6.006 -30.935 1.00 94.62 422 ASN A N 1
ATOM 3135 C CA . ASN A 1 422 ? 4.165 4.916 -31.926 1.00 94.62 422 ASN A CA 1
ATOM 3136 C C . ASN A 1 422 ? 5.104 3.735 -31.606 1.00 94.62 422 ASN A C 1
ATOM 3138 O O . ASN A 1 422 ? 5.554 3.039 -32.521 1.00 94.62 422 ASN A O 1
ATOM 3142 N N . TRP A 1 423 ? 5.407 3.484 -30.329 1.00 94.31 423 TRP A N 1
ATOM 3143 C CA . TRP A 1 423 ? 6.083 2.253 -29.912 1.00 94.31 423 TRP A CA 1
ATOM 3144 C C . TRP A 1 423 ? 5.395 1.002 -30.524 1.00 94.31 423 TRP A C 1
ATOM 3146 O O . TRP A 1 423 ? 4.161 0.948 -30.538 1.00 94.31 423 TRP A O 1
ATOM 3156 N N . PRO A 1 424 ? 6.140 0.005 -31.055 1.00 93.31 424 PRO A N 1
ATOM 3157 C CA . PRO A 1 424 ? 7.599 -0.153 -30.997 1.00 93.31 424 PRO A CA 1
ATOM 3158 C C . PRO A 1 424 ? 8.373 0.428 -32.200 1.00 93.31 424 PRO A C 1
ATOM 3160 O O . PRO A 1 424 ? 9.571 0.203 -32.305 1.00 93.31 424 PRO A O 1
ATOM 3163 N N . ASN A 1 425 ? 7.731 1.156 -33.120 1.00 91.56 425 ASN A N 1
ATOM 3164 C CA . ASN A 1 425 ? 8.348 1.599 -34.388 1.00 91.56 425 ASN A CA 1
ATOM 3165 C C . ASN A 1 425 ? 8.480 3.131 -34.502 1.00 91.56 425 ASN A C 1
ATOM 3167 O O . ASN A 1 425 ? 8.561 3.683 -35.598 1.00 91.56 425 ASN A O 1
ATOM 3171 N N . GLY A 1 426 ? 8.427 3.822 -33.366 1.00 92.56 426 GLY A N 1
ATOM 3172 C CA . GLY A 1 426 ? 8.406 5.275 -33.269 1.00 92.56 426 GLY A CA 1
ATOM 3173 C C . GLY A 1 426 ? 9.774 5.943 -33.174 1.00 92.56 426 GLY A C 1
ATOM 3174 O O . GLY A 1 426 ? 10.807 5.378 -33.524 1.00 92.56 426 GLY A O 1
ATOM 3175 N N . ASN A 1 427 ? 9.772 7.178 -32.670 1.00 95.38 427 ASN A N 1
ATOM 3176 C CA . ASN A 1 427 ? 11.001 7.884 -32.315 1.00 95.38 427 ASN A CA 1
ATOM 3177 C C . ASN A 1 427 ? 11.341 7.677 -30.832 1.00 95.38 427 ASN A C 1
ATOM 3179 O O . ASN A 1 427 ? 10.503 7.277 -30.031 1.00 95.38 427 ASN A O 1
ATOM 3183 N N . THR A 1 428 ? 12.575 7.992 -30.457 1.00 97.06 428 THR A N 1
ATOM 3184 C CA . THR A 1 428 ? 13.088 7.798 -29.095 1.00 97.06 428 THR A CA 1
ATOM 3185 C C . THR A 1 428 ? 12.726 8.934 -28.133 1.00 97.06 428 THR A C 1
ATOM 3187 O O . THR A 1 428 ? 13.252 8.985 -27.027 1.00 97.06 428 THR A O 1
ATOM 3190 N N . GLN A 1 429 ? 11.868 9.882 -28.522 1.00 97.88 429 GLN A N 1
ATOM 3191 C CA . GLN A 1 429 ? 11.496 11.009 -27.666 1.00 97.88 429 GLN A CA 1
ATOM 3192 C C . GLN A 1 429 ? 10.343 10.612 -26.744 1.00 97.88 429 GLN A C 1
ATOM 3194 O O . GLN A 1 429 ? 9.193 10.505 -27.166 1.00 97.88 429 GLN A O 1
ATOM 3199 N N . LEU A 1 430 ? 10.646 10.420 -25.463 1.00 97.56 430 LEU A N 1
ATOM 3200 C CA . LEU A 1 430 ? 9.671 10.131 -24.421 1.00 97.56 430 LEU A CA 1
ATOM 3201 C C . LEU A 1 430 ? 9.226 11.430 -23.747 1.00 97.56 430 LEU A C 1
ATOM 3203 O O . LEU A 1 430 ? 10.047 12.262 -23.360 1.00 97.56 430 LEU A O 1
ATOM 3207 N N . LYS A 1 431 ? 7.912 11.598 -23.587 1.00 96.44 431 LYS A N 1
ATOM 3208 C CA . LYS A 1 431 ? 7.315 12.691 -22.819 1.00 96.44 431 LYS A CA 1
ATOM 3209 C C . LYS A 1 431 ? 6.583 12.117 -21.612 1.00 96.44 431 LYS A C 1
ATOM 3211 O O . LYS A 1 431 ? 5.711 11.268 -21.768 1.00 96.44 431 LYS A O 1
ATOM 3216 N N . LEU A 1 432 ? 6.941 12.606 -20.430 1.00 96.19 432 LEU A N 1
ATOM 3217 C CA . LEU A 1 432 ? 6.268 12.279 -19.175 1.00 96.19 432 LEU A CA 1
ATOM 3218 C C . LEU A 1 432 ? 5.153 13.287 -18.881 1.00 96.19 432 LEU A C 1
ATOM 3220 O O . LEU A 1 432 ? 5.196 14.424 -19.348 1.00 96.19 432 LEU A O 1
ATOM 3224 N N . GLN A 1 433 ? 4.151 12.853 -18.119 1.00 93.31 433 GLN A N 1
ATOM 3225 C CA . GLN A 1 433 ? 2.928 13.613 -17.835 1.00 93.31 433 GLN A CA 1
ATOM 3226 C C . GLN A 1 433 ? 3.196 14.968 -17.168 1.00 93.31 433 GLN A C 1
ATOM 3228 O O . GLN A 1 433 ? 2.547 15.957 -17.500 1.00 93.31 433 GLN A O 1
ATOM 3233 N N . ASP A 1 434 ? 4.147 15.017 -16.241 1.00 94.00 434 ASP A N 1
ATOM 3234 C CA . ASP A 1 434 ? 4.484 16.202 -15.454 1.00 94.00 434 ASP A CA 1
ATOM 3235 C C . ASP A 1 434 ? 5.482 17.133 -16.148 1.00 94.00 434 ASP A C 1
ATOM 3237 O O . ASP A 1 434 ? 5.836 18.181 -15.606 1.00 94.00 434 ASP A O 1
ATOM 3241 N N . ARG A 1 435 ? 5.943 16.774 -17.354 1.00 92.75 435 ARG A N 1
ATOM 3242 C CA . ARG A 1 435 ? 6.978 17.524 -18.065 1.00 92.75 435 ARG A CA 1
ATOM 3243 C C . ARG A 1 435 ? 6.471 18.159 -19.357 1.00 92.75 435 ARG A C 1
ATOM 3245 O O . ARG A 1 435 ? 5.827 17.505 -20.181 1.00 92.75 435 ARG A O 1
ATOM 3252 N N . PRO A 1 436 ? 6.838 19.427 -19.613 1.00 90.94 436 PRO A N 1
ATOM 3253 C CA . PRO A 1 436 ? 6.487 20.089 -20.863 1.00 90.94 436 PRO A CA 1
ATOM 3254 C C . PRO A 1 436 ? 7.318 19.576 -22.049 1.00 90.94 436 PRO A C 1
ATOM 3256 O O . PRO A 1 436 ? 6.802 19.518 -23.168 1.00 90.94 436 PRO A O 1
ATOM 3259 N N . THR A 1 437 ? 8.574 19.177 -21.811 1.00 95.31 437 THR A N 1
ATOM 3260 C CA . THR A 1 437 ? 9.544 18.763 -22.836 1.00 95.31 437 THR A CA 1
ATOM 3261 C C . THR A 1 437 ? 9.787 17.254 -22.841 1.00 95.31 437 THR A C 1
ATOM 3263 O O . THR A 1 437 ? 9.720 16.597 -21.801 1.00 95.31 437 THR A O 1
ATOM 3266 N N . SER A 1 438 ? 10.075 16.706 -24.025 1.00 96.69 438 SER A N 1
ATOM 3267 C CA . SER A 1 438 ? 10.511 15.317 -24.185 1.00 96.69 438 SER A CA 1
ATOM 3268 C C . SER A 1 438 ? 12.007 15.153 -23.905 1.00 96.69 438 SER A C 1
ATOM 3270 O O . SER A 1 438 ? 12.765 16.1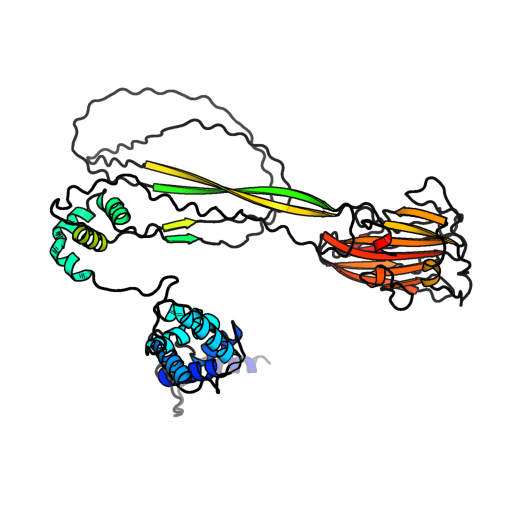24 -23.918 1.00 96.69 438 SER A O 1
ATOM 3272 N N . PHE A 1 439 ? 12.431 13.911 -23.685 1.00 97.00 439 PHE A N 1
ATOM 3273 C CA . PHE A 1 439 ? 13.833 13.510 -23.614 1.00 97.00 439 PHE A CA 1
ATOM 3274 C C . PHE A 1 439 ? 14.059 12.196 -24.368 1.00 97.00 439 PHE A C 1
ATOM 3276 O O . PHE A 1 439 ? 13.125 11.432 -24.609 1.00 97.00 439 PHE A O 1
ATOM 3283 N N . THR A 1 440 ? 15.311 11.912 -24.718 1.00 97.25 440 THR A N 1
ATOM 3284 C CA . THR A 1 440 ? 15.682 10.678 -25.422 1.00 97.25 440 THR A CA 1
ATOM 3285 C C . THR A 1 440 ? 15.647 9.462 -24.484 1.00 97.25 440 THR A C 1
ATOM 3287 O O . THR A 1 440 ? 16.395 9.410 -23.508 1.00 97.25 440 THR A O 1
ATOM 3290 N N . SER A 1 441 ? 14.826 8.456 -24.793 1.00 96.50 441 SER A N 1
ATOM 3291 C CA . SER A 1 441 ? 14.647 7.234 -23.995 1.00 96.50 441 SER A CA 1
ATOM 3292 C C . SER A 1 441 ? 15.715 6.160 -24.203 1.00 96.50 441 SER A C 1
ATOM 3294 O O . SER A 1 441 ? 15.779 5.245 -23.400 1.00 96.50 441 SER A O 1
ATOM 3296 N N . ASP A 1 442 ? 16.526 6.243 -25.260 1.00 94.00 442 ASP A N 1
ATOM 3297 C CA . ASP A 1 442 ? 17.448 5.189 -25.736 1.00 94.00 442 ASP A CA 1
ATOM 3298 C C . ASP A 1 442 ? 18.341 4.576 -24.637 1.00 94.00 442 ASP A C 1
ATOM 3300 O O . ASP A 1 442 ? 18.538 3.370 -24.595 1.00 94.00 442 ASP A O 1
ATOM 3304 N N . GLN A 1 443 ? 18.831 5.397 -23.707 1.00 96.56 443 GLN A N 1
ATOM 3305 C CA . GLN A 1 443 ? 19.718 4.980 -22.613 1.00 96.56 443 GLN A CA 1
ATOM 3306 C C . G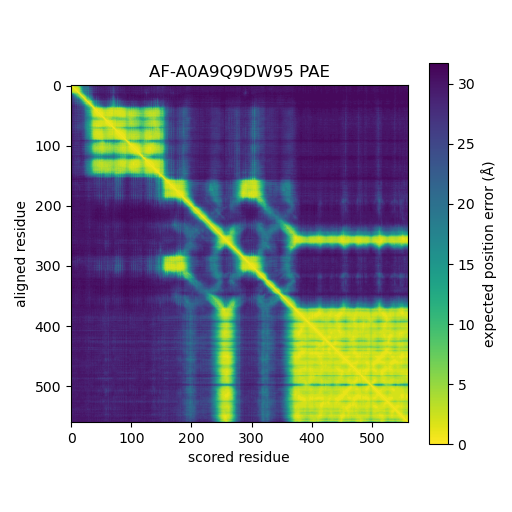LN A 1 443 ? 19.283 5.588 -21.277 1.00 96.56 443 GLN A C 1
ATOM 3308 O O . GLN A 1 443 ? 20.075 6.191 -20.550 1.00 96.56 443 GLN A O 1
ATOM 3313 N N . SER A 1 444 ? 17.983 5.518 -21.000 1.00 97.75 444 SER A N 1
ATOM 3314 C CA . SER A 1 444 ? 17.365 6.185 -19.856 1.00 97.75 444 SER A CA 1
ATOM 3315 C C . SER A 1 444 ? 16.793 5.192 -18.856 1.00 97.75 444 SER A C 1
ATOM 3317 O O . SER A 1 444 ? 16.176 4.200 -19.231 1.00 97.75 444 SER A O 1
ATOM 3319 N N . ALA A 1 445 ? 16.901 5.538 -17.577 1.00 98.56 445 ALA A N 1
ATOM 3320 C CA . ALA A 1 445 ? 16.186 4.886 -16.493 1.00 98.56 445 ALA A CA 1
ATOM 3321 C C . ALA A 1 445 ? 15.376 5.890 -15.679 1.00 98.56 445 ALA A C 1
ATOM 3323 O O . ALA A 1 445 ? 15.754 7.055 -15.536 1.00 98.56 445 ALA A O 1
ATOM 3324 N N . LEU A 1 446 ? 14.267 5.412 -15.131 1.00 98.56 446 LEU A N 1
ATOM 3325 C CA . LEU A 1 446 ? 13.426 6.114 -14.179 1.00 98.56 446 LEU A CA 1
ATOM 3326 C C . LEU A 1 446 ? 13.324 5.244 -12.928 1.00 98.56 446 LEU A C 1
ATOM 3328 O O . LEU A 1 446 ? 12.848 4.111 -13.005 1.00 98.56 446 LEU A O 1
ATOM 3332 N N . VAL A 1 447 ? 13.764 5.774 -11.789 1.00 98.31 447 VAL A N 1
ATOM 3333 C CA . VAL A 1 447 ? 13.503 5.179 -10.474 1.00 98.31 447 VAL A CA 1
ATOM 3334 C C . VAL A 1 447 ? 12.340 5.946 -9.864 1.00 98.31 447 VAL A C 1
ATOM 3336 O O . VAL A 1 447 ? 12.381 7.170 -9.790 1.00 98.31 447 VAL A O 1
ATOM 3339 N N . MET A 1 448 ? 11.280 5.239 -9.495 1.00 97.94 448 MET A N 1
ATOM 3340 C CA . MET A 1 448 ? 10.018 5.795 -9.018 1.00 97.94 448 MET A CA 1
ATOM 3341 C C . MET A 1 448 ? 9.730 5.280 -7.610 1.00 97.94 448 MET A C 1
ATOM 3343 O O . MET A 1 448 ? 9.756 4.069 -7.392 1.00 97.94 448 MET A O 1
ATOM 3347 N N . HIS A 1 449 ? 9.414 6.180 -6.681 1.00 96.81 449 HIS A N 1
ATOM 3348 C CA . HIS A 1 449 ? 9.195 5.880 -5.267 1.00 96.81 449 HIS A CA 1
ATOM 3349 C C . HIS A 1 449 ? 7.873 6.462 -4.765 1.00 96.81 449 HIS A C 1
ATOM 3351 O O . HIS A 1 449 ? 7.510 7.603 -5.060 1.00 96.81 449 HIS A O 1
ATOM 3357 N N . GLY A 1 450 ? 7.158 5.696 -3.952 1.00 97.38 450 GLY A N 1
ATOM 3358 C CA . GLY A 1 450 ? 5.958 6.172 -3.276 1.00 97.38 450 GLY A CA 1
ATOM 3359 C C . GLY A 1 450 ? 5.193 5.025 -2.649 1.00 97.38 450 GLY A C 1
ATOM 3360 O O . GLY A 1 450 ? 5.772 4.003 -2.292 1.00 97.38 450 GLY A O 1
ATOM 3361 N N . PHE A 1 451 ? 3.883 5.183 -2.518 1.00 98.25 451 PHE A N 1
ATOM 3362 C CA . PHE A 1 451 ? 3.032 4.166 -1.918 1.00 98.25 451 PHE A CA 1
ATOM 3363 C C . PHE A 1 451 ? 1.873 3.830 -2.841 1.00 98.25 451 PHE A C 1
ATOM 3365 O O . PHE A 1 451 ? 1.210 4.725 -3.363 1.00 98.25 451 PHE A O 1
ATOM 3372 N N . TYR A 1 452 ? 1.618 2.539 -3.019 1.00 98.31 452 TYR A N 1
ATOM 3373 C CA . TYR A 1 452 ? 0.429 2.042 -3.697 1.00 98.31 452 TYR A CA 1
ATOM 3374 C C . TYR A 1 452 ? -0.752 2.016 -2.729 1.00 98.31 452 TYR A C 1
ATOM 3376 O O . TYR A 1 452 ? -0.631 1.421 -1.663 1.00 98.31 452 TYR A O 1
ATOM 3384 N N . ILE A 1 453 ? -1.883 2.607 -3.116 1.00 97.44 453 ILE A N 1
ATOM 3385 C CA . ILE A 1 453 ? -3.128 2.653 -2.342 1.00 97.44 453 ILE A CA 1
ATOM 3386 C C . ILE A 1 453 ? -4.078 1.558 -2.838 1.00 97.44 453 ILE A C 1
ATOM 3388 O O . ILE A 1 453 ? -4.542 1.588 -3.985 1.00 97.44 453 ILE A O 1
ATOM 3392 N N . ALA A 1 454 ? -4.454 0.637 -1.957 1.00 96.12 454 ALA A N 1
ATOM 3393 C CA . ALA A 1 454 ? -5.467 -0.366 -2.241 1.00 96.12 454 ALA A CA 1
ATOM 3394 C C . ALA A 1 454 ? -6.861 0.276 -2.284 1.00 96.12 454 ALA A C 1
ATOM 3396 O O . ALA A 1 454 ? -7.368 0.805 -1.297 1.00 96.12 454 ALA A O 1
ATOM 3397 N N . LYS A 1 455 ? -7.515 0.231 -3.448 1.00 92.56 455 LYS A N 1
ATOM 3398 C CA . LYS A 1 455 ? -8.894 0.736 -3.621 1.00 92.56 455 LYS A CA 1
ATOM 3399 C C . LYS A 1 455 ? -9.976 -0.278 -3.264 1.00 92.56 455 LYS A C 1
ATOM 3401 O O . LYS A 1 455 ? -11.149 0.074 -3.226 1.00 92.56 455 LYS A O 1
ATOM 3406 N N . GLN A 1 456 ? -9.597 -1.533 -3.060 1.00 92.75 456 GLN A N 1
ATOM 3407 C CA . GLN A 1 456 ? -10.493 -2.643 -2.759 1.00 92.75 456 GLN A CA 1
ATOM 3408 C C . GLN A 1 456 ? -9.789 -3.570 -1.770 1.00 92.75 456 GLN A C 1
ATOM 3410 O O . GLN A 1 456 ? -8.566 -3.616 -1.744 1.00 92.75 456 GLN A O 1
ATOM 3415 N N . THR A 1 457 ? -10.548 -4.305 -0.964 1.00 94.38 457 THR A N 1
ATOM 3416 C CA . THR A 1 457 ? -9.978 -5.365 -0.127 1.00 94.38 457 THR A CA 1
ATOM 3417 C C . THR A 1 457 ? -9.779 -6.618 -0.972 1.00 94.38 457 THR A C 1
ATOM 3419 O O . THR A 1 457 ? -10.705 -7.047 -1.662 1.00 94.38 457 THR A O 1
ATOM 3422 N N . GLY A 1 458 ? -8.598 -7.229 -0.906 1.00 94.06 458 GLY A N 1
ATOM 3423 C CA . GLY A 1 458 ? -8.292 -8.477 -1.599 1.00 94.06 458 GLY A CA 1
ATOM 3424 C C . GLY A 1 458 ? -6.851 -8.564 -2.097 1.00 94.06 458 GLY A C 1
ATOM 3425 O O . GLY A 1 458 ? -5.970 -7.832 -1.646 1.00 94.06 458 GLY A O 1
ATOM 3426 N N . VAL A 1 459 ? -6.626 -9.473 -3.048 1.00 97.75 459 VAL A N 1
ATOM 3427 C CA . VAL A 1 459 ? -5.331 -9.641 -3.716 1.00 97.75 459 VAL A CA 1
ATOM 3428 C C . VAL A 1 459 ? -5.202 -8.647 -4.866 1.00 97.75 459 VAL A C 1
ATOM 3430 O O . VAL A 1 459 ? -5.964 -8.694 -5.830 1.00 97.75 459 VAL A O 1
ATOM 3433 N N . HIS A 1 460 ? -4.185 -7.798 -4.794 1.00 98.38 460 HIS A N 1
ATOM 3434 C CA . HIS A 1 460 ? -3.749 -6.933 -5.882 1.00 98.38 460 HIS A CA 1
ATOM 3435 C C . HIS A 1 460 ? -2.540 -7.571 -6.559 1.00 98.38 460 HIS A C 1
ATOM 3437 O O . HIS A 1 460 ? -1.584 -7.969 -5.892 1.00 98.38 460 HIS A O 1
ATOM 3443 N N . THR A 1 461 ? -2.579 -7.693 -7.885 1.00 98.62 461 THR A N 1
ATOM 3444 C CA . THR A 1 461 ? -1.506 -8.329 -8.659 1.00 98.62 461 THR A CA 1
ATOM 3445 C C . THR A 1 461 ? -0.853 -7.315 -9.589 1.00 98.62 461 THR A C 1
ATOM 3447 O O . THR A 1 461 ? -1.486 -6.843 -10.531 1.00 98.62 461 THR A O 1
ATOM 3450 N N . PHE A 1 462 ? 0.422 -7.016 -9.360 1.00 98.56 462 PHE A N 1
ATOM 3451 C CA . PHE A 1 462 ? 1.250 -6.210 -10.254 1.00 98.56 462 PHE A CA 1
ATOM 3452 C C . PHE A 1 462 ? 1.828 -7.093 -11.354 1.00 98.56 462 PHE A C 1
ATOM 3454 O O . PHE A 1 462 ? 2.317 -8.189 -11.074 1.00 98.56 462 PHE A O 1
ATOM 3461 N N . ILE A 1 463 ? 1.759 -6.635 -12.601 1.00 98.56 463 ILE A N 1
ATOM 3462 C CA . ILE A 1 463 ? 2.159 -7.403 -13.780 1.00 98.56 463 ILE A CA 1
ATOM 3463 C C . ILE A 1 463 ? 2.925 -6.491 -14.737 1.00 98.56 463 ILE A C 1
ATOM 3465 O O . ILE A 1 463 ? 2.450 -5.413 -15.088 1.00 98.56 463 ILE A O 1
ATOM 3469 N N . SER A 1 464 ? 4.073 -6.964 -15.212 1.00 97.88 464 SER A N 1
ATOM 3470 C CA . SER A 1 464 ? 4.794 -6.379 -16.342 1.00 97.88 464 SER A CA 1
ATOM 3471 C C . SER A 1 464 ? 5.115 -7.478 -17.350 1.00 97.88 464 SER A C 1
ATOM 3473 O O . SER A 1 464 ? 5.776 -8.467 -17.016 1.00 97.88 464 SER A O 1
ATOM 3475 N N . SER A 1 465 ? 4.605 -7.338 -18.575 1.00 96.25 465 SER A N 1
ATOM 3476 C CA . SER A 1 465 ? 4.795 -8.339 -19.629 1.00 96.25 465 SER A CA 1
ATOM 3477 C C . SER A 1 465 ? 6.086 -8.095 -20.399 1.00 96.25 465 SER A C 1
ATOM 3479 O O . SER A 1 465 ? 6.376 -6.970 -20.812 1.00 96.25 465 SER A O 1
ATOM 3481 N N . GLN A 1 466 ? 6.791 -9.187 -20.681 1.00 93.75 466 GLN A N 1
ATOM 3482 C CA . GLN A 1 466 ? 7.935 -9.239 -21.588 1.00 93.75 466 GLN A CA 1
ATOM 3483 C C . GLN A 1 466 ? 7.637 -8.703 -22.998 1.00 93.75 466 GLN A C 1
ATOM 3485 O O . GLN A 1 466 ? 8.542 -8.255 -23.693 1.00 93.75 466 GLN A O 1
ATOM 3490 N N . ASP A 1 467 ? 6.370 -8.748 -23.420 1.00 93.69 467 ASP A N 1
ATOM 3491 C CA . ASP A 1 467 ? 5.951 -8.307 -24.752 1.00 93.69 467 ASP A CA 1
ATOM 3492 C C . ASP A 1 467 ? 5.819 -6.787 -24.837 1.00 93.69 467 ASP A C 1
ATOM 3494 O O . ASP A 1 467 ? 5.717 -6.241 -25.930 1.00 93.69 467 ASP A O 1
ATOM 3498 N N . THR A 1 468 ? 5.772 -6.104 -23.690 1.00 94.12 468 THR A N 1
ATOM 3499 C CA . THR A 1 468 ? 5.470 -4.670 -23.606 1.00 94.12 468 THR A CA 1
ATOM 3500 C C . THR A 1 468 ? 6.502 -3.865 -22.837 1.00 94.12 468 THR A C 1
ATOM 3502 O O . THR A 1 468 ? 6.548 -2.652 -23.010 1.00 94.12 468 THR A O 1
ATOM 3505 N N . VAL A 1 469 ? 7.305 -4.494 -21.982 1.00 95.94 469 VAL A N 1
ATOM 3506 C CA . VAL A 1 469 ? 8.427 -3.814 -21.335 1.00 95.94 469 VAL A CA 1
ATOM 3507 C C . VAL A 1 469 ? 9.530 -3.567 -22.364 1.00 95.94 469 VAL A C 1
ATOM 3509 O O . VAL A 1 469 ? 9.872 -4.453 -23.145 1.00 95.94 469 VAL A O 1
ATOM 3512 N N . ASP A 1 470 ? 10.070 -2.355 -22.378 1.00 95.44 470 ASP A N 1
ATOM 3513 C CA . ASP A 1 470 ? 11.187 -1.967 -23.236 1.00 95.44 470 ASP A CA 1
ATOM 3514 C C . ASP A 1 470 ? 12.133 -1.071 -22.418 1.00 95.44 470 ASP A C 1
ATOM 3516 O O . ASP A 1 470 ? 11.799 0.092 -22.179 1.00 95.44 470 ASP A O 1
ATOM 3520 N N . ASN A 1 471 ? 13.217 -1.589 -21.825 1.00 95.50 471 ASN A N 1
ATOM 3521 C CA . ASN A 1 471 ? 13.689 -2.988 -21.849 1.00 95.50 471 ASN A CA 1
ATOM 3522 C C . ASN A 1 471 ? 13.525 -3.710 -20.515 1.00 95.50 471 ASN A C 1
ATOM 3524 O O . ASN A 1 471 ? 13.213 -4.898 -20.512 1.00 95.50 471 ASN A O 1
ATOM 3528 N N . TRP A 1 472 ? 13.719 -3.023 -19.394 1.00 97.56 472 TRP A N 1
ATOM 3529 C CA . TRP A 1 472 ? 13.686 -3.611 -18.060 1.00 97.56 472 TRP A CA 1
ATOM 3530 C C . TRP A 1 472 ? 12.642 -2.927 -17.193 1.00 97.56 472 TRP A C 1
ATOM 3532 O O . TRP A 1 472 ? 12.515 -1.703 -17.204 1.00 97.56 472 TRP A O 1
ATOM 3542 N N . ALA A 1 473 ? 11.943 -3.723 -16.390 1.00 98.06 473 ALA A N 1
ATOM 3543 C CA . ALA A 1 473 ? 11.149 -3.215 -15.288 1.00 98.06 473 ALA A CA 1
ATOM 3544 C C . ALA A 1 473 ? 11.298 -4.098 -14.052 1.00 98.06 473 ALA A C 1
ATOM 3546 O O . ALA A 1 473 ? 11.180 -5.323 -14.135 1.00 98.06 473 ALA A O 1
ATOM 3547 N N . TYR A 1 474 ? 11.547 -3.456 -12.919 1.00 98.44 474 TYR A N 1
ATOM 3548 C CA . TYR A 1 474 ? 11.736 -4.073 -11.614 1.00 98.44 474 TYR A CA 1
ATOM 3549 C C . TYR A 1 474 ? 10.804 -3.408 -10.613 1.00 98.44 474 TYR A C 1
ATOM 3551 O O . TYR A 1 474 ? 10.578 -2.199 -10.677 1.00 98.44 474 TYR A O 1
ATOM 3559 N N . MET A 1 475 ? 10.297 -4.187 -9.665 1.00 98.38 475 MET A N 1
ATOM 3560 C CA . MET A 1 475 ? 9.487 -3.662 -8.576 1.00 98.38 475 MET A CA 1
ATOM 3561 C C . MET A 1 475 ? 9.945 -4.233 -7.241 1.00 98.38 475 MET A C 1
ATOM 3563 O O . MET A 1 475 ? 10.255 -5.418 -7.131 1.00 98.38 475 MET A O 1
ATOM 3567 N N . TRP A 1 476 ? 9.929 -3.390 -6.219 1.00 98.56 476 TRP A N 1
ATOM 3568 C CA . TRP A 1 476 ? 10.083 -3.749 -4.816 1.00 98.56 476 TRP A CA 1
ATOM 3569 C C . TRP A 1 476 ? 8.866 -3.239 -4.058 1.00 98.56 476 TRP A C 1
ATOM 3571 O O . TRP A 1 476 ? 8.342 -2.166 -4.362 1.00 98.56 476 TRP A O 1
ATOM 3581 N N . VAL A 1 477 ? 8.405 -4.025 -3.091 1.00 97.44 477 VAL A N 1
ATOM 3582 C CA . VAL A 1 477 ? 7.215 -3.743 -2.283 1.00 97.44 477 VAL A CA 1
ATOM 3583 C C . VAL A 1 477 ? 7.559 -3.999 -0.818 1.00 97.44 477 VAL A C 1
ATOM 3585 O O . VAL A 1 477 ? 8.369 -4.878 -0.522 1.00 97.44 477 VAL A O 1
ATOM 3588 N N . GLY A 1 478 ? 6.957 -3.243 0.099 1.00 95.12 478 GLY A N 1
ATOM 3589 C CA . GLY A 1 478 ? 7.230 -3.383 1.533 1.00 95.12 478 GLY A CA 1
ATOM 3590 C C . GLY A 1 478 ? 8.614 -2.847 1.902 1.00 95.12 478 GLY A C 1
ATOM 3591 O O . GLY A 1 478 ? 9.103 -1.907 1.279 1.00 95.12 478 GLY A O 1
ATOM 3592 N N . ASP A 1 479 ? 9.265 -3.450 2.895 1.00 93.56 479 ASP A N 1
ATOM 3593 C CA . ASP A 1 479 ? 10.541 -2.950 3.431 1.00 93.56 479 ASP A CA 1
ATOM 3594 C C . ASP A 1 479 ? 11.661 -2.885 2.384 1.00 93.56 479 ASP A C 1
ATOM 3596 O O . ASP A 1 479 ? 12.495 -1.979 2.413 1.00 93.56 479 ASP A O 1
ATOM 3600 N N . ALA A 1 480 ? 11.647 -3.797 1.407 1.00 95.25 480 ALA A N 1
ATOM 3601 C CA . ALA A 1 480 ? 12.610 -3.791 0.311 1.00 95.25 480 ALA A CA 1
ATOM 3602 C C . ALA A 1 480 ? 12.524 -2.509 -0.532 1.00 95.25 480 ALA A C 1
ATOM 3604 O O . ALA A 1 480 ? 13.525 -2.099 -1.111 1.00 95.25 480 ALA A O 1
ATOM 3605 N N . ALA A 1 481 ? 11.358 -1.856 -0.592 1.00 96.69 481 ALA A N 1
ATOM 3606 C CA . ALA A 1 481 ? 11.148 -0.684 -1.426 1.00 96.69 481 ALA A CA 1
ATOM 3607 C C . ALA A 1 481 ? 11.930 0.548 -0.957 1.00 96.69 481 ALA A C 1
ATOM 3609 O O . ALA A 1 481 ? 12.307 1.338 -1.810 1.00 96.69 481 ALA A O 1
ATOM 3610 N N . TYR A 1 482 ? 12.202 0.732 0.337 1.00 92.94 482 TYR A N 1
ATOM 3611 C CA . TYR A 1 482 ? 12.781 1.988 0.831 1.00 92.94 482 TYR A CA 1
ATOM 3612 C C . TYR A 1 482 ? 14.190 2.242 0.286 1.00 92.94 482 TYR A C 1
ATOM 3614 O O . TYR A 1 482 ? 14.368 3.063 -0.606 1.00 92.94 482 TYR A O 1
ATOM 3622 N N . SER A 1 483 ? 15.184 1.503 0.776 1.00 85.38 483 SER A N 1
ATOM 3623 C CA . SER A 1 483 ? 16.592 1.718 0.409 1.00 85.38 483 SER A CA 1
ATOM 3624 C C . SER A 1 483 ? 17.390 0.428 0.238 1.00 85.38 483 SER A C 1
ATOM 3626 O O . SER A 1 483 ? 18.460 0.421 -0.375 1.00 85.38 483 SER A O 1
ATOM 3628 N N . ALA A 1 484 ? 16.845 -0.705 0.691 1.00 88.19 484 ALA A N 1
ATOM 3629 C CA . ALA A 1 484 ? 17.473 -2.016 0.568 1.00 88.19 484 ALA A CA 1
ATOM 3630 C C . ALA A 1 484 ? 17.281 -2.665 -0.814 1.00 88.19 484 ALA A C 1
ATOM 3632 O O . ALA A 1 484 ? 17.834 -3.732 -1.051 1.00 88.19 484 ALA A O 1
ATOM 3633 N N . TRP A 1 485 ? 16.532 -2.051 -1.735 1.00 95.06 485 TRP A N 1
ATOM 3634 C CA . TRP A 1 485 ? 16.174 -2.661 -3.018 1.00 95.06 485 TRP A CA 1
ATOM 3635 C C . TRP A 1 485 ? 17.394 -3.035 -3.870 1.00 95.06 485 TRP A C 1
ATOM 3637 O O . TRP A 1 485 ? 18.256 -2.207 -4.148 1.00 95.06 485 TRP A O 1
ATOM 3647 N N . ASP A 1 486 ? 17.476 -4.276 -4.318 1.00 95.75 486 ASP A N 1
ATOM 3648 C CA . ASP A 1 486 ? 18.473 -4.765 -5.266 1.00 95.75 486 ASP A CA 1
ATOM 3649 C C . ASP A 1 486 ? 17.909 -5.937 -6.087 1.00 95.75 486 ASP A C 1
ATOM 3651 O O . ASP A 1 486 ? 16.758 -6.352 -5.922 1.00 95.75 486 ASP A O 1
ATOM 3655 N N . ASP A 1 487 ? 18.698 -6.466 -7.018 1.00 95.12 487 ASP A N 1
ATOM 3656 C CA . ASP A 1 487 ? 18.293 -7.595 -7.857 1.00 95.12 487 ASP A CA 1
ATOM 3657 C C . ASP A 1 487 ? 17.946 -8.876 -7.064 1.00 95.12 487 ASP A C 1
ATOM 3659 O O . ASP A 1 487 ? 17.205 -9.717 -7.576 1.00 95.12 487 ASP A O 1
ATOM 3663 N N . SER A 1 488 ? 18.455 -9.048 -5.837 1.00 96.06 488 SER A N 1
ATOM 3664 C CA . SER A 1 488 ? 18.266 -10.254 -5.017 1.00 96.06 488 SER A CA 1
ATOM 3665 C C . SER A 1 488 ? 16.954 -10.266 -4.231 1.00 96.06 488 SER A C 1
ATOM 3667 O O . SER A 1 488 ? 16.424 -11.340 -3.948 1.00 96.06 488 SER A O 1
ATOM 3669 N N . ASN A 1 489 ? 16.406 -9.090 -3.915 1.00 96.31 489 ASN A N 1
ATOM 3670 C CA . ASN A 1 489 ? 15.172 -8.932 -3.138 1.00 96.31 489 ASN A CA 1
ATOM 3671 C C . ASN A 1 489 ? 14.016 -8.308 -3.938 1.00 96.31 489 ASN A C 1
ATOM 3673 O O . ASN A 1 489 ? 13.045 -7.813 -3.362 1.00 96.31 489 ASN A O 1
ATOM 3677 N N . THR A 1 490 ? 14.115 -8.319 -5.268 1.00 96.88 490 THR A N 1
ATOM 3678 C CA . THR A 1 490 ? 13.065 -7.799 -6.144 1.00 96.88 490 THR A CA 1
ATOM 3679 C C . THR A 1 490 ? 11.774 -8.610 -6.026 1.00 96.88 490 THR A C 1
ATOM 3681 O O . THR A 1 490 ? 11.783 -9.840 -6.050 1.00 96.88 490 THR A O 1
ATOM 3684 N N . ALA A 1 491 ? 10.645 -7.909 -5.912 1.00 97.81 491 ALA A N 1
ATOM 3685 C CA . ALA A 1 491 ? 9.319 -8.515 -5.862 1.00 97.81 491 ALA A CA 1
ATOM 3686 C C . ALA A 1 491 ? 8.948 -9.122 -7.223 1.00 97.81 491 ALA A C 1
ATOM 3688 O O . ALA A 1 491 ? 8.395 -10.218 -7.294 1.00 97.81 491 ALA A O 1
ATOM 3689 N N . PHE A 1 492 ? 9.297 -8.430 -8.311 1.00 97.62 492 PHE A N 1
ATOM 3690 C CA . PHE A 1 492 ? 9.369 -9.023 -9.639 1.00 97.62 492 PHE A CA 1
ATOM 3691 C C . PHE A 1 492 ? 10.352 -8.272 -10.533 1.00 97.62 492 PHE A C 1
ATOM 3693 O O . PHE A 1 492 ? 10.564 -7.068 -10.387 1.00 97.62 492 PHE A O 1
ATOM 3700 N N . LYS A 1 493 ? 10.833 -8.982 -11.555 1.00 95.94 493 LYS A N 1
ATOM 3701 C CA . LYS A 1 493 ? 11.541 -8.410 -12.700 1.00 95.94 493 LYS A CA 1
ATOM 3702 C C . LYS A 1 493 ? 10.887 -8.831 -14.009 1.00 95.94 493 LYS A C 1
ATOM 3704 O O . LYS A 1 493 ? 10.367 -9.938 -14.126 1.00 95.94 493 LYS A O 1
ATOM 3709 N N . SER A 1 494 ? 10.947 -7.953 -14.994 1.00 96.50 494 SER A N 1
ATOM 3710 C CA . SER A 1 494 ? 10.573 -8.219 -16.379 1.00 96.50 494 SER A CA 1
ATOM 3711 C C . SER A 1 494 ? 11.619 -7.606 -17.299 1.00 96.50 494 SER A C 1
ATOM 3713 O O . SER A 1 494 ? 12.198 -6.566 -16.980 1.00 96.50 494 SER A O 1
ATOM 3715 N N . SER A 1 495 ? 11.905 -8.285 -18.401 1.00 94.75 495 SER A N 1
ATOM 3716 C CA . SER A 1 495 ? 13.009 -7.933 -19.283 1.00 94.75 495 SER A CA 1
ATOM 3717 C C . SER A 1 495 ? 12.722 -8.369 -20.710 1.00 94.75 495 SER A C 1
ATOM 3719 O O . SER A 1 495 ? 12.368 -9.526 -20.944 1.00 94.75 495 SER A O 1
ATOM 3721 N N . ARG A 1 496 ? 12.952 -7.461 -21.657 1.00 92.25 496 ARG A N 1
ATOM 3722 C CA . ARG A 1 496 ? 12.953 -7.699 -23.102 1.00 92.25 496 ARG A CA 1
ATOM 3723 C C . ARG A 1 496 ? 14.356 -7.480 -23.677 1.00 92.25 496 ARG A C 1
ATOM 3725 O O . ARG A 1 496 ? 14.566 -6.674 -24.575 1.00 92.25 496 ARG A O 1
ATOM 3732 N N . THR A 1 497 ? 15.317 -8.210 -23.121 1.00 87.69 497 THR A N 1
ATOM 3733 C CA . THR A 1 497 ? 16.753 -8.128 -23.433 1.00 87.69 497 THR A CA 1
ATOM 3734 C C . THR A 1 497 ? 17.286 -9.527 -23.708 1.00 87.69 497 THR A C 1
ATOM 3736 O O . THR A 1 497 ? 16.905 -10.456 -23.000 1.00 87.69 497 THR A O 1
ATOM 3739 N N . GLY A 1 498 ? 18.172 -9.672 -24.702 1.00 72.19 498 GLY A N 1
ATOM 3740 C CA . GLY A 1 498 ? 19.062 -10.835 -24.832 1.00 72.19 498 GLY A CA 1
ATOM 3741 C C . GLY A 1 498 ? 18.407 -12.212 -24.662 1.00 72.19 498 GLY A C 1
ATOM 3742 O O . GLY A 1 498 ? 18.840 -12.949 -23.787 1.00 72.19 498 GLY A O 1
ATOM 3743 N N . ALA A 1 499 ? 17.370 -12.509 -25.462 1.00 74.00 499 ALA A N 1
ATOM 3744 C CA . ALA A 1 499 ? 16.458 -13.660 -25.352 1.00 74.00 499 ALA A CA 1
ATOM 3745 C C . ALA A 1 499 ? 17.005 -14.905 -24.596 1.00 74.00 499 ALA A C 1
ATOM 3747 O O . ALA A 1 499 ? 18.106 -15.369 -24.902 1.00 74.00 499 ALA A O 1
ATOM 3748 N N . PRO A 1 500 ? 16.215 -15.527 -23.694 1.00 81.88 500 PRO A N 1
ATOM 3749 C CA . PRO A 1 500 ? 14.759 -15.411 -23.570 1.00 81.88 500 PRO A CA 1
ATOM 3750 C C . PRO A 1 500 ? 14.291 -14.198 -22.756 1.00 81.88 500 PRO A C 1
ATOM 3752 O O . PRO A 1 500 ? 14.901 -13.816 -21.761 1.00 81.88 500 PRO A O 1
ATOM 3755 N N . TYR A 1 501 ? 13.172 -13.611 -23.180 1.00 91.62 501 TYR A N 1
ATOM 3756 C CA . TYR A 1 501 ? 12.517 -12.534 -22.440 1.00 91.62 501 TYR A CA 1
ATOM 3757 C C . TYR A 1 501 ? 11.784 -13.076 -21.206 1.00 91.62 501 TYR A C 1
ATOM 3759 O O . TYR A 1 501 ? 11.497 -14.271 -21.116 1.00 91.62 501 TYR A O 1
ATOM 3767 N N . VAL A 1 502 ? 11.520 -12.199 -20.236 1.00 94.06 502 VAL A N 1
ATOM 3768 C CA . VAL A 1 502 ? 10.958 -12.572 -18.932 1.00 94.06 502 VAL A CA 1
ATOM 3769 C C . VAL A 1 502 ? 9.830 -11.621 -18.555 1.00 94.06 502 VAL A C 1
ATOM 3771 O O . VAL A 1 502 ? 9.994 -10.403 -18.603 1.00 94.06 502 VAL A O 1
ATOM 3774 N N . SER A 1 503 ? 8.688 -12.176 -18.148 1.00 97.06 503 SER A N 1
ATOM 3775 C CA . SER A 1 503 ? 7.581 -11.416 -17.555 1.00 97.06 503 SER A CA 1
ATOM 3776 C C . SER A 1 503 ? 7.672 -11.429 -16.032 1.00 97.06 503 SER A C 1
ATOM 3778 O O . SER A 1 503 ? 8.131 -12.405 -15.441 1.00 97.06 503 SER A O 1
ATOM 3780 N N . GLY A 1 504 ? 7.190 -10.364 -15.400 1.00 97.06 504 GLY A N 1
ATOM 3781 C CA . GLY A 1 504 ? 7.182 -10.203 -13.952 1.00 97.06 504 GLY A CA 1
ATOM 3782 C C . GLY A 1 504 ? 5.764 -10.152 -13.395 1.00 97.06 504 GLY A C 1
ATOM 3783 O O . GLY A 1 504 ? 4.872 -9.550 -13.997 1.00 97.06 504 GLY A O 1
ATOM 3784 N N . ARG A 1 505 ? 5.558 -10.782 -12.236 1.00 98.25 505 ARG A N 1
ATOM 3785 C CA . ARG A 1 505 ? 4.303 -10.737 -11.482 1.00 98.25 505 ARG A CA 1
ATOM 3786 C C . ARG A 1 505 ? 4.585 -10.736 -9.984 1.00 98.25 505 ARG A C 1
ATOM 3788 O O . ARG A 1 505 ? 5.395 -11.534 -9.528 1.00 98.25 505 ARG A O 1
ATOM 3795 N N . TYR A 1 506 ? 3.851 -9.923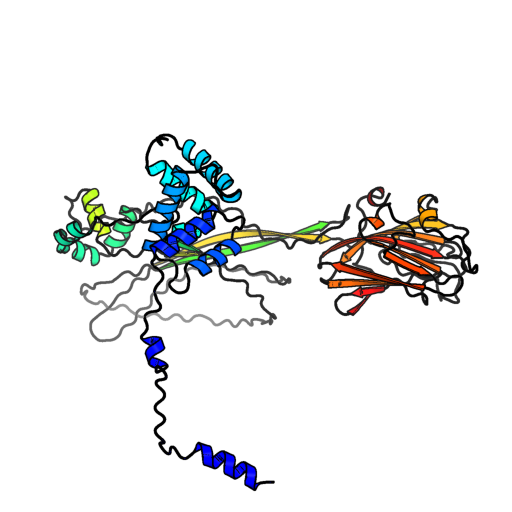 -9.232 1.00 98.44 506 TYR A N 1
ATOM 3796 C CA . TYR A 1 506 ? 3.841 -9.957 -7.769 1.00 98.44 506 TYR A CA 1
ATOM 3797 C C . TYR A 1 506 ? 2.424 -9.774 -7.223 1.00 98.44 506 TYR A C 1
ATOM 3799 O O . TYR A 1 506 ? 1.623 -9.057 -7.821 1.00 98.44 506 TYR A O 1
ATOM 3807 N N . GLN A 1 507 ? 2.112 -10.423 -6.102 1.00 98.38 507 GLN A N 1
ATOM 3808 C CA . GLN A 1 507 ? 0.801 -10.370 -5.457 1.00 98.38 507 GLN A CA 1
ATOM 3809 C C . GLN A 1 507 ? 0.927 -9.878 -4.023 1.00 98.38 507 GLN A C 1
ATOM 3811 O O . GLN A 1 507 ? 1.798 -10.332 -3.285 1.00 98.38 507 GLN A O 1
ATOM 3816 N N . VAL A 1 508 ? 0.019 -8.991 -3.625 1.00 96.50 508 VAL A N 1
ATOM 3817 C CA . VAL A 1 508 ? -0.088 -8.493 -2.254 1.00 96.50 508 VAL A CA 1
ATOM 3818 C C . VAL A 1 508 ? -1.548 -8.510 -1.813 1.00 96.50 508 VAL A C 1
ATOM 3820 O O . VAL A 1 508 ? -2.439 -8.098 -2.555 1.00 96.50 508 VAL A O 1
ATOM 3823 N N . GLN A 1 509 ? -1.798 -9.023 -0.610 1.00 96.62 509 GLN A N 1
ATOM 3824 C CA . GLN A 1 509 ? -3.108 -8.982 0.034 1.00 96.62 509 GLN A CA 1
ATOM 3825 C C . GLN A 1 509 ? -3.216 -7.682 0.836 1.00 96.62 509 GLN A C 1
ATOM 3827 O O . GLN A 1 509 ? -2.348 -7.408 1.662 1.00 96.62 509 GLN A O 1
ATOM 3832 N N . MET A 1 510 ? -4.265 -6.896 0.603 1.00 94.62 510 MET A N 1
ATOM 3833 C CA . MET A 1 510 ? -4.470 -5.592 1.245 1.00 94.62 510 MET A CA 1
ATOM 3834 C C . MET A 1 510 ? -5.952 -5.373 1.565 1.00 94.62 510 MET A C 1
ATOM 3836 O O . MET A 1 510 ? -6.826 -5.955 0.918 1.00 94.62 510 MET A O 1
ATOM 3840 N N . ASN A 1 511 ? -6.250 -4.528 2.547 1.00 91.25 511 ASN A N 1
ATOM 3841 C CA . ASN A 1 511 ? -7.584 -3.978 2.763 1.00 91.25 511 ASN A CA 1
ATOM 3842 C C . ASN A 1 511 ? -7.767 -2.690 1.956 1.00 91.25 511 ASN A C 1
ATOM 3844 O O . ASN A 1 511 ? -6.810 -1.964 1.694 1.00 91.25 511 ASN A O 1
ATOM 3848 N N . ALA A 1 512 ? -9.007 -2.375 1.583 1.00 89.44 512 ALA A N 1
ATOM 3849 C CA . ALA A 1 512 ? -9.323 -1.079 0.998 1.00 89.44 512 ALA A CA 1
ATOM 3850 C C . ALA A 1 512 ? -8.875 0.051 1.942 1.00 89.44 512 ALA A C 1
ATOM 3852 O O . ALA A 1 512 ? -9.199 0.037 3.127 1.00 89.44 512 ALA A O 1
ATOM 3853 N N . GLY A 1 513 ? -8.138 1.021 1.405 1.00 89.12 513 GLY A N 1
ATOM 3854 C CA . GLY A 1 513 ? -7.543 2.125 2.156 1.00 89.12 513 GLY A CA 1
ATOM 3855 C C . GLY A 1 513 ? -6.118 1.863 2.650 1.00 89.12 513 GLY A C 1
ATOM 3856 O O . GLY A 1 513 ? -5.437 2.827 2.994 1.00 89.12 513 GLY A O 1
ATOM 3857 N N . ASP A 1 514 ? -5.638 0.614 2.646 1.00 93.62 514 ASP A N 1
ATOM 3858 C CA . ASP A 1 514 ? -4.236 0.321 2.952 1.00 93.62 514 ASP A CA 1
ATOM 3859 C C . ASP A 1 514 ? -3.321 0.966 1.908 1.00 93.62 514 ASP A C 1
ATOM 3861 O O . ASP A 1 514 ? -3.667 1.080 0.727 1.00 93.62 514 ASP A O 1
ATOM 3865 N N . ALA A 1 515 ? -2.113 1.328 2.330 1.00 96.88 515 ALA A N 1
ATOM 3866 C CA . ALA A 1 515 ? -1.058 1.739 1.425 1.00 96.88 515 ALA A CA 1
ATOM 3867 C C . ALA A 1 515 ? 0.266 1.043 1.743 1.00 96.88 515 ALA A C 1
ATOM 3869 O O . ALA A 1 515 ? 0.679 0.953 2.899 1.00 96.88 515 ALA A O 1
ATOM 3870 N N . VAL A 1 516 ? 0.951 0.563 0.707 1.00 97.38 516 VAL A N 1
ATOM 3871 C CA . VAL A 1 516 ? 2.220 -0.171 0.824 1.00 97.38 516 VAL A CA 1
ATOM 3872 C C . VAL A 1 516 ? 3.323 0.572 0.068 1.00 97.38 516 VAL A C 1
ATOM 3874 O O . VAL A 1 516 ? 3.059 1.057 -1.035 1.00 97.38 516 VAL A O 1
ATOM 3877 N N . PRO A 1 517 ? 4.544 0.700 0.624 1.00 98.19 517 PRO A N 1
ATOM 3878 C CA . PRO A 1 517 ? 5.656 1.328 -0.080 1.00 98.19 517 PRO A CA 1
ATOM 3879 C C . PRO A 1 517 ? 6.014 0.526 -1.329 1.00 98.19 517 PRO A C 1
ATOM 3881 O O . PRO A 1 517 ? 6.020 -0.710 -1.317 1.00 98.19 517 PRO A O 1
ATOM 3884 N N . VAL A 1 518 ? 6.318 1.248 -2.400 1.00 98.25 518 VAL A N 1
ATOM 3885 C CA . VAL A 1 518 ? 6.722 0.699 -3.687 1.00 98.25 518 VAL A CA 1
ATOM 3886 C C . VAL A 1 518 ? 7.906 1.478 -4.241 1.00 98.25 518 VAL A C 1
ATOM 3888 O O . VAL A 1 518 ? 7.930 2.709 -4.221 1.00 98.25 518 VAL A O 1
ATOM 3891 N N . THR A 1 519 ? 8.860 0.732 -4.786 1.00 98.38 519 THR A N 1
ATOM 3892 C CA . THR A 1 519 ? 9.899 1.265 -5.663 1.00 98.38 519 THR A CA 1
ATOM 3893 C C . THR A 1 519 ? 9.788 0.547 -6.987 1.00 98.38 519 THR A C 1
ATOM 3895 O O . THR A 1 519 ? 9.758 -0.682 -7.032 1.00 98.38 519 THR A O 1
ATOM 3898 N N . TYR A 1 520 ? 9.687 1.307 -8.067 1.00 98.56 520 TYR A N 1
ATOM 3899 C CA . TYR A 1 520 ? 9.590 0.790 -9.420 1.00 98.56 520 TYR A CA 1
ATOM 3900 C C . TYR A 1 520 ? 10.725 1.380 -10.249 1.00 98.56 520 TYR A C 1
ATOM 3902 O O . TYR A 1 520 ? 10.913 2.591 -10.288 1.00 98.56 520 TYR A O 1
ATOM 3910 N N . LEU A 1 521 ? 11.502 0.521 -10.894 1.00 98.62 521 LEU A N 1
ATOM 3911 C CA . LEU A 1 521 ? 12.562 0.915 -11.812 1.00 98.62 521 LEU A CA 1
ATOM 3912 C C . LEU A 1 521 ? 12.129 0.514 -13.212 1.00 98.62 521 LEU A C 1
ATOM 3914 O O . LEU A 1 521 ? 11.878 -0.662 -13.459 1.00 98.62 521 LEU A O 1
ATOM 3918 N N . TRP A 1 522 ? 12.105 1.476 -14.125 1.00 98.62 522 TRP A N 1
ATOM 3919 C CA . TRP A 1 522 ? 12.083 1.218 -15.559 1.00 98.62 522 TRP A CA 1
ATOM 3920 C C . TRP A 1 522 ? 13.413 1.658 -16.162 1.00 98.62 522 TRP A C 1
ATOM 3922 O O . TRP A 1 522 ? 13.929 2.713 -15.796 1.00 98.62 522 TRP A O 1
ATOM 3932 N N . ALA A 1 523 ? 13.962 0.878 -17.086 1.00 98.31 523 ALA A N 1
ATOM 3933 C CA . ALA A 1 523 ? 15.172 1.240 -17.812 1.00 98.31 523 ALA A CA 1
ATOM 3934 C C . ALA A 1 523 ? 15.115 0.762 -19.262 1.00 98.31 523 ALA A C 1
ATOM 3936 O O . ALA A 1 523 ? 14.581 -0.308 -19.558 1.00 98.31 523 ALA A O 1
ATOM 3937 N N . ASN A 1 524 ? 15.704 1.543 -20.158 1.00 97.75 524 ASN A N 1
ATOM 3938 C CA . ASN A 1 524 ? 15.746 1.276 -21.585 1.00 97.75 524 ASN A CA 1
ATOM 3939 C C . ASN A 1 524 ? 17.183 1.370 -22.084 1.00 97.75 524 ASN A C 1
ATOM 3941 O O . ASN A 1 524 ? 17.864 2.359 -21.831 1.00 97.75 524 ASN A O 1
ATOM 3945 N N . GLY A 1 525 ? 17.634 0.316 -22.754 1.00 95.56 525 GLY A N 1
ATOM 3946 C CA . GLY A 1 525 ? 19.005 0.122 -23.216 1.00 95.56 525 GLY A CA 1
ATOM 3947 C C . GLY A 1 525 ? 19.141 0.105 -24.730 1.00 95.56 525 GLY A C 1
ATOM 3948 O O . GLY A 1 525 ? 20.112 -0.464 -25.236 1.00 95.56 525 GLY A O 1
ATOM 3949 N N . GLY A 1 526 ? 18.175 0.674 -25.445 1.00 94.00 526 GLY A N 1
ATOM 3950 C CA . GLY A 1 526 ? 18.192 0.829 -26.890 1.00 94.00 526 GLY A CA 1
ATOM 3951 C C . GLY A 1 526 ? 16.901 1.455 -27.426 1.00 94.00 526 GLY A C 1
ATOM 3952 O O . GLY A 1 526 ? 15.812 1.056 -27.041 1.00 94.00 526 GLY A O 1
ATOM 3953 N N . GLY A 1 527 ? 16.997 2.386 -28.372 1.00 94.94 527 GLY A N 1
ATOM 3954 C CA . GLY A 1 527 ? 15.895 2.837 -29.220 1.00 94.94 527 GLY A CA 1
ATOM 3955 C C . GLY A 1 527 ? 14.679 3.415 -28.484 1.00 94.94 527 GLY A C 1
ATOM 3956 O O . GLY A 1 527 ? 14.783 4.274 -27.601 1.00 94.94 527 GLY A O 1
ATOM 3957 N N . VAL A 1 528 ? 13.497 3.021 -28.959 1.00 96.56 528 VAL A N 1
ATOM 3958 C CA . VAL A 1 528 ? 12.204 3.415 -28.386 1.00 96.56 528 VAL A CA 1
ATOM 3959 C C . VAL A 1 528 ? 12.010 2.766 -27.017 1.00 96.56 528 VAL A C 1
ATOM 3961 O O . VAL A 1 528 ? 12.580 1.723 -26.747 1.00 96.56 528 VAL A O 1
ATOM 3964 N N . GLY A 1 529 ? 11.203 3.377 -26.153 1.00 96.44 529 GLY A N 1
ATOM 3965 C CA . GLY A 1 529 ? 10.985 2.883 -24.792 1.00 96.44 529 GLY A CA 1
ATOM 3966 C C . GLY A 1 529 ? 9.509 2.762 -24.432 1.00 96.44 529 GLY A C 1
ATOM 3967 O O . GLY A 1 529 ? 8.685 3.558 -24.904 1.00 96.44 529 GLY A O 1
ATOM 3968 N N . GLN A 1 530 ? 9.187 1.796 -23.568 1.00 97.25 530 GLN A N 1
ATOM 3969 C CA . GLN A 1 530 ? 7.864 1.601 -22.981 1.00 97.25 530 GLN A CA 1
ATOM 3970 C C . GLN A 1 530 ? 7.959 0.965 -21.588 1.00 97.25 530 GLN A C 1
ATOM 3972 O O . GLN A 1 530 ? 8.580 -0.081 -21.392 1.00 97.25 530 GLN A O 1
ATOM 3977 N N . SER A 1 531 ? 7.254 1.569 -20.634 1.00 97.50 531 SER A N 1
ATOM 3978 C CA . SER A 1 531 ? 6.858 0.946 -19.376 1.00 97.50 531 SER A CA 1
ATOM 3979 C C . SER A 1 531 ? 5.365 0.649 -19.441 1.00 97.50 531 SER A C 1
ATOM 3981 O O . SER A 1 531 ? 4.562 1.544 -19.712 1.00 97.50 531 SER A O 1
ATOM 3983 N N . ARG A 1 532 ? 4.972 -0.600 -19.181 1.00 96.69 532 ARG A N 1
ATOM 3984 C CA . ARG A 1 532 ? 3.560 -0.986 -19.090 1.00 96.69 532 ARG A CA 1
ATOM 3985 C C . ARG A 1 532 ? 3.324 -1.850 -17.862 1.00 96.69 532 ARG A C 1
ATOM 3987 O O . ARG A 1 532 ? 3.316 -3.077 -17.942 1.00 96.69 532 ARG A O 1
ATOM 3994 N N . LEU A 1 533 ? 3.095 -1.179 -16.739 1.00 97.88 533 LEU A N 1
ATOM 3995 C CA . LEU A 1 533 ? 2.617 -1.821 -15.527 1.00 97.88 533 LEU A CA 1
ATOM 3996 C C . LEU A 1 533 ? 1.103 -2.028 -15.629 1.00 97.88 533 LEU A C 1
ATOM 3998 O O . LEU A 1 533 ? 0.357 -1.135 -16.039 1.00 97.88 533 LEU A O 1
ATOM 4002 N N . GLN A 1 534 ? 0.654 -3.222 -15.265 1.00 98.38 534 GLN A N 1
ATOM 4003 C CA . GLN A 1 534 ? -0.753 -3.534 -15.082 1.00 98.38 534 GLN A CA 1
ATOM 4004 C C . GLN A 1 534 ? -0.993 -3.923 -13.628 1.00 98.38 534 GLN A C 1
ATOM 4006 O O . GLN A 1 534 ? -0.200 -4.655 -13.035 1.00 98.38 534 GLN A O 1
ATOM 4011 N N . ILE A 1 535 ? -2.111 -3.471 -13.072 1.00 98.31 535 ILE A N 1
ATOM 4012 C CA . ILE A 1 535 ? -2.568 -3.870 -11.745 1.00 98.31 535 ILE A CA 1
ATOM 4013 C C . ILE A 1 535 ? -3.893 -4.598 -11.919 1.00 98.31 535 ILE A C 1
ATOM 4015 O O . ILE A 1 535 ? -4.907 -3.988 -12.256 1.00 98.31 535 ILE A O 1
ATOM 4019 N N . GLN A 1 536 ? -3.882 -5.911 -11.721 1.00 98.44 536 GLN A N 1
ATOM 4020 C CA . GLN A 1 536 ? -5.104 -6.697 -11.647 1.00 98.44 536 GLN A CA 1
ATOM 4021 C C . GLN A 1 536 ? -5.663 -6.600 -10.225 1.00 98.44 536 GLN A C 1
ATOM 4023 O O . GLN A 1 536 ? -5.017 -6.995 -9.253 1.00 98.44 536 GLN A O 1
ATOM 4028 N N . MET A 1 537 ? -6.859 -6.036 -10.129 1.00 97.50 537 MET A N 1
ATOM 4029 C CA . MET A 1 537 ? -7.597 -5.793 -8.897 1.00 97.50 537 MET A CA 1
ATOM 4030 C C . MET A 1 537 ? -8.288 -7.078 -8.403 1.00 97.50 537 MET A C 1
ATOM 4032 O O . MET A 1 537 ? -8.506 -7.992 -9.205 1.00 97.50 537 MET A O 1
ATOM 4036 N N . PRO A 1 538 ? -8.711 -7.145 -7.125 1.00 96.06 538 PRO A N 1
ATOM 4037 C CA . PRO A 1 538 ? -9.384 -8.322 -6.564 1.00 96.06 538 PRO A CA 1
ATOM 4038 C C . PRO A 1 538 ? -10.637 -8.764 -7.332 1.00 96.06 538 PRO A C 1
ATOM 4040 O O . PRO A 1 538 ? -10.919 -9.953 -7.444 1.00 96.06 538 PRO A O 1
ATOM 4043 N N . ASN A 1 539 ? -11.373 -7.810 -7.907 1.00 94.94 539 ASN A N 1
ATOM 4044 C CA . ASN A 1 539 ? -12.552 -8.071 -8.736 1.00 94.94 539 ASN A CA 1
ATOM 4045 C C . ASN A 1 539 ? -12.225 -8.546 -10.171 1.00 94.94 539 ASN A C 1
ATOM 4047 O O . ASN A 1 539 ? -13.131 -8.692 -10.989 1.00 94.94 539 ASN A O 1
ATOM 4051 N N . GLY A 1 540 ? -10.945 -8.739 -10.504 1.00 95.19 540 GLY A N 1
ATOM 4052 C CA . GLY A 1 540 ? -10.467 -9.147 -11.823 1.00 95.19 540 GLY A CA 1
ATOM 4053 C C . GLY A 1 540 ? -10.248 -8.006 -12.821 1.00 95.19 540 GLY A C 1
ATOM 4054 O O . GLY A 1 540 ? -9.693 -8.257 -13.891 1.00 95.19 540 GLY A O 1
ATOM 4055 N N . ALA A 1 541 ? -10.628 -6.764 -12.499 1.00 96.38 541 ALA A N 1
ATOM 4056 C CA . ALA A 1 541 ? -10.386 -5.615 -13.369 1.00 96.38 541 ALA A CA 1
ATOM 4057 C C . ALA A 1 541 ? -8.883 -5.344 -13.519 1.00 96.38 541 ALA A C 1
ATOM 4059 O O . ALA A 1 541 ? -8.132 -5.436 -12.551 1.00 96.38 541 ALA A O 1
ATOM 4060 N N . VAL A 1 542 ? -8.445 -4.975 -14.724 1.00 97.06 542 VAL A N 1
ATOM 4061 C CA . VAL A 1 542 ? -7.041 -4.650 -15.004 1.00 97.06 542 VAL A CA 1
ATOM 4062 C C . VAL A 1 542 ? -6.897 -3.151 -15.218 1.00 97.06 542 VAL A C 1
ATOM 4064 O O . VAL A 1 542 ? -7.498 -2.577 -16.125 1.00 97.06 542 VAL A O 1
ATOM 4067 N N . VAL A 1 543 ? -6.072 -2.527 -14.388 1.00 96.25 543 VAL A N 1
ATOM 4068 C CA . VAL A 1 543 ? -5.769 -1.099 -14.417 1.00 96.25 543 VAL A CA 1
ATOM 4069 C C . VAL A 1 543 ? -4.418 -0.897 -15.093 1.00 96.25 543 VAL A C 1
ATOM 4071 O O . VAL A 1 543 ? -3.424 -1.488 -14.680 1.00 96.25 543 VAL A O 1
ATOM 4074 N N . THR A 1 544 ? -4.378 -0.064 -16.132 1.00 93.38 544 THR A N 1
ATOM 4075 C CA . THR A 1 544 ? -3.131 0.337 -16.816 1.00 93.38 544 THR A CA 1
ATOM 4076 C C . THR A 1 544 ? -2.870 1.840 -16.756 1.00 93.38 544 THR A C 1
ATOM 4078 O O . THR A 1 544 ? -1.809 2.292 -17.177 1.00 93.38 544 THR A O 1
ATOM 4081 N N . GLN A 1 545 ? -3.849 2.609 -16.274 1.00 92.38 545 GLN A N 1
ATOM 4082 C CA . GLN A 1 545 ? -3.728 4.024 -15.940 1.00 92.38 545 GLN A CA 1
ATOM 4083 C C . GLN A 1 545 ? -3.929 4.153 -14.441 1.00 92.38 545 GLN A C 1
ATOM 4085 O O . GLN A 1 545 ? -4.967 3.746 -13.926 1.00 92.38 545 GLN A O 1
ATOM 4090 N N . HIS A 1 546 ? -2.919 4.656 -13.744 1.00 95.25 546 HIS A N 1
ATOM 4091 C CA . HIS A 1 546 ? -2.846 4.521 -12.292 1.00 95.25 546 HIS A CA 1
ATOM 4092 C C . HIS A 1 546 ? -3.246 5.791 -11.532 1.00 95.25 546 HIS A C 1
ATOM 4094 O O . HIS A 1 546 ? -2.980 5.899 -10.333 1.00 95.25 546 HIS A O 1
ATOM 4100 N N . ASP A 1 547 ? -3.931 6.724 -12.197 1.00 93.12 547 ASP A N 1
ATOM 4101 C CA . ASP A 1 547 ? -4.530 7.885 -11.542 1.00 93.12 547 ASP A CA 1
ATOM 4102 C C . ASP A 1 547 ? -5.419 7.422 -10.382 1.00 93.12 547 ASP A C 1
ATOM 4104 O O . ASP A 1 547 ? -6.285 6.560 -10.542 1.00 93.12 547 ASP A O 1
ATOM 4108 N N . GLY A 1 548 ? -5.186 7.959 -9.187 1.00 94.31 548 GLY A N 1
ATOM 4109 C CA . GLY A 1 548 ? -5.892 7.532 -7.981 1.00 94.31 548 GLY A CA 1
ATOM 4110 C C . GLY A 1 548 ? -5.115 6.541 -7.111 1.00 94.31 548 GLY A C 1
ATOM 4111 O O . GLY A 1 548 ? -5.438 6.430 -5.930 1.00 94.31 548 GLY A O 1
ATOM 4112 N N . TYR A 1 549 ? -4.132 5.811 -7.643 1.00 96.88 549 TYR A N 1
ATOM 4113 C CA . TYR A 1 549 ? -3.563 4.624 -6.984 1.00 96.88 549 TYR A CA 1
ATOM 4114 C C . TYR A 1 549 ? -2.240 4.851 -6.261 1.00 96.88 549 TYR A C 1
ATOM 4116 O O . TYR A 1 549 ? -1.775 3.936 -5.586 1.00 96.88 549 TYR A O 1
ATOM 4124 N N . PHE A 1 550 ? -1.641 6.033 -6.378 1.00 97.81 550 PHE A N 1
ATOM 4125 C CA . PHE A 1 550 ? -0.343 6.312 -5.777 1.00 97.81 550 PHE A CA 1
ATOM 4126 C C . PHE A 1 550 ? -0.340 7.608 -4.972 1.00 97.81 550 PHE A C 1
ATOM 4128 O O . PHE A 1 550 ? -0.968 8.599 -5.361 1.00 97.81 550 PHE A O 1
ATOM 4135 N N . VAL A 1 551 ? 0.401 7.589 -3.866 1.00 96.50 551 VAL A N 1
ATOM 4136 C CA . VAL A 1 551 ? 0.689 8.755 -3.024 1.00 96.50 551 VAL A CA 1
ATOM 4137 C C . VAL A 1 551 ? 2.188 8.892 -2.791 1.00 96.50 551 VAL A C 1
ATOM 4139 O O . VAL A 1 551 ? 2.918 7.901 -2.679 1.00 96.50 551 VAL A O 1
ATOM 4142 N N . GLN A 1 552 ? 2.638 10.139 -2.709 1.00 95.56 552 GLN A N 1
ATOM 4143 C CA . GLN A 1 552 ? 4.036 10.476 -2.502 1.00 95.56 552 GLN A CA 1
ATOM 4144 C C . GLN A 1 552 ? 4.465 10.234 -1.053 1.00 95.56 552 GLN A C 1
ATOM 4146 O O . GLN A 1 552 ? 3.663 10.257 -0.110 1.00 95.56 552 GLN A O 1
ATOM 4151 N N . ALA A 1 553 ? 5.773 10.070 -0.873 1.00 93.00 553 ALA A N 1
ATOM 4152 C CA . ALA A 1 553 ? 6.377 10.185 0.441 1.00 93.00 553 ALA A CA 1
ATOM 4153 C C . ALA A 1 553 ? 6.308 11.627 0.965 1.00 93.00 553 ALA A C 1
ATOM 4155 O O . ALA A 1 553 ? 6.325 12.572 0.176 1.00 93.00 553 ALA A O 1
ATOM 4156 N N . CYS A 1 554 ? 6.275 11.822 2.286 1.00 89.12 554 CYS A N 1
ATOM 4157 C CA . CYS A 1 554 ? 6.301 13.181 2.848 1.00 89.12 554 CYS A CA 1
ATOM 4158 C C . CYS A 1 554 ? 7.649 13.882 2.658 1.00 89.12 554 CYS A C 1
ATOM 4160 O O . CYS A 1 554 ? 7.720 15.109 2.706 1.00 89.12 554 CYS A O 1
ATOM 4162 N N . SER A 1 555 ? 8.717 13.120 2.435 1.00 89.19 555 SER A N 1
ATOM 4163 C CA . SER A 1 555 ? 10.033 13.641 2.090 1.00 89.19 555 SER A CA 1
ATOM 4164 C C . SER A 1 555 ? 10.805 12.640 1.233 1.00 89.19 555 SER A C 1
ATOM 4166 O O . SER A 1 555 ? 10.550 11.435 1.260 1.00 89.19 555 SER A O 1
ATOM 4168 N N . ALA A 1 556 ? 11.811 13.135 0.510 1.00 83.38 556 ALA A N 1
ATOM 4169 C CA . ALA A 1 556 ? 12.726 12.284 -0.250 1.00 83.38 556 ALA A CA 1
ATOM 4170 C C . ALA A 1 556 ? 13.527 11.316 0.646 1.00 83.38 556 ALA A C 1
ATOM 4172 O O . ALA A 1 556 ? 13.922 10.251 0.188 1.00 83.38 556 ALA A O 1
ATOM 4173 N N . SER A 1 557 ? 13.728 11.650 1.929 1.00 88.44 557 SER A N 1
ATOM 4174 C CA . SER A 1 557 ? 14.497 10.824 2.870 1.00 88.44 557 SER A CA 1
ATOM 4175 C C . SER A 1 557 ? 13.820 9.507 3.250 1.00 88.44 557 SER A C 1
ATOM 4177 O O . SER A 1 557 ? 14.469 8.653 3.840 1.00 88.44 557 SER A O 1
ATOM 4179 N N . VAL A 1 558 ? 12.529 9.335 2.950 1.00 91.00 558 VAL A N 1
ATOM 4180 C CA . VAL A 1 558 ? 11.804 8.082 3.218 1.00 91.00 558 VAL A CA 1
ATOM 4181 C C . VAL A 1 558 ? 12.356 6.926 2.374 1.00 91.00 558 VAL A C 1
ATOM 4183 O O . VAL A 1 558 ? 12.385 5.795 2.842 1.00 91.00 558 VAL A O 1
ATOM 4186 N N . PHE A 1 559 ? 12.819 7.211 1.153 1.00 91.88 559 PHE A N 1
ATOM 4187 C CA . PHE A 1 559 ? 13.331 6.227 0.186 1.00 91.88 559 PHE A CA 1
ATOM 4188 C C . PHE A 1 559 ? 14.835 6.405 -0.107 1.00 91.88 559 PHE A C 1
ATOM 4190 O O . PHE A 1 559 ? 15.313 5.992 -1.163 1.00 91.88 559 PHE A O 1
ATOM 4197 N N . ALA A 1 560 ? 15.563 7.075 0.792 1.00 79.31 560 ALA A N 1
ATOM 4198 C CA . ALA A 1 560 ? 16.983 7.393 0.620 1.00 79.31 560 ALA A CA 1
ATOM 4199 C C . ALA A 1 560 ? 17.918 6.243 1.011 1.00 79.31 560 ALA A C 1
ATOM 4201 O O . ALA A 1 560 ? 17.638 5.563 2.026 1.00 79.31 560 ALA A O 1
#

Organism: Curvularia clavata (NCBI:txid95742)

Nearest PDB structures (foldseek):
  4gq7-assembly1_A  TM=7.808E-01  e=1.656E-10  Saccharomyces pastorianus
  4lhl-assembly1_A  TM=7.153E-01  e=6.180E-11  Saccharomyces cerevisiae S288C
  6qe7-assembly2_B  TM=7.997E-01  e=4.666E-07  Acetivibrio thermocellus
  6qe7-assembly1_A  TM=7.670E-01  e=4.944E-07  Acetivibrio thermocellus
  6qe7-assembly3_C  TM=7.828E-01  e=3.762E-06  Acetivibrio thermocellus

Mean predicted aligned error: 21.86 Å

Secondary structure (DSSP, 8-state):
--HHHHHHHHTTT----------PPPTTTTTTS------HHHHHHHHHHHHHH----HHHHHHHHHHHHGGG---HHHHHHHHHHHHHHHHH-GGGS-HHHHHHHHHHHHHHHTSTT--TT-THHHHHHHHHHHHHH-THHHHHTT-BTTB------HHHHHHTHHHHHHHHT-TTHHHHHHHHTTPPPEEEEEEPPP-----PPP--------PPPP-----------------EEEEEEEEEEEEEEEEEEES-BSS-B-------BPPPP-----------PPPPTTS-TT--HHHHHHHHHTS-PPPPEEEEEE--PPPPS---------------------SSS------EEEEEEEEEEEEEEEEEEE----EEEEEEE----TTSS-----TTHHHHSPPSEEEEES-S-EE-TTTTSS-SEE--TT-SS-EE-TTEEEEEEEEEEPSSSEEEEEEE-TTT-BSEEEEEEGGGGTTT--TTS-SEEEE-SSSS-B-EEEEEEE-TT-EEEEEEEEEE-SSS-EE-EEEE-TTS-EESS-TTSEE-BSSGGGG-

Radius of gyration: 40.94 Å; Cα contacts (8 Å, |Δi|>4): 853; chains: 1; bounding box: 101×92×99 Å

Sequence (560 aa):
MAIARLQAILACITCATEEIHTSHPSEKTSLLVEPDARPEAEIGNDVVKSILNTSYAGPVLRMKLDSIVGAYGWRETLAQYILDKLAQALQGAHEKLGPRINDAYHRAWEVAQGIEGFVVEHPVMCTVIALGVLAIVAPWILEVLGFADLGPVEAVDAAFCKANDVVLRSLQKNAAATPYCVSFLSIPTSTISTKTATVTPSSAYSTIPVTITTDAVTVTVPETTITVIQETATPVETHTEYTTTTVTSSTSTLSCLNSAYTYVAPTGVVPAQNKEEIKKRTAKVEKPKCMPSSWTAPKISKACSCLVLPTPKVTTTVTMILPTGTITAYSTQVITPTDTATTIVTDSTTTTTSVTSTETVTSTVTAYATETTIASNGVTYSKHTHGFNANLVNTGFLSSFFKTQPAEFTGVLTSLSFATPNWPNGNTQLKLQDRPTSFTSDQSALVMHGFYIAKQTGVHTFISSQDTVDNWAYMWVGDAAYSAWDDSNTAFKSSRTGAPYVSGRYQVQMNAGDAVPVTYLWANGGGVGQSRLQIQMPNGAVVTQHDGYFVQACSASVFA

InterPro domains:
  IPR018871 GLEYA adhesin domain [PF10528] (445-536)
  IPR037524 PA14/GLEYA domain [PS51820] (392-549)

pLDDT: mean 70.81, std 24.65, range [23.41, 98.62]